Protein AF-A0A2C9JL59-F1 (afdb_monomer_lite)

Foldseek 3Di:
DFAAEEEFDFLQDALLLLLLSVLLVVVLVLVQCVRHYDDVLPDPCPLALCPLVVNVVCLLRHQEYEHADDQSLLPDLSSLLSLLLLLVQVVPPVRNYYYAYEDDEDYDPVSCVVCVVSVVSDDHQYYQHDPVRVPDDSVVVSCVSCVSCVVVVVVRRPDRDDDDPDDDDPLDDDVCLLVPALSNFFLSSQLSVCVVLPNDPVLNVLCVVLRDGSSSLVNDDLVCCVPPSPCVDSVSSCSSVVVSVVSVVVVLPDPNSVLSVLLVDDADPLEEEEFEALVCVVVVVVVCVVSVVVVHHYHYFDSVDCDDDLRVNCVRCVSSLSRHQAYEYEDDPCCQPGPRNSSSLSSNVVSVHHYHYDYPDQCQVSHRSSCDSSVDDRVQVVVLVVVCVLLPVDPQWDDDRLDIHGDDPDPVVSVVSVVVVVVSCVVVVHDDPAAEDEAQDVVVQCLVPDDDPDPVSVVVVVVCVVDNYRYDHDHPVRPVVVVVVVPPDDD

Structure (mmCIF, N/CA/C/O backbone):
data_AF-A0A2C9JL59-F1
#
_entry.id   AF-A0A2C9JL59-F1
#
loop_
_atom_site.group_PDB
_atom_site.id
_atom_site.type_symbol
_atom_site.label_atom_id
_atom_site.label_alt_id
_atom_site.label_comp_id
_atom_site.label_asym_id
_atom_site.label_entity_id
_atom_site.label_seq_id
_atom_site.pdbx_PDB_ins_code
_atom_site.Cartn_x
_atom_site.Cartn_y
_atom_site.Cartn_z
_atom_site.occupancy
_atom_site.B_iso_or_equiv
_atom_site.auth_seq_id
_atom_site.auth_comp_id
_atom_site.auth_asym_id
_atom_site.auth_atom_id
_atom_site.pdbx_PDB_model_num
ATOM 1 N N . MET A 1 1 ? -1.628 22.905 -2.560 1.00 49.09 1 MET A N 1
ATOM 2 C CA . MET A 1 1 ? -1.891 21.506 -2.166 1.00 49.09 1 MET A CA 1
ATOM 3 C C . MET A 1 1 ? -2.460 21.546 -0.757 1.00 49.09 1 MET A C 1
ATOM 5 O O . MET A 1 1 ? -1.878 22.259 0.042 1.00 49.09 1 MET A O 1
ATOM 9 N N . LYS A 1 2 ? -3.628 20.944 -0.485 1.00 65.50 2 LYS A N 1
ATOM 10 C CA . LYS A 1 2 ? -4.352 21.203 0.779 1.00 65.50 2 LYS A CA 1
ATOM 11 C C . LYS A 1 2 ? -3.868 20.373 1.972 1.00 65.50 2 LYS A C 1
ATOM 13 O O . LYS A 1 2 ? -3.962 20.859 3.081 1.00 65.50 2 LYS A O 1
ATOM 18 N N . LYS A 1 3 ? -3.333 19.171 1.731 1.00 84.31 3 LYS A N 1
ATOM 19 C CA . LYS A 1 3 ? -2.945 18.220 2.778 1.00 84.31 3 LYS A CA 1
ATOM 20 C C . LYS A 1 3 ? -1.433 18.028 2.802 1.00 84.31 3 LYS A C 1
ATOM 22 O O . LYS A 1 3 ? -0.848 17.674 1.778 1.00 84.31 3 LYS A O 1
ATOM 27 N N . THR A 1 4 ? -0.818 18.307 3.942 1.00 89.31 4 THR A N 1
ATOM 28 C CA . THR A 1 4 ? 0.634 18.353 4.156 1.00 89.31 4 THR A CA 1
ATOM 29 C C . THR A 1 4 ? 1.149 17.157 4.951 1.00 89.31 4 THR A C 1
ATOM 31 O O . THR A 1 4 ? 2.305 16.768 4.768 1.00 89.31 4 THR A O 1
ATOM 34 N N . ILE A 1 5 ? 0.291 16.550 5.775 1.00 94.00 5 ILE A N 1
ATOM 35 C CA . ILE A 1 5 ? 0.608 15.433 6.663 1.00 94.00 5 ILE A CA 1
ATOM 36 C C . ILE A 1 5 ? -0.020 14.160 6.092 1.00 94.00 5 ILE A C 1
ATOM 38 O O . ILE A 1 5 ? -1.228 14.098 5.877 1.00 94.00 5 ILE A O 1
ATOM 42 N N . PHE A 1 6 ? 0.788 13.132 5.850 1.00 95.75 6 PHE A N 1
ATOM 43 C CA . PHE A 1 6 ? 0.328 11.833 5.359 1.00 95.75 6 PHE A CA 1
ATOM 44 C C . PHE A 1 6 ? 0.267 10.801 6.489 1.00 95.75 6 PHE A C 1
ATOM 46 O O . PHE A 1 6 ? 1.228 10.647 7.241 1.00 95.75 6 PHE A O 1
ATOM 53 N N . ILE A 1 7 ? -0.837 10.061 6.589 1.00 97.06 7 ILE A N 1
ATOM 54 C CA . ILE A 1 7 ? -0.980 8.955 7.540 1.00 97.06 7 ILE A CA 1
ATOM 55 C C . ILE A 1 7 ? -0.674 7.634 6.835 1.00 97.06 7 ILE A C 1
ATOM 57 O O . ILE A 1 7 ? -1.461 7.166 6.014 1.00 97.06 7 ILE A O 1
ATOM 61 N N . SER A 1 8 ? 0.455 7.020 7.183 1.00 96.81 8 SER A N 1
ATOM 62 C CA . SER A 1 8 ? 0.877 5.727 6.649 1.00 96.81 8 SER A CA 1
ATOM 63 C C . SER A 1 8 ? 0.584 4.608 7.644 1.00 96.81 8 SER A C 1
ATOM 65 O O . SER A 1 8 ? 0.982 4.656 8.808 1.00 96.81 8 SER A O 1
ATOM 67 N N . TYR A 1 9 ? -0.141 3.593 7.186 1.00 95.62 9 TYR A N 1
ATOM 68 C CA . TYR A 1 9 ? -0.560 2.440 7.979 1.00 95.62 9 TYR A CA 1
ATOM 69 C C . TYR A 1 9 ? -0.867 1.255 7.058 1.00 95.62 9 TYR A C 1
ATOM 71 O O . TYR A 1 9 ? -1.026 1.423 5.844 1.00 95.62 9 TYR A O 1
ATOM 79 N N . SER A 1 10 ? -0.992 0.056 7.632 1.00 94.25 10 SER A N 1
ATOM 80 C CA . SER A 1 10 ? -1.407 -1.127 6.873 1.00 94.25 10 SER A CA 1
ATOM 81 C C . SER A 1 10 ? -2.934 -1.253 6.769 1.00 94.25 10 SER A C 1
ATOM 83 O O . SER A 1 10 ? -3.633 -1.238 7.789 1.00 94.25 10 SER A O 1
ATOM 85 N N . PRO A 1 11 ? -3.492 -1.428 5.556 1.00 90.06 11 PRO A N 1
ATOM 86 C CA . PRO A 1 11 ? -4.910 -1.743 5.385 1.00 90.06 11 PRO A CA 1
ATOM 87 C C . PRO A 1 11 ? -5.310 -3.126 5.911 1.00 90.06 11 PRO A C 1
ATOM 89 O O . PRO A 1 11 ? -6.503 -3.390 6.031 1.00 90.06 11 PRO A O 1
ATOM 92 N N . ASP A 1 12 ? -4.349 -3.996 6.236 1.00 91.00 12 ASP A N 1
ATOM 93 C CA . ASP A 1 12 ? -4.591 -5.362 6.730 1.00 91.00 12 ASP A CA 1
ATOM 94 C C . ASP A 1 12 ? -4.564 -5.449 8.265 1.00 91.00 12 ASP A C 1
ATOM 96 O O . ASP A 1 12 ? -4.582 -6.530 8.850 1.00 91.00 12 ASP A O 1
ATOM 100 N N . THR A 1 13 ? -4.517 -4.298 8.938 1.00 93.00 13 THR A N 1
ATOM 101 C CA . THR A 1 13 ? -4.499 -4.204 10.401 1.00 93.00 13 THR A CA 1
ATOM 102 C C . THR A 1 13 ? -5.752 -4.791 11.038 1.00 93.00 13 THR A C 1
ATOM 104 O O . THR A 1 13 ? -6.866 -4.613 10.534 1.00 93.00 13 THR A O 1
ATOM 107 N N . GLY A 1 14 ? -5.568 -5.454 12.183 1.00 93.56 14 GLY A N 1
ATOM 108 C CA . GLY A 1 14 ? -6.667 -5.948 13.009 1.00 93.56 14 GLY A CA 1
ATOM 109 C C . GLY A 1 14 ? -7.473 -4.817 13.653 1.00 93.56 14 GLY A C 1
ATOM 110 O O . GLY A 1 14 ? -7.090 -3.644 13.610 1.00 93.56 14 GLY A O 1
ATOM 111 N N . PHE A 1 15 ? -8.595 -5.171 14.282 1.00 95.12 15 PHE A N 1
ATOM 112 C CA . PHE A 1 15 ? -9.547 -4.200 14.821 1.00 95.12 15 PHE A CA 1
ATOM 113 C C . PHE A 1 15 ? -8.928 -3.182 15.786 1.00 95.12 15 PHE A C 1
ATOM 115 O O . PHE A 1 15 ? -9.111 -1.983 15.591 1.00 95.12 15 PHE A O 1
ATOM 122 N N . LEU A 1 16 ? -8.178 -3.632 16.798 1.00 93.75 16 LEU A N 1
ATOM 123 C CA . LEU A 1 16 ? -7.612 -2.731 17.808 1.00 93.75 16 LEU A CA 1
ATOM 124 C C . LEU A 1 16 ? -6.615 -1.727 17.229 1.00 93.75 16 LEU A C 1
ATOM 126 O O . LEU A 1 16 ? -6.675 -0.549 17.568 1.00 93.75 16 LEU A O 1
ATOM 130 N N . GLU A 1 17 ? -5.716 -2.184 16.360 1.00 94.88 17 GLU A N 1
ATOM 131 C CA . GLU A 1 17 ? -4.734 -1.320 15.703 1.00 94.88 17 GLU A CA 1
ATOM 132 C C . GLU A 1 17 ? -5.430 -0.306 14.793 1.00 94.88 17 GLU A C 1
ATOM 134 O O . GLU A 1 17 ? -5.142 0.888 14.847 1.00 94.88 17 GLU A O 1
ATOM 139 N N . ARG A 1 18 ? -6.424 -0.751 14.016 1.00 95.44 18 ARG A N 1
ATOM 140 C CA . ARG A 1 18 ? -7.198 0.147 13.157 1.00 95.44 18 ARG A CA 1
ATOM 141 C C . ARG A 1 18 ? -8.001 1.165 13.963 1.00 95.44 18 ARG A C 1
ATOM 143 O O . ARG A 1 18 ? -8.036 2.336 13.592 1.00 95.44 18 ARG A O 1
ATOM 150 N N . LYS A 1 19 ? -8.616 0.740 15.070 1.00 95.50 19 LYS A N 1
ATOM 151 C CA . LYS A 1 19 ? -9.335 1.624 15.994 1.00 95.50 19 LYS A CA 1
ATOM 152 C C . LYS A 1 19 ? -8.396 2.660 16.603 1.00 95.50 19 LYS A C 1
ATOM 154 O O . LYS A 1 19 ? -8.725 3.840 16.593 1.00 95.50 19 LYS A O 1
ATOM 159 N N . PHE A 1 20 ? -7.215 2.233 17.044 1.00 96.31 20 PHE A N 1
ATOM 160 C CA . PHE A 1 20 ? -6.169 3.120 17.539 1.00 96.31 20 PHE A CA 1
ATOM 161 C C . PHE A 1 20 ? -5.789 4.193 16.508 1.00 96.31 20 PHE A C 1
ATOM 163 O O . PHE A 1 20 ? -5.867 5.376 16.820 1.00 96.31 20 PHE A O 1
ATOM 170 N N . ILE A 1 21 ? -5.482 3.802 15.265 1.00 96.94 21 ILE A N 1
ATOM 171 C CA . ILE A 1 21 ? -5.152 4.743 14.179 1.00 96.94 21 ILE A CA 1
ATOM 172 C C . ILE A 1 21 ? -6.292 5.744 13.957 1.00 96.94 21 ILE A C 1
ATOM 174 O O . ILE A 1 21 ? -6.059 6.949 13.871 1.00 96.94 21 ILE A O 1
ATOM 178 N N . VAL A 1 22 ? -7.534 5.257 13.881 1.00 95.50 22 VAL A N 1
ATOM 179 C CA . VAL A 1 22 ? -8.718 6.099 13.665 1.00 95.50 22 VAL A CA 1
ATOM 180 C C . VAL A 1 22 ? -8.905 7.110 14.793 1.00 95.50 22 VAL A C 1
ATOM 182 O O . VAL A 1 22 ? -9.179 8.277 14.512 1.00 95.50 22 VAL A O 1
ATOM 185 N N . GLU A 1 23 ? -8.761 6.688 16.047 1.00 95.56 23 GLU A N 1
ATOM 186 C CA . GLU A 1 23 ? -8.891 7.568 17.209 1.00 95.56 23 GLU A CA 1
ATOM 187 C C . GLU A 1 23 ? -7.747 8.584 17.286 1.00 95.56 23 GLU A C 1
ATOM 189 O O . GLU A 1 23 ? -8.011 9.760 17.537 1.00 95.56 23 GLU A O 1
ATOM 194 N N . THR A 1 24 ? -6.507 8.188 16.975 1.00 96.69 24 THR A N 1
ATOM 195 C CA . THR A 1 24 ? -5.372 9.118 16.869 1.00 96.69 24 THR A CA 1
ATOM 196 C C . THR A 1 24 ? -5.613 10.169 15.798 1.00 96.69 24 THR A C 1
ATOM 198 O O . THR A 1 24 ? -5.512 11.361 16.075 1.00 96.69 24 THR A O 1
ATOM 201 N N . VAL A 1 25 ? -5.984 9.759 14.583 1.00 95.75 25 VAL A N 1
ATOM 202 C CA . VAL A 1 25 ? -6.258 10.702 13.493 1.00 95.75 25 VAL A CA 1
ATOM 203 C C . VAL A 1 25 ? -7.437 11.607 13.842 1.00 95.75 25 VAL A C 1
ATOM 205 O O . VAL A 1 25 ? -7.387 12.800 13.559 1.00 95.75 25 VAL A O 1
ATOM 208 N N . LYS A 1 26 ? -8.487 11.075 14.476 1.00 94.19 26 LYS A N 1
ATOM 209 C CA . LYS A 1 26 ? -9.625 11.876 14.937 1.00 94.19 26 LYS A CA 1
ATOM 210 C C . LYS A 1 26 ? -9.173 12.969 15.910 1.00 94.19 26 LYS A C 1
ATOM 212 O O . LYS A 1 26 ? -9.492 14.127 15.667 1.00 94.19 26 LYS A O 1
ATOM 217 N N . GLN A 1 27 ? -8.397 12.627 16.939 1.00 94.25 27 GLN A N 1
ATOM 218 C CA . GLN A 1 27 ? -7.903 13.615 17.902 1.00 94.25 27 GLN A CA 1
ATOM 219 C C . GLN A 1 27 ? -6.961 14.640 17.259 1.00 94.25 27 GLN A C 1
ATOM 221 O O . GLN A 1 27 ? -7.074 15.825 17.548 1.00 94.25 27 GLN A O 1
ATOM 226 N N . LEU A 1 28 ? -6.077 14.236 16.341 1.00 92.62 28 LEU A N 1
ATOM 227 C CA . LEU A 1 28 ? -5.231 15.190 15.610 1.00 92.62 28 LEU A CA 1
ATOM 228 C C . LEU A 1 28 ? -6.074 16.204 14.819 1.00 92.62 28 LEU A C 1
ATOM 230 O O . LEU A 1 28 ? -5.791 17.396 14.837 1.00 92.62 28 LEU A O 1
ATOM 234 N N . LYS A 1 29 ? -7.150 15.750 14.165 1.00 91.50 29 LYS A N 1
ATOM 235 C CA . LYS A 1 29 ? -8.066 16.640 13.433 1.00 91.50 29 LYS A CA 1
ATOM 236 C C . LYS A 1 29 ? -8.877 17.558 14.344 1.00 91.50 29 LYS A C 1
ATOM 238 O O . LYS A 1 29 ? -9.182 18.675 13.939 1.00 91.50 29 LYS A O 1
ATOM 243 N N . GLU A 1 30 ? -9.258 17.081 15.528 1.00 89.94 30 GLU A N 1
ATOM 244 C CA . GLU A 1 30 ? -9.939 17.888 16.550 1.00 89.94 30 GLU A CA 1
ATOM 245 C C . GLU A 1 30 ? -9.031 19.006 17.085 1.00 89.94 30 GLU A C 1
ATOM 247 O O . GLU A 1 30 ? -9.536 20.063 17.447 1.00 89.94 30 GLU A O 1
ATOM 252 N N . ASN A 1 31 ? -7.709 18.816 17.040 1.00 87.25 31 ASN A N 1
ATOM 253 C CA . ASN A 1 31 ? -6.706 19.841 17.335 1.00 87.25 31 ASN A CA 1
ATOM 254 C C . ASN A 1 31 ? -6.288 20.627 16.068 1.00 87.25 31 ASN A C 1
ATOM 256 O O . ASN A 1 31 ? -5.116 20.866 15.821 1.00 87.25 31 ASN A O 1
ATOM 260 N N . ASP A 1 32 ? -7.248 21.006 15.221 1.00 84.19 32 ASP A N 1
ATOM 261 C CA . ASP A 1 32 ? -7.059 21.895 14.058 1.00 84.19 32 ASP A CA 1
ATOM 262 C C . ASP A 1 32 ? -6.132 21.401 12.919 1.00 84.19 32 ASP A C 1
ATOM 264 O O . ASP A 1 32 ? -5.904 22.132 11.957 1.00 84.19 32 ASP A O 1
ATOM 268 N N . LEU A 1 33 ? -5.700 20.132 12.909 1.00 86.25 33 LEU A N 1
ATOM 269 C CA . LEU A 1 33 ? -4.987 19.525 11.762 1.00 86.25 33 LEU A CA 1
ATOM 270 C C . LEU A 1 33 ? -5.930 18.901 10.712 1.00 86.25 33 LEU A C 1
ATOM 272 O O . LEU A 1 33 ? -5.508 18.134 9.844 1.00 86.25 33 LEU A O 1
ATOM 276 N N . GLY A 1 34 ? -7.229 19.206 10.795 1.00 83.62 34 GLY A N 1
ATOM 277 C CA . GLY A 1 34 ? -8.300 18.636 9.970 1.00 83.62 34 GLY A CA 1
ATOM 278 C C . GLY A 1 34 ? -8.042 18.676 8.464 1.00 83.62 34 GLY A C 1
ATOM 279 O O . GLY A 1 34 ? -8.116 17.646 7.787 1.00 83.62 34 GLY A O 1
ATOM 280 N N . ASP A 1 35 ? -7.742 19.868 7.949 1.00 85.38 35 ASP A N 1
ATOM 281 C CA . ASP A 1 35 ? -7.572 20.117 6.515 1.00 85.38 35 ASP A CA 1
ATOM 282 C C . ASP A 1 35 ? -6.179 19.710 5.998 1.00 85.38 35 ASP A C 1
ATOM 284 O O . ASP A 1 35 ? -6.027 19.472 4.797 1.00 85.38 35 ASP A O 1
ATOM 288 N N . ASP A 1 36 ? -5.192 19.567 6.891 1.00 89.38 36 ASP A N 1
ATOM 289 C CA . ASP A 1 36 ? -3.805 19.212 6.575 1.00 89.38 36 ASP A CA 1
ATOM 290 C C . ASP A 1 36 ? -3.562 17.695 6.490 1.00 89.38 36 ASP A C 1
ATOM 292 O O . ASP A 1 36 ? -2.608 17.262 5.836 1.00 89.38 36 ASP A O 1
ATOM 296 N N . ILE A 1 37 ? -4.414 16.872 7.110 1.00 92.62 37 ILE A N 1
ATOM 297 C CA . ILE A 1 37 ? -4.224 15.419 7.177 1.00 92.62 37 ILE A CA 1
ATOM 298 C C . ILE A 1 37 ? -4.811 14.698 5.956 1.00 92.62 37 ILE A C 1
ATOM 300 O O . ILE A 1 37 ? -6.003 14.768 5.636 1.00 92.62 37 ILE A O 1
ATOM 304 N N . TR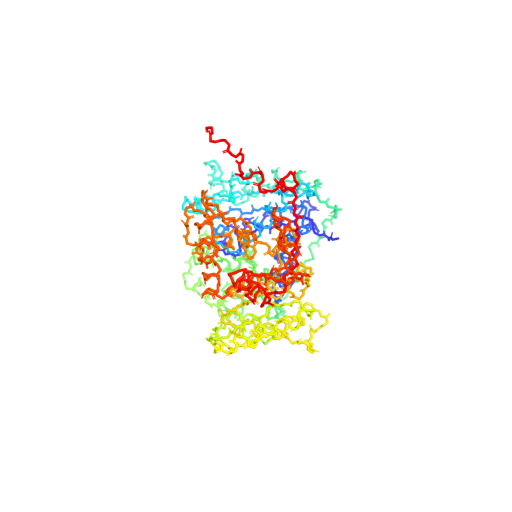P A 1 38 ? -3.963 13.907 5.303 1.00 93.44 38 TRP A N 1
ATOM 305 C CA . TRP A 1 38 ? -4.354 12.895 4.332 1.00 93.44 38 TRP A CA 1
ATOM 306 C C . TRP A 1 38 ? -4.506 11.530 5.003 1.00 93.44 38 TRP A C 1
ATOM 308 O O . TRP A 1 38 ? -3.547 10.988 5.551 1.00 93.44 38 TRP A O 1
ATOM 318 N N . PHE A 1 39 ? -5.721 10.982 4.948 1.00 92.62 39 PHE A N 1
ATOM 319 C CA . PHE A 1 39 ? -6.086 9.690 5.522 1.00 92.62 39 PHE A CA 1
ATOM 320 C C . PHE A 1 39 ? -7.192 9.047 4.677 1.00 92.62 39 PHE A C 1
ATOM 322 O O . PHE A 1 39 ? -8.217 9.679 4.425 1.00 92.62 39 PHE A O 1
ATOM 329 N N . ASP A 1 40 ? -7.010 7.795 4.238 1.00 87.81 40 ASP A N 1
ATOM 330 C CA . ASP A 1 40 ? -7.885 7.187 3.215 1.00 87.81 40 ASP A CA 1
ATOM 331 C C . ASP A 1 40 ? -9.359 7.155 3.582 1.00 87.81 40 ASP A C 1
ATOM 333 O O . ASP A 1 40 ? -10.205 7.225 2.695 1.00 87.81 40 ASP A O 1
ATOM 337 N N . ARG A 1 41 ? -9.671 7.016 4.875 1.00 87.25 41 ARG A N 1
ATOM 338 C CA . ARG A 1 41 ? -11.054 6.955 5.362 1.00 87.25 41 ARG A CA 1
ATOM 339 C C . ARG A 1 41 ? -11.859 8.185 4.933 1.00 87.25 41 ARG A C 1
ATOM 341 O O . ARG A 1 41 ? -13.058 8.066 4.706 1.00 87.25 41 ARG A O 1
ATOM 348 N N . ASP A 1 42 ? -11.213 9.343 4.796 1.00 85.50 42 ASP A N 1
ATOM 349 C CA . ASP A 1 42 ? -11.873 10.584 4.374 1.00 85.50 42 ASP A CA 1
ATOM 350 C C . ASP A 1 42 ? -11.858 10.783 2.853 1.00 85.50 42 ASP A C 1
ATOM 352 O O . ASP A 1 42 ? -12.540 11.667 2.326 1.00 85.50 42 ASP A O 1
ATOM 356 N N . GLU A 1 43 ? -11.063 9.992 2.131 1.00 84.69 43 GLU A N 1
ATOM 357 C CA . GLU A 1 43 ? -10.879 10.145 0.697 1.00 84.69 43 GLU A CA 1
ATOM 358 C C . GLU A 1 43 ? -12.007 9.447 -0.070 1.00 84.69 43 GLU A C 1
ATOM 360 O O . GLU A 1 43 ? -12.252 8.242 0.040 1.00 84.69 43 GLU A O 1
ATOM 365 N N . LYS A 1 44 ? -12.691 10.213 -0.925 1.00 73.31 44 LYS A N 1
ATOM 366 C CA . LYS A 1 44 ? -13.806 9.713 -1.750 1.00 73.31 44 LYS A CA 1
ATOM 367 C C . LYS A 1 44 ? -13.348 8.779 -2.877 1.00 73.31 44 LYS A C 1
ATOM 369 O O . LYS A 1 44 ? -14.147 8.016 -3.417 1.00 73.31 44 LYS A O 1
ATOM 374 N N . ASN A 1 45 ? -12.059 8.816 -3.213 1.00 69.06 45 ASN A N 1
ATOM 375 C CA . ASN A 1 45 ? -11.496 8.108 -4.359 1.00 69.06 45 ASN A CA 1
ATOM 376 C C . ASN A 1 45 ? -11.093 6.659 -4.054 1.00 69.06 45 ASN A C 1
ATOM 378 O O . ASN A 1 45 ? -10.640 5.976 -4.963 1.00 69.06 45 ASN A O 1
ATOM 382 N N . SER A 1 46 ? -11.278 6.144 -2.831 1.00 65.88 46 SER A N 1
ATOM 383 C CA . SER A 1 46 ? -10.875 4.765 -2.485 1.00 65.88 46 SER A CA 1
ATOM 384 C C . SER A 1 46 ? -11.616 3.658 -3.237 1.00 65.88 46 SER A C 1
ATOM 386 O O . SER A 1 46 ? -11.242 2.492 -3.165 1.00 65.88 46 SER A O 1
ATOM 388 N N . SER A 1 47 ? -12.630 4.032 -4.016 1.00 65.44 47 SER A N 1
ATOM 389 C CA . SER A 1 47 ? -13.413 3.136 -4.861 1.00 65.44 47 SER A CA 1
ATOM 390 C C . SER A 1 47 ? -13.101 3.257 -6.360 1.00 65.44 47 SER A C 1
ATOM 392 O O . SER A 1 47 ? -13.896 2.777 -7.175 1.00 65.44 47 SER A O 1
ATOM 394 N N . THR A 1 48 ? -12.012 3.943 -6.733 1.00 81.44 48 THR A N 1
ATOM 395 C CA . THR A 1 48 ? -11.580 4.135 -8.126 1.00 81.44 48 THR A CA 1
ATOM 396 C C . THR A 1 48 ? -10.325 3.307 -8.431 1.00 81.44 48 THR A C 1
ATOM 398 O O . THR A 1 48 ? -9.519 3.048 -7.534 1.00 81.44 48 THR A O 1
ATOM 401 N N . PRO A 1 49 ? -10.097 2.920 -9.700 1.00 79.31 49 PRO A N 1
ATOM 402 C CA . PRO A 1 49 ? -8.866 2.229 -10.090 1.00 79.31 49 PRO A CA 1
ATOM 403 C C . PRO A 1 49 ? -7.599 3.079 -9.887 1.00 79.31 49 PRO A C 1
ATOM 405 O O . PRO A 1 49 ? -6.504 2.534 -9.793 1.00 79.31 49 PRO A O 1
ATOM 408 N N . CYS A 1 50 ? -7.742 4.404 -9.782 1.00 85.56 50 CYS A N 1
ATOM 409 C CA . CYS A 1 50 ? -6.648 5.345 -9.540 1.00 85.56 50 CYS A CA 1
ATOM 410 C C . CYS A 1 50 ? -6.400 5.615 -8.046 1.00 85.56 50 CYS A C 1
ATOM 412 O O . CYS A 1 50 ? -5.598 6.489 -7.711 1.00 85.56 50 CYS A O 1
ATOM 414 N N . TRP A 1 51 ? -7.071 4.905 -7.129 1.00 87.06 51 TRP A N 1
ATOM 415 C CA . TRP A 1 51 ? -6.859 5.085 -5.690 1.00 87.06 51 TRP A CA 1
ATOM 416 C C . TRP A 1 51 ? -5.388 4.908 -5.309 1.00 87.06 51 TRP A C 1
ATOM 418 O O . TRP A 1 51 ? -4.822 5.771 -4.640 1.00 87.06 51 TRP A O 1
ATOM 428 N N . PHE A 1 52 ? -4.762 3.827 -5.784 1.00 88.75 52 PHE A N 1
ATOM 429 C CA . PHE A 1 52 ? -3.372 3.519 -5.460 1.00 88.75 52 PHE A CA 1
ATOM 430 C C . PHE A 1 52 ? -2.426 4.621 -5.949 1.00 88.75 52 PHE A C 1
ATOM 432 O O . PHE A 1 52 ? -1.647 5.147 -5.159 1.00 88.75 52 PHE A O 1
ATOM 439 N N . SER A 1 53 ? -2.550 5.061 -7.207 1.00 91.06 53 SER A N 1
ATOM 440 C CA . SER A 1 53 ? -1.712 6.149 -7.727 1.00 91.06 53 SER A CA 1
ATOM 441 C C . SER A 1 53 ? -1.962 7.472 -6.998 1.00 91.06 53 SER A C 1
ATOM 443 O O . SER A 1 53 ? -1.011 8.172 -6.672 1.00 91.06 53 SER A O 1
ATOM 445 N N . THR A 1 54 ? -3.211 7.794 -6.653 1.00 89.88 54 THR A N 1
ATOM 446 C CA . THR A 1 54 ? -3.550 9.008 -5.885 1.00 89.88 54 THR A CA 1
ATOM 447 C C . THR A 1 54 ? -2.929 8.987 -4.488 1.00 89.88 54 THR A C 1
ATOM 449 O O . THR A 1 54 ? -2.394 9.998 -4.029 1.00 89.88 54 THR A O 1
ATOM 452 N N . ARG A 1 55 ? -2.979 7.832 -3.818 1.00 92.06 55 ARG A N 1
ATOM 453 C CA . ARG A 1 55 ? -2.372 7.617 -2.504 1.00 92.06 55 ARG A CA 1
ATOM 454 C C . ARG A 1 55 ? -0.858 7.785 -2.560 1.00 92.06 55 ARG A C 1
ATOM 456 O O . ARG A 1 55 ? -0.303 8.555 -1.785 1.00 92.06 55 ARG A O 1
ATOM 463 N N . ILE A 1 56 ? -0.199 7.137 -3.517 1.00 92.81 56 ILE A N 1
ATOM 464 C CA . ILE A 1 56 ? 1.249 7.248 -3.709 1.00 92.81 56 ILE A CA 1
ATOM 465 C C . ILE A 1 56 ? 1.663 8.680 -4.089 1.00 92.81 56 ILE A C 1
ATOM 467 O O . ILE A 1 56 ? 2.644 9.195 -3.558 1.00 92.81 56 ILE A O 1
ATOM 471 N N . GLU A 1 57 ? 0.883 9.386 -4.911 1.00 91.94 57 GLU A N 1
ATOM 472 C CA . GLU A 1 57 ? 1.115 10.808 -5.189 1.00 91.94 57 GLU A CA 1
ATOM 473 C C . GLU A 1 57 ? 1.013 11.681 -3.926 1.00 91.94 57 GLU A C 1
ATOM 475 O O . GLU A 1 57 ? 1.730 12.677 -3.819 1.00 91.94 57 GLU A O 1
ATOM 480 N N . ALA A 1 58 ? 0.139 11.342 -2.970 1.00 92.19 58 ALA A N 1
ATOM 481 C CA . ALA A 1 58 ? 0.070 12.039 -1.685 1.00 92.19 58 ALA A CA 1
ATOM 482 C C . ALA A 1 58 ? 1.334 11.786 -0.846 1.00 92.19 58 ALA A C 1
ATOM 484 O O . ALA A 1 58 ? 1.881 12.733 -0.278 1.00 92.19 58 ALA A O 1
ATOM 485 N N . VAL A 1 59 ? 1.853 10.552 -0.851 1.00 93.88 59 VAL A N 1
ATOM 486 C CA . VAL A 1 59 ? 3.137 10.196 -0.218 1.00 93.88 59 VAL A CA 1
ATOM 487 C C . VAL A 1 59 ? 4.302 10.950 -0.851 1.00 93.88 59 VAL A C 1
ATOM 489 O O . VAL A 1 59 ? 5.199 11.380 -0.139 1.00 93.88 59 VAL A O 1
ATOM 492 N N . GLU A 1 60 ? 4.318 11.146 -2.171 1.00 91.06 60 GLU A N 1
ATOM 493 C CA . GLU A 1 60 ? 5.408 11.859 -2.857 1.00 91.06 60 GLU A CA 1
ATOM 494 C C . GLU A 1 60 ? 5.425 13.366 -2.589 1.00 91.06 60 GLU A C 1
ATOM 496 O O . GLU A 1 60 ? 6.452 14.021 -2.770 1.00 91.06 60 GLU A O 1
ATOM 501 N N . LYS A 1 61 ? 4.294 13.924 -2.163 1.00 89.88 61 LYS A N 1
ATOM 502 C CA . LYS A 1 61 ? 4.105 15.370 -2.046 1.00 89.88 61 LYS A CA 1
ATOM 503 C C . LYS A 1 61 ? 3.902 15.850 -0.601 1.00 89.88 61 LYS A C 1
ATOM 505 O O . LYS A 1 61 ? 3.839 17.057 -0.376 1.00 89.88 61 LYS A O 1
ATOM 510 N N . CYS A 1 62 ? 3.788 14.948 0.376 1.00 92.19 62 CYS A N 1
ATOM 511 C CA . CYS A 1 62 ? 3.642 15.323 1.784 1.00 92.19 62 CYS A CA 1
ATOM 512 C C . CYS A 1 62 ? 4.925 15.954 2.353 1.00 92.19 62 CYS A C 1
ATOM 514 O O . CYS A 1 62 ? 6.030 15.667 1.887 1.00 92.19 62 CYS A O 1
ATOM 516 N N . HIS A 1 63 ? 4.778 16.788 3.381 1.00 91.44 63 HIS A N 1
ATOM 517 C CA . HIS A 1 63 ? 5.883 17.416 4.122 1.00 91.44 63 HIS A CA 1
ATOM 518 C C . HIS A 1 63 ? 6.144 16.727 5.465 1.00 91.44 63 HIS A C 1
ATOM 520 O O . HIS A 1 63 ? 7.249 16.792 5.997 1.00 91.44 63 HIS A O 1
ATOM 526 N N . ALA A 1 64 ? 5.139 16.036 5.997 1.00 93.69 64 ALA A N 1
ATOM 527 C CA . ALA A 1 64 ? 5.278 15.151 7.138 1.00 93.69 64 ALA A CA 1
ATOM 528 C C . ALA A 1 64 ? 4.561 13.828 6.870 1.00 93.69 64 ALA A C 1
ATOM 530 O O . ALA A 1 64 ? 3.553 13.791 6.158 1.00 93.69 64 ALA A O 1
ATOM 531 N N . ALA A 1 65 ? 5.058 12.749 7.465 1.00 96.19 65 ALA A N 1
ATOM 532 C CA . ALA A 1 65 ? 4.378 11.464 7.474 1.00 96.19 65 ALA A CA 1
ATOM 533 C C . ALA A 1 65 ? 4.367 10.866 8.882 1.00 96.19 65 ALA A C 1
ATOM 535 O O . ALA A 1 65 ? 5.408 10.799 9.532 1.00 96.19 65 ALA A O 1
ATOM 536 N N . VAL A 1 66 ? 3.201 10.405 9.330 1.00 97.44 66 VAL A N 1
ATOM 537 C CA . VAL A 1 66 ? 3.033 9.633 10.568 1.00 97.44 66 VAL A CA 1
ATOM 538 C C . VAL A 1 66 ? 2.912 8.164 10.181 1.00 97.44 66 VAL A C 1
ATOM 540 O O . VAL A 1 66 ? 1.993 7.807 9.444 1.00 97.44 66 VAL A O 1
ATOM 543 N N . LEU A 1 67 ? 3.851 7.327 10.628 1.00 97.56 67 LEU A N 1
ATOM 544 C CA . LEU A 1 67 ? 3.928 5.919 10.231 1.00 97.56 67 LEU A CA 1
ATOM 545 C C . LEU A 1 67 ? 3.530 5.031 11.407 1.00 97.56 67 LEU A C 1
ATOM 547 O O . LEU A 1 67 ? 4.229 4.993 12.413 1.00 97.56 67 LEU A O 1
ATOM 551 N N . PHE A 1 68 ? 2.444 4.281 11.271 1.00 97.00 68 PHE A N 1
ATOM 552 C CA . PHE A 1 68 ? 2.008 3.309 12.272 1.00 97.00 68 PHE A CA 1
ATOM 553 C C . PHE A 1 68 ? 2.681 1.958 12.011 1.00 97.00 68 PHE A C 1
ATOM 555 O O . PHE A 1 68 ? 2.183 1.136 11.242 1.00 97.00 68 PHE A O 1
ATOM 562 N N . ILE A 1 69 ? 3.845 1.748 12.628 1.00 95.50 69 ILE A N 1
ATOM 563 C CA . ILE A 1 69 ? 4.678 0.560 12.440 1.00 95.50 69 ILE A CA 1
ATOM 564 C C . ILE A 1 69 ? 4.157 -0.596 13.301 1.00 95.50 69 ILE A C 1
ATOM 566 O O . ILE A 1 69 ? 4.005 -0.490 14.521 1.00 95.50 69 ILE A O 1
ATOM 570 N N . SER A 1 70 ? 3.921 -1.729 12.645 1.00 94.69 70 SER A N 1
ATOM 571 C CA . SER A 1 70 ? 3.461 -2.982 13.243 1.00 94.69 70 SER A CA 1
ATOM 572 C C . SER A 1 70 ? 3.889 -4.186 12.401 1.00 94.69 70 SER A C 1
ATOM 574 O O . SER A 1 70 ? 4.426 -4.050 11.297 1.00 94.69 70 SER A O 1
ATOM 576 N N . ASN A 1 71 ? 3.603 -5.397 12.885 1.00 94.31 71 ASN A N 1
ATOM 577 C CA . ASN A 1 71 ? 3.812 -6.621 12.105 1.00 94.31 71 ASN A CA 1
ATOM 578 C C . ASN A 1 71 ? 3.028 -6.605 10.776 1.00 94.31 71 ASN A C 1
ATOM 580 O O . ASN A 1 71 ? 3.547 -7.041 9.747 1.00 94.31 71 ASN A O 1
ATOM 584 N N . CYS A 1 72 ? 1.804 -6.066 10.775 1.00 93.81 72 CYS A N 1
ATOM 585 C CA . CYS A 1 72 ? 0.973 -5.923 9.574 1.00 93.81 72 CYS A CA 1
ATOM 586 C C . CYS A 1 72 ? 1.575 -4.906 8.594 1.00 93.81 72 CYS A C 1
ATOM 588 O O . CYS A 1 72 ? 1.515 -5.093 7.379 1.00 93.81 72 CYS A O 1
ATOM 590 N N . TYR A 1 73 ? 2.186 -3.841 9.117 1.00 95.19 73 TYR A N 1
ATOM 591 C CA . TYR A 1 73 ? 2.888 -2.838 8.318 1.00 95.19 73 TYR A CA 1
ATOM 592 C C . TYR A 1 73 ? 4.103 -3.423 7.589 1.00 95.19 73 TYR A C 1
ATOM 594 O O . TYR A 1 73 ? 4.279 -3.200 6.396 1.00 95.19 73 TYR A O 1
ATOM 602 N N . LEU A 1 74 ? 4.918 -4.226 8.278 1.00 93.56 74 LEU A N 1
ATOM 603 C CA . LEU A 1 74 ? 6.145 -4.803 7.709 1.00 93.56 74 LEU A CA 1
ATOM 604 C C . LEU A 1 74 ? 5.913 -6.008 6.785 1.00 93.56 74 LEU A C 1
ATOM 606 O O . LEU A 1 74 ? 6.851 -6.492 6.147 1.00 93.56 74 LEU A O 1
ATOM 610 N N . THR A 1 75 ? 4.684 -6.520 6.728 1.00 92.31 75 THR A N 1
ATOM 611 C CA . THR A 1 75 ? 4.296 -7.645 5.864 1.00 92.31 75 THR A CA 1
ATOM 612 C C . THR A 1 75 ? 3.537 -7.198 4.621 1.00 92.31 75 THR A C 1
ATOM 614 O O . THR A 1 75 ? 3.674 -7.833 3.574 1.00 92.31 75 THR A O 1
ATOM 617 N N . ASN A 1 76 ? 2.771 -6.111 4.710 1.00 92.25 76 ASN A N 1
ATOM 618 C CA . ASN A 1 76 ? 1.972 -5.594 3.609 1.00 92.25 76 ASN A CA 1
ATOM 619 C C . ASN A 1 76 ? 2.842 -4.870 2.559 1.00 92.25 76 ASN A C 1
ATOM 621 O O . ASN A 1 76 ? 3.669 -4.019 2.886 1.00 92.25 76 ASN A O 1
ATOM 625 N N . SER A 1 77 ? 2.644 -5.193 1.276 1.00 89.31 77 SER A N 1
ATOM 626 C CA . SER A 1 77 ? 3.438 -4.624 0.179 1.00 89.31 77 SER A CA 1
ATOM 627 C C . SER A 1 77 ? 3.222 -3.122 -0.009 1.00 89.31 77 SER A C 1
ATOM 629 O O . SER A 1 77 ? 4.196 -2.407 -0.217 1.00 89.31 77 SER A O 1
ATOM 631 N N . LEU A 1 78 ? 1.983 -2.631 0.110 1.00 91.12 78 LEU A N 1
ATOM 632 C CA . LEU A 1 78 ? 1.657 -1.207 -0.013 1.00 91.12 78 LEU A CA 1
ATOM 633 C C . LEU A 1 78 ? 2.379 -0.398 1.071 1.00 91.12 78 LEU A C 1
ATOM 635 O O . LEU A 1 78 ? 3.083 0.552 0.743 1.00 91.12 78 LEU A O 1
ATOM 639 N N . SER A 1 79 ? 2.263 -0.795 2.341 1.00 93.62 79 SER A N 1
ATOM 640 C CA . SER A 1 79 ? 2.912 -0.093 3.459 1.00 93.62 79 SER A CA 1
ATOM 641 C C . SER A 1 79 ? 4.438 -0.068 3.331 1.00 93.62 79 SER A C 1
ATOM 643 O O . SER A 1 79 ? 5.078 0.947 3.610 1.00 93.62 79 SER A O 1
ATOM 645 N N . LEU A 1 80 ? 5.039 -1.160 2.847 1.00 91.94 80 LEU A N 1
ATOM 646 C CA . LEU A 1 80 ? 6.473 -1.200 2.556 1.00 91.94 80 LEU A CA 1
ATOM 647 C C . LEU A 1 80 ? 6.855 -0.279 1.391 1.00 91.94 80 LEU A C 1
ATOM 649 O O . LEU A 1 80 ? 7.891 0.380 1.457 1.00 91.94 80 LEU A O 1
ATOM 653 N N . THR A 1 81 ? 6.043 -0.214 0.335 1.00 92.00 81 THR A N 1
ATOM 654 C CA . THR A 1 81 ? 6.256 0.720 -0.778 1.00 92.00 81 THR A CA 1
ATOM 655 C C . THR A 1 81 ? 6.187 2.166 -0.287 1.00 92.00 81 THR A C 1
ATOM 657 O O . THR A 1 81 ? 7.099 2.938 -0.572 1.00 92.00 81 THR A O 1
ATOM 660 N N . GLU A 1 82 ? 5.192 2.524 0.529 1.00 94.81 82 GLU A N 1
ATOM 661 C CA . GLU A 1 82 ? 5.097 3.851 1.158 1.00 94.81 82 GLU A CA 1
ATOM 662 C C . GLU A 1 82 ? 6.342 4.180 1.982 1.00 94.81 82 GLU A C 1
ATOM 664 O O . GLU A 1 82 ? 6.937 5.243 1.810 1.00 94.81 82 GLU A O 1
ATOM 669 N N . MET A 1 83 ? 6.779 3.244 2.828 1.00 93.94 83 MET A N 1
ATOM 670 C CA . MET A 1 83 ? 7.975 3.406 3.650 1.00 93.94 83 MET A CA 1
ATOM 671 C C . MET A 1 83 ? 9.225 3.649 2.801 1.00 93.94 83 MET A C 1
ATOM 673 O O . MET A 1 83 ? 9.991 4.564 3.094 1.00 93.94 83 MET A O 1
ATOM 677 N N . LYS A 1 84 ? 9.424 2.878 1.727 1.00 91.88 84 LYS A N 1
ATOM 678 C CA . LYS A 1 84 ? 10.560 3.059 0.810 1.00 91.88 84 LYS A CA 1
ATOM 679 C C . LYS A 1 84 ? 10.550 4.437 0.154 1.00 91.88 84 LYS A C 1
ATOM 681 O O . LYS A 1 84 ? 11.599 5.067 0.072 1.00 91.88 84 LYS A O 1
ATOM 686 N N . ILE A 1 85 ? 9.382 4.916 -0.277 1.00 93.06 85 ILE A N 1
ATOM 687 C CA . ILE A 1 85 ? 9.234 6.250 -0.876 1.00 93.06 85 ILE A CA 1
ATOM 688 C C . ILE A 1 85 ? 9.588 7.328 0.144 1.00 93.06 85 ILE A C 1
ATOM 690 O O . ILE A 1 85 ? 10.352 8.238 -0.163 1.00 93.06 85 ILE A O 1
ATOM 694 N N . LEU A 1 86 ? 9.048 7.225 1.359 1.00 93.88 86 LEU A N 1
ATOM 695 C CA . LEU A 1 86 ? 9.300 8.187 2.429 1.00 93.88 86 LEU A CA 1
ATOM 696 C C . LEU A 1 86 ? 10.782 8.227 2.816 1.00 93.88 86 LEU A C 1
ATOM 698 O O . LEU A 1 86 ? 11.332 9.314 2.971 1.00 93.88 86 LEU A O 1
ATOM 702 N N . LEU A 1 87 ? 11.444 7.072 2.907 1.00 91.25 87 LEU A N 1
ATOM 703 C CA . LEU A 1 87 ? 12.876 6.983 3.200 1.00 91.25 87 LEU A CA 1
ATOM 704 C C . LEU A 1 87 ? 13.741 7.543 2.063 1.00 91.25 87 LEU A C 1
ATOM 706 O O . LEU A 1 87 ? 14.654 8.321 2.329 1.00 91.25 87 LEU A O 1
ATOM 710 N N . ASP A 1 88 ? 13.443 7.210 0.802 1.00 88.12 88 ASP A N 1
ATOM 711 C CA . ASP A 1 88 ? 14.144 7.773 -0.364 1.00 88.12 88 ASP A CA 1
ATOM 712 C C . ASP A 1 88 ? 14.034 9.304 -0.389 1.00 88.12 88 ASP A C 1
ATOM 714 O O . ASP A 1 88 ? 15.025 10.014 -0.567 1.00 88.12 88 ASP A O 1
ATOM 718 N N . ARG A 1 89 ? 12.836 9.827 -0.104 1.00 90.50 89 ARG A N 1
ATOM 719 C CA . ARG A 1 89 ? 12.600 11.269 0.001 1.00 90.50 89 ARG A CA 1
ATOM 720 C C . ARG A 1 89 ? 13.334 11.896 1.179 1.00 90.50 89 ARG A C 1
ATOM 722 O O . ARG A 1 89 ? 13.879 12.977 0.995 1.00 90.50 89 ARG A O 1
ATOM 729 N N . HIS A 1 90 ? 13.346 11.248 2.344 1.00 87.81 90 HIS A N 1
ATOM 730 C CA . HIS A 1 90 ? 13.985 11.752 3.563 1.00 87.81 90 HIS A CA 1
ATOM 731 C C . HIS A 1 90 ? 15.517 11.805 3.448 1.00 87.81 90 HIS A C 1
ATOM 733 O O . HIS A 1 90 ? 16.141 12.716 3.982 1.00 87.81 90 HIS A O 1
ATOM 739 N N . ARG A 1 91 ? 16.130 10.877 2.700 1.00 82.56 91 ARG A N 1
ATOM 740 C CA . ARG A 1 91 ? 17.576 10.890 2.407 1.00 82.56 91 ARG A CA 1
ATOM 741 C C . ARG A 1 91 ? 17.997 12.065 1.524 1.00 82.56 91 ARG A C 1
ATOM 743 O O . ARG A 1 91 ? 19.152 12.485 1.563 1.00 82.56 91 ARG A O 1
ATOM 750 N N . ASN A 1 92 ? 17.092 12.573 0.692 1.00 78.31 92 ASN A N 1
ATOM 751 C CA . ASN A 1 92 ? 17.396 13.678 -0.200 1.00 78.31 92 ASN A CA 1
ATOM 752 C C . ASN A 1 92 ? 17.349 15.004 0.577 1.00 78.31 92 ASN A C 1
ATOM 754 O O . ASN A 1 92 ? 16.274 15.477 0.930 1.00 78.31 92 ASN A O 1
ATOM 758 N N . ILE A 1 93 ? 18.517 15.615 0.808 1.00 60.44 93 ILE A N 1
ATOM 759 C CA . ILE A 1 93 ? 18.713 16.833 1.625 1.00 60.44 93 ILE A CA 1
ATOM 760 C C . ILE A 1 93 ? 17.835 18.012 1.162 1.00 60.44 93 ILE A C 1
ATOM 762 O O . ILE A 1 93 ? 17.496 18.886 1.956 1.00 60.44 93 ILE A O 1
ATOM 766 N N . LEU A 1 94 ? 17.438 18.036 -0.114 1.00 62.66 94 LEU A N 1
ATOM 767 C CA . LEU A 1 94 ? 16.554 19.068 -0.665 1.00 62.66 94 LEU A CA 1
ATOM 768 C C . LEU A 1 94 ? 15.093 18.944 -0.190 1.00 62.66 94 LEU A C 1
ATOM 770 O O . LEU A 1 94 ? 14.334 19.902 -0.318 1.00 62.66 94 LEU A O 1
ATOM 774 N N . ASN A 1 95 ? 14.688 17.794 0.357 1.00 64.50 95 ASN A N 1
ATOM 775 C CA . ASN A 1 95 ? 13.340 17.563 0.866 1.00 64.50 95 ASN A CA 1
ATOM 776 C C . ASN A 1 95 ? 13.273 17.820 2.377 1.00 64.50 95 ASN A C 1
ATOM 778 O O . ASN A 1 95 ? 13.907 17.133 3.171 1.00 64.50 95 ASN A O 1
ATOM 782 N N . SER A 1 96 ? 12.399 18.733 2.801 1.00 75.75 96 SER A N 1
ATOM 783 C CA . SER A 1 96 ? 12.109 19.029 4.214 1.00 75.75 96 SER A CA 1
ATOM 784 C C . SER A 1 96 ? 11.188 17.999 4.900 1.00 75.75 96 SER A C 1
ATOM 786 O O . SER A 1 96 ? 10.497 18.330 5.865 1.00 75.75 96 SER A O 1
ATOM 788 N N . LEU A 1 97 ? 11.149 16.754 4.403 1.00 90.00 97 LEU A N 1
ATOM 789 C CA . LEU A 1 97 ? 10.222 15.718 4.867 1.00 90.00 97 LEU A CA 1
ATOM 790 C C . LEU A 1 97 ? 10.552 15.265 6.295 1.00 90.00 97 LEU A C 1
ATOM 792 O O . LEU A 1 97 ? 11.623 14.704 6.541 1.00 90.00 97 LEU A O 1
ATOM 796 N N . LYS A 1 98 ? 9.590 15.421 7.209 1.00 92.06 98 LYS A N 1
ATOM 797 C CA . LYS A 1 98 ? 9.668 14.890 8.577 1.00 92.06 98 LYS A CA 1
ATOM 798 C C . LYS A 1 98 ? 8.925 13.564 8.702 1.00 92.06 98 LYS A C 1
ATOM 800 O O . LYS A 1 98 ? 7.802 13.425 8.220 1.00 92.06 98 LYS A O 1
ATOM 805 N N . LEU A 1 99 ? 9.541 12.599 9.374 1.00 94.94 99 LEU A N 1
ATOM 806 C CA . LEU A 1 99 ? 8.948 11.291 9.633 1.00 94.94 99 LEU A CA 1
ATOM 807 C C . LEU A 1 99 ? 8.645 11.158 11.121 1.00 94.94 99 LEU A C 1
ATOM 809 O O . LEU A 1 99 ? 9.490 11.487 11.950 1.00 94.94 99 LEU A O 1
ATOM 813 N N . PHE A 1 100 ? 7.464 10.631 11.434 1.00 96.31 100 PHE A N 1
ATOM 814 C CA . PHE A 1 100 ? 7.014 10.358 12.794 1.00 96.31 100 PHE A CA 1
ATOM 815 C C . PHE A 1 100 ? 6.603 8.887 12.937 1.00 96.31 100 PHE A C 1
ATOM 817 O O . PHE A 1 100 ? 5.410 8.567 12.874 1.00 96.31 100 PHE A O 1
ATOM 824 N N . PRO A 1 101 ? 7.565 7.955 13.051 1.00 96.56 101 PRO A N 1
ATOM 825 C CA . PRO A 1 101 ? 7.260 6.544 13.229 1.00 96.56 101 PRO A CA 1
ATOM 826 C C . PRO A 1 101 ? 6.749 6.262 14.644 1.00 96.56 101 PRO A C 1
ATOM 828 O O . PRO A 1 101 ? 7.366 6.653 15.637 1.00 96.56 101 PRO A O 1
ATOM 831 N N . ILE A 1 102 ? 5.634 5.547 14.729 1.00 96.31 102 ILE A N 1
ATOM 832 C CA . ILE A 1 102 ? 4.995 5.092 15.960 1.00 96.31 102 ILE A CA 1
ATOM 833 C C . ILE A 1 102 ? 5.051 3.574 15.963 1.00 96.31 102 ILE A C 1
ATOM 835 O O . ILE A 1 102 ? 4.477 2.930 15.083 1.00 96.31 102 ILE A O 1
ATOM 839 N N . LEU A 1 103 ? 5.690 2.993 16.970 1.00 94.25 103 LEU A N 1
ATOM 840 C CA . LEU A 1 103 ? 5.684 1.554 17.160 1.00 94.25 103 LEU A CA 1
ATOM 841 C C . LEU A 1 103 ? 4.463 1.147 17.991 1.00 94.25 103 LEU A C 1
ATOM 843 O O . LEU A 1 103 ? 4.400 1.429 19.189 1.00 94.25 103 LEU A O 1
ATOM 847 N N . PHE A 1 104 ? 3.484 0.506 17.346 1.00 89.00 104 PHE A N 1
ATOM 848 C CA . PHE A 1 104 ? 2.204 0.154 17.972 1.00 89.00 104 PHE A CA 1
ATOM 849 C C . PHE A 1 104 ? 2.293 -1.076 18.885 1.00 89.00 104 PHE A C 1
ATOM 851 O O . PHE A 1 104 ? 1.758 -1.069 19.997 1.00 89.00 104 PHE A O 1
ATOM 858 N N . ASP A 1 105 ? 2.955 -2.132 18.409 1.00 87.44 105 ASP A N 1
ATOM 859 C CA . ASP A 1 105 ? 3.094 -3.411 19.106 1.00 87.44 105 ASP A CA 1
ATOM 860 C C . ASP A 1 105 ? 4.461 -4.046 18.809 1.00 87.44 105 ASP A C 1
ATOM 862 O O . ASP A 1 105 ? 5.160 -3.651 17.872 1.00 87.44 105 ASP A O 1
ATOM 866 N N . LYS A 1 106 ? 4.856 -5.028 19.624 1.00 89.44 106 LYS A N 1
ATOM 867 C CA . LYS A 1 106 ? 6.137 -5.723 19.497 1.00 89.44 106 LYS A CA 1
ATOM 868 C C . LYS A 1 106 ? 6.251 -6.389 18.130 1.00 89.44 106 LYS A C 1
ATOM 870 O O . LYS A 1 106 ? 5.389 -7.166 17.711 1.00 89.44 106 LYS A O 1
ATOM 875 N N . LEU A 1 107 ? 7.357 -6.107 17.453 1.00 90.75 107 LEU A N 1
ATOM 876 C CA . LEU A 1 107 ? 7.655 -6.691 16.154 1.00 90.75 107 LEU A CA 1
ATOM 877 C C . LEU A 1 107 ? 8.214 -8.104 16.312 1.00 90.75 107 LEU A C 1
ATOM 879 O O . LEU A 1 107 ? 9.011 -8.388 17.208 1.00 90.75 107 LEU A O 1
ATOM 883 N N . ASN A 1 108 ? 7.823 -8.986 15.401 1.00 91.44 108 ASN A N 1
ATOM 884 C CA . ASN A 1 108 ? 8.397 -10.316 15.288 1.00 91.44 108 ASN A CA 1
ATOM 885 C C . ASN A 1 108 ? 9.849 -10.214 14.818 1.00 91.44 108 ASN A C 1
ATOM 887 O O . ASN A 1 108 ? 10.128 -9.575 13.804 1.00 91.44 108 ASN A O 1
ATOM 891 N N . VAL A 1 109 ? 10.755 -10.920 15.497 1.00 90.06 109 VAL A N 1
ATOM 892 C CA . VAL A 1 109 ? 12.201 -10.902 15.204 1.00 90.06 109 VAL A CA 1
ATOM 893 C C . VAL A 1 109 ? 12.493 -11.215 13.732 1.00 90.06 109 VAL A C 1
ATOM 895 O O . VAL A 1 109 ? 13.245 -10.496 13.087 1.00 90.06 109 VAL A O 1
ATOM 898 N N . SER A 1 110 ? 11.808 -12.206 13.155 1.00 90.88 110 SER A N 1
ATOM 899 C CA . SER A 1 110 ? 11.983 -12.578 11.744 1.00 90.88 110 SER A CA 1
ATOM 900 C C . SER A 1 110 ? 11.635 -11.457 10.757 1.00 90.88 110 SER A C 1
ATOM 902 O O . SER A 1 110 ? 12.221 -11.381 9.677 1.00 90.88 110 SER A O 1
ATOM 904 N N . LEU A 1 111 ? 10.680 -10.588 11.101 1.00 88.44 111 LEU A N 1
ATOM 905 C CA . LEU A 1 111 ? 10.317 -9.434 10.278 1.00 88.44 111 LEU A CA 1
ATOM 906 C C . LEU A 1 111 ? 11.320 -8.296 10.443 1.00 88.44 111 LEU A C 1
ATOM 908 O O . LEU A 1 111 ? 11.634 -7.636 9.454 1.00 88.44 111 LEU A O 1
ATOM 912 N N . ILE A 1 112 ? 11.837 -8.104 11.661 1.00 88.12 112 ILE A N 1
ATOM 913 C CA . ILE A 1 112 ? 12.903 -7.138 11.938 1.00 88.12 112 ILE A CA 1
ATOM 914 C C . ILE A 1 112 ? 14.125 -7.486 11.095 1.00 88.12 112 ILE A C 1
ATOM 916 O O . ILE A 1 112 ? 14.595 -6.633 10.357 1.00 88.12 112 ILE A O 1
ATOM 920 N N . ASP A 1 113 ? 14.574 -8.742 11.119 1.00 85.69 113 ASP A N 1
ATOM 921 C CA . ASP A 1 113 ? 15.737 -9.178 10.339 1.00 85.69 113 ASP A CA 1
ATOM 922 C C . ASP A 1 113 ? 15.523 -8.975 8.835 1.00 85.69 113 ASP A C 1
ATOM 924 O O . ASP A 1 113 ? 16.399 -8.470 8.134 1.00 85.69 113 ASP A O 1
ATOM 928 N N . LYS A 1 114 ? 14.327 -9.314 8.333 1.00 86.12 114 LYS A N 1
ATOM 929 C CA . LYS A 1 114 ? 13.985 -9.170 6.913 1.00 86.12 114 LYS A CA 1
ATOM 930 C C . LYS A 1 114 ? 13.964 -7.711 6.447 1.00 86.12 114 LYS A C 1
ATOM 932 O O . LYS A 1 114 ? 14.294 -7.452 5.294 1.00 86.12 114 LYS A O 1
ATOM 937 N N . GLN A 1 115 ? 13.539 -6.784 7.303 1.00 88.50 115 GLN A N 1
ATOM 938 C CA . GLN A 1 115 ? 13.377 -5.362 6.971 1.00 88.50 115 GLN A CA 1
ATOM 939 C C . GLN A 1 115 ? 14.373 -4.465 7.711 1.00 88.50 115 GLN A C 1
ATOM 941 O O . GLN A 1 115 ? 14.154 -3.258 7.818 1.00 88.50 115 GLN A O 1
ATOM 946 N N . LYS A 1 116 ? 15.470 -5.042 8.209 1.00 85.56 116 LYS A N 1
ATOM 947 C CA . LYS A 1 116 ? 16.430 -4.367 9.083 1.00 85.56 116 LYS A CA 1
ATOM 948 C C . LYS A 1 116 ? 16.989 -3.100 8.454 1.00 85.56 116 LYS A C 1
ATOM 950 O O . LYS A 1 116 ? 16.971 -2.051 9.079 1.00 85.56 116 LYS A O 1
ATOM 955 N N . GLU A 1 117 ? 17.383 -3.181 7.185 1.00 85.06 117 GLU A N 1
ATOM 956 C CA . GLU A 1 117 ? 17.910 -2.033 6.444 1.00 85.06 117 GLU A CA 1
ATOM 957 C C . GLU A 1 117 ? 16.931 -0.852 6.437 1.00 85.06 117 GLU A C 1
ATOM 959 O O . GLU A 1 117 ? 17.351 0.294 6.566 1.00 85.06 117 GLU A O 1
ATOM 964 N N . LEU A 1 118 ? 15.628 -1.111 6.302 1.00 86.44 118 LEU A N 1
ATOM 965 C CA . LEU A 1 118 ? 14.612 -0.060 6.296 1.00 86.44 118 LEU A CA 1
ATOM 966 C C . LEU A 1 118 ? 14.351 0.472 7.713 1.00 86.44 118 LEU A C 1
ATOM 968 O O . LEU A 1 118 ? 14.173 1.675 7.887 1.00 86.44 118 LEU A O 1
ATOM 972 N N . LEU A 1 119 ? 14.325 -0.410 8.716 1.00 87.38 119 LEU A N 1
ATOM 973 C CA . LEU A 1 119 ? 14.067 -0.050 10.113 1.00 87.38 119 LEU A CA 1
ATOM 974 C C . LEU A 1 119 ? 15.215 0.744 10.743 1.00 87.38 119 LEU A C 1
ATOM 976 O O . LEU A 1 119 ? 14.944 1.708 11.449 1.00 87.38 119 LEU A O 1
ATOM 980 N N . ASP A 1 120 ? 16.468 0.399 10.444 1.00 87.31 120 ASP A N 1
ATOM 981 C CA . ASP A 1 120 ? 17.660 1.078 10.977 1.00 87.31 120 ASP A CA 1
ATOM 982 C C . ASP A 1 120 ? 17.737 2.555 10.540 1.00 87.31 120 ASP A C 1
ATOM 984 O O . ASP A 1 120 ? 18.420 3.366 11.161 1.00 87.31 120 ASP A O 1
ATOM 988 N N . GLN A 1 121 ? 17.015 2.926 9.479 1.00 85.75 121 GLN A N 1
ATOM 989 C CA . GLN A 1 121 ? 16.910 4.307 8.999 1.00 85.75 121 GLN A CA 1
ATOM 990 C C . GLN A 1 121 ? 15.807 5.114 9.683 1.00 85.75 121 GLN A C 1
ATOM 992 O O . GLN A 1 121 ? 15.715 6.323 9.469 1.00 85.75 121 GLN A O 1
ATOM 997 N N . LEU A 1 122 ? 14.938 4.464 10.456 1.00 88.19 122 LEU A N 1
ATOM 998 C CA . LEU A 1 122 ? 13.871 5.128 11.184 1.00 88.19 122 LEU A CA 1
ATOM 999 C C . LEU A 1 122 ? 14.253 5.311 12.649 1.00 88.19 122 LEU A C 1
ATOM 1001 O O . LEU A 1 122 ? 14.453 4.351 13.389 1.00 88.19 122 LEU A O 1
ATOM 1005 N N . THR A 1 123 ? 14.206 6.556 13.106 1.00 87.75 123 THR A N 1
ATOM 1006 C CA . THR A 1 123 ? 14.186 6.862 14.536 1.00 87.75 123 THR A CA 1
ATOM 1007 C C . THR A 1 123 ? 12.736 6.849 15.009 1.00 87.75 123 THR A C 1
ATOM 1009 O O . THR A 1 123 ? 11.936 7.665 14.553 1.00 87.75 123 THR A O 1
ATOM 1012 N N . MET A 1 124 ? 12.376 5.919 15.900 1.00 88.62 124 MET A N 1
ATOM 1013 C CA . MET A 1 124 ? 11.018 5.854 16.454 1.00 88.62 124 MET A CA 1
ATOM 1014 C C . MET A 1 124 ? 10.712 7.123 17.249 1.00 88.62 124 MET A C 1
ATOM 1016 O O . MET A 1 124 ? 11.422 7.447 18.199 1.00 88.62 124 MET A O 1
ATOM 1020 N N . SER A 1 125 ? 9.640 7.822 16.880 1.00 88.88 125 SER A N 1
ATOM 1021 C CA . SER A 1 125 ? 9.164 8.994 17.619 1.00 88.88 125 SER A CA 1
ATOM 1022 C C . SER A 1 125 ? 8.411 8.583 18.877 1.00 88.88 125 SER A C 1
ATOM 1024 O O . SER A 1 125 ? 8.560 9.216 19.916 1.00 88.88 125 SER A O 1
ATOM 1026 N N . VAL A 1 126 ? 7.619 7.508 18.799 1.00 91.94 126 VAL A N 1
ATOM 1027 C CA . VAL A 1 126 ? 6.875 6.967 19.942 1.00 91.94 126 VAL A CA 1
ATOM 1028 C C . VAL A 1 126 ? 6.975 5.447 19.960 1.00 91.94 126 VAL A C 1
ATOM 1030 O O . VAL A 1 126 ? 6.699 4.793 18.955 1.00 91.94 126 VAL A O 1
ATOM 1033 N N . ASP A 1 127 ? 7.312 4.881 21.120 1.00 91.81 127 ASP A N 1
ATOM 1034 C CA . ASP A 1 127 ? 7.318 3.436 21.361 1.00 91.81 127 ASP A CA 1
ATOM 1035 C C . ASP A 1 127 ? 6.249 3.043 22.398 1.00 91.81 127 ASP A C 1
ATOM 1037 O O . ASP A 1 127 ? 6.344 3.345 23.596 1.00 91.81 127 ASP A O 1
ATOM 1041 N N . LEU A 1 128 ? 5.205 2.353 21.932 1.00 90.38 128 LEU A N 1
ATOM 1042 C CA . LEU A 1 128 ? 4.101 1.874 22.769 1.00 90.38 128 LEU A CA 1
ATOM 1043 C C . LEU A 1 128 ? 4.319 0.447 23.300 1.00 90.38 128 LEU A C 1
ATOM 1045 O O . LEU A 1 128 ? 3.473 -0.068 24.033 1.00 90.38 128 LEU A O 1
ATOM 1049 N N . THR A 1 129 ? 5.447 -0.190 22.977 1.00 86.81 129 THR A N 1
ATOM 1050 C CA . THR A 1 129 ? 5.748 -1.590 23.329 1.00 86.81 129 THR A CA 1
ATOM 1051 C C . THR A 1 129 ? 6.408 -1.757 24.694 1.00 86.81 129 THR A C 1
ATOM 1053 O O . THR A 1 129 ? 6.467 -2.875 25.224 1.00 86.81 129 THR A O 1
ATOM 1056 N N . GLY A 1 130 ? 6.875 -0.650 25.279 1.00 82.06 130 GLY A N 1
ATOM 1057 C CA . GLY A 1 130 ? 7.449 -0.612 26.618 1.00 82.06 130 GLY A CA 1
ATOM 1058 C C . GLY A 1 130 ? 6.507 -1.207 27.669 1.00 82.06 130 GLY A C 1
ATOM 1059 O O . GLY A 1 130 ? 5.282 -1.120 27.560 1.00 82.06 130 GLY A O 1
ATOM 1060 N N . THR A 1 131 ? 7.081 -1.791 28.721 1.00 71.69 131 THR A N 1
ATOM 1061 C CA . THR A 1 131 ? 6.358 -2.514 29.787 1.00 71.69 131 THR A CA 1
ATOM 1062 C C . THR A 1 131 ? 5.242 -1.701 30.446 1.00 71.69 131 THR A C 1
ATOM 1064 O O . THR A 1 131 ? 4.234 -2.268 30.851 1.00 71.69 131 THR A O 1
ATOM 1067 N N . HIS A 1 132 ? 5.392 -0.377 30.526 1.00 74.94 132 HIS A N 1
ATOM 1068 C CA . HIS A 1 132 ? 4.381 0.529 31.078 1.00 74.94 132 HIS A CA 1
ATOM 1069 C C . HIS A 1 132 ? 3.307 0.963 30.071 1.00 74.94 132 HIS A C 1
ATOM 1071 O O . HIS A 1 132 ? 2.248 1.431 30.481 1.00 74.94 132 HIS A O 1
ATOM 1077 N N . ASN A 1 133 ? 3.571 0.851 28.768 1.00 78.75 133 ASN A N 1
ATOM 1078 C CA . ASN A 1 133 ? 2.665 1.306 27.711 1.00 78.75 133 ASN A CA 1
ATOM 1079 C C . ASN A 1 133 ? 1.837 0.160 27.116 1.00 78.75 133 ASN A C 1
ATOM 1081 O O . ASN A 1 133 ? 0.727 0.398 26.642 1.00 78.75 133 ASN A O 1
ATOM 1085 N N . CYS A 1 134 ? 2.326 -1.082 27.174 1.00 77.69 134 CYS A N 1
ATOM 1086 C CA . CYS A 1 134 ? 1.661 -2.217 26.537 1.00 77.69 134 CYS A CA 1
ATOM 1087 C C . CYS A 1 134 ? 0.282 -2.541 27.142 1.00 77.69 134 CYS A C 1
ATOM 1089 O O . CYS A 1 134 ? -0.621 -2.920 26.396 1.00 77.69 134 CYS A O 1
ATOM 1091 N N . SER A 1 135 ? 0.104 -2.339 28.454 1.00 82.25 135 SER A N 1
ATOM 1092 C CA . SER A 1 135 ? -1.143 -2.596 29.192 1.00 82.25 135 SER A CA 1
ATOM 1093 C C . SER A 1 135 ? -2.160 -1.454 29.132 1.00 82.25 135 SER A C 1
ATOM 1095 O O . SER A 1 135 ? -3.282 -1.619 29.610 1.00 82.25 135 SER A O 1
ATOM 1097 N N . LYS A 1 136 ? -1.782 -0.304 28.563 1.00 88.69 136 LYS A N 1
ATOM 1098 C CA . LYS A 1 136 ? -2.655 0.867 28.470 1.00 88.69 136 LYS A CA 1
ATOM 1099 C C . LYS A 1 136 ? -3.806 0.630 27.499 1.00 88.69 136 LYS A C 1
ATOM 1101 O O . LYS A 1 136 ? -3.660 -0.052 26.479 1.00 88.69 136 LYS A O 1
ATOM 1106 N N . SER A 1 137 ? -4.940 1.242 27.810 1.00 91.25 137 SER A N 1
ATOM 1107 C CA . SER A 1 137 ? -6.105 1.297 26.932 1.00 91.25 137 SER A CA 1
ATOM 1108 C C . SER A 1 137 ? -5.786 2.020 25.617 1.00 91.25 137 SER A C 1
ATOM 1110 O O . SER A 1 137 ? -4.809 2.767 25.512 1.00 91.25 137 SER A O 1
ATOM 1112 N N . VAL A 1 138 ? -6.630 1.819 24.599 1.00 91.50 138 VAL A N 1
ATOM 1113 C CA . VAL A 1 138 ? -6.484 2.504 23.303 1.00 91.50 138 VAL A CA 1
ATOM 1114 C C . VAL A 1 138 ? -6.480 4.023 23.496 1.00 91.50 138 VAL A C 1
ATOM 1116 O O . VAL A 1 138 ? -5.569 4.682 23.008 1.00 91.50 138 VAL A O 1
ATOM 1119 N N . ALA A 1 139 ? -7.409 4.559 24.292 1.00 92.81 139 ALA A N 1
ATOM 1120 C CA . ALA A 1 139 ? -7.502 5.991 24.567 1.00 92.81 139 ALA A CA 1
ATOM 1121 C C . ALA A 1 139 ? -6.224 6.562 25.210 1.00 92.81 139 ALA A C 1
ATOM 1123 O O . ALA A 1 139 ? -5.737 7.606 24.789 1.00 92.81 139 ALA A O 1
ATOM 1124 N N . GLU A 1 140 ? -5.629 5.864 26.182 1.00 93.62 140 GLU A N 1
ATOM 1125 C CA . GLU A 1 140 ? -4.367 6.297 26.799 1.00 93.62 140 GLU A CA 1
ATOM 1126 C C . GLU A 1 140 ? -3.199 6.271 25.806 1.00 93.62 140 GLU A C 1
ATOM 1128 O O . GLU A 1 140 ? -2.387 7.196 25.789 1.00 93.62 140 GLU A O 1
ATOM 1133 N N . LYS A 1 141 ? -3.112 5.233 24.961 1.00 95.00 141 LYS A N 1
ATOM 1134 C CA . LYS A 1 141 ? -2.097 5.163 23.897 1.00 95.00 141 LYS A CA 1
ATOM 1135 C C . LYS A 1 141 ? -2.259 6.316 22.908 1.00 95.00 141 LYS A C 1
ATOM 1137 O O . LYS A 1 141 ? -1.259 6.899 22.493 1.00 95.00 141 LYS A O 1
ATOM 1142 N N . VAL A 1 142 ? -3.499 6.656 22.553 1.00 96.00 142 VAL A N 1
ATOM 1143 C CA . VAL A 1 142 ? -3.805 7.784 21.666 1.00 96.00 142 VAL A CA 1
ATOM 1144 C C . VAL A 1 142 ? -3.307 9.090 22.286 1.00 96.00 142 VAL A C 1
ATOM 1146 O O . VAL A 1 142 ? -2.568 9.814 21.623 1.00 96.00 142 VAL A O 1
ATOM 1149 N N . SER A 1 143 ? -3.620 9.351 23.558 1.00 95.19 143 SER A N 1
ATOM 1150 C CA . SER A 1 143 ? -3.183 10.571 24.250 1.00 95.19 143 SER A CA 1
ATOM 1151 C C . SER A 1 143 ? -1.660 10.716 24.302 1.00 95.19 143 SER A C 1
ATOM 1153 O O . SER A 1 143 ? -1.149 11.823 24.156 1.00 95.19 143 SER A O 1
ATOM 1155 N N . ILE A 1 144 ? -0.922 9.611 24.472 1.00 94.50 144 ILE A N 1
ATOM 1156 C CA . ILE A 1 144 ? 0.553 9.615 24.445 1.00 94.50 144 ILE A CA 1
ATOM 1157 C C . ILE A 1 144 ? 1.069 10.038 23.071 1.00 94.50 144 ILE A C 1
ATOM 1159 O O . ILE A 1 144 ? 1.947 10.892 22.982 1.00 94.50 144 ILE A O 1
ATOM 1163 N N . VAL A 1 145 ? 0.531 9.443 22.003 1.00 95.50 145 VAL A N 1
ATOM 1164 C CA . VAL A 1 145 ? 0.961 9.762 20.638 1.00 95.50 145 VAL A CA 1
ATOM 1165 C C . VAL A 1 145 ? 0.641 11.206 20.290 1.00 95.50 145 VAL A C 1
ATOM 1167 O O . VAL A 1 145 ? 1.524 11.924 19.833 1.00 95.50 145 VAL A O 1
ATOM 1170 N N . VAL A 1 146 ? -0.596 11.646 20.528 1.00 94.88 146 VAL A N 1
ATOM 1171 C CA . VAL A 1 146 ? -1.014 13.017 20.216 1.00 94.88 146 VAL A CA 1
ATOM 1172 C C . VAL A 1 146 ? -0.165 14.010 21.005 1.00 94.88 146 VAL A C 1
ATOM 1174 O O . VAL A 1 146 ? 0.447 14.883 20.400 1.00 94.88 146 VAL A O 1
ATOM 1177 N N . GLY A 1 147 ? -0.018 13.819 22.320 1.00 93.31 147 GLY A N 1
ATOM 1178 C CA . GLY A 1 147 ? 0.798 14.698 23.161 1.00 93.31 147 GLY A CA 1
ATOM 1179 C C . GLY A 1 147 ? 2.283 14.734 22.784 1.00 93.31 147 GLY A C 1
ATOM 1180 O O . GLY A 1 147 ? 2.943 15.733 23.041 1.00 93.31 147 GLY A O 1
ATOM 1181 N N . SER A 1 148 ? 2.814 13.678 22.159 1.00 94.00 148 SER A N 1
ATOM 1182 C CA . SER A 1 148 ? 4.208 13.639 21.704 1.00 94.00 148 SER A CA 1
ATOM 1183 C C . SER A 1 148 ? 4.426 14.259 20.324 1.00 94.00 148 SER A C 1
ATOM 1185 O O . SER A 1 148 ? 5.540 14.688 20.042 1.00 94.00 148 SER A O 1
ATOM 1187 N N . LEU A 1 149 ? 3.426 14.223 19.440 1.00 94.50 149 LEU A N 1
ATOM 1188 C CA . LEU A 1 149 ? 3.591 14.606 18.034 1.00 94.50 149 LEU A CA 1
ATOM 1189 C C . LEU A 1 149 ? 3.011 15.982 17.705 1.00 94.50 149 LEU A C 1
ATOM 1191 O O . LEU A 1 149 ? 3.440 16.585 16.722 1.00 94.50 149 LEU A O 1
ATOM 1195 N N . MET A 1 150 ? 2.043 16.470 18.487 1.00 91.69 150 MET A N 1
ATOM 1196 C CA . MET A 1 150 ? 1.243 17.646 18.137 1.00 91.69 150 MET A CA 1
ATOM 1197 C C . MET A 1 150 ? 2.102 18.879 17.839 1.00 91.69 150 MET A C 1
ATOM 1199 O O . MET A 1 150 ? 2.041 19.404 16.729 1.00 91.69 150 MET A O 1
ATOM 1203 N N . ASP A 1 151 ? 2.974 19.264 18.775 1.00 90.31 151 ASP A N 1
ATOM 1204 C CA . ASP A 1 151 ? 3.828 20.453 18.656 1.00 90.31 151 ASP A CA 1
ATOM 1205 C C . ASP A 1 151 ? 4.701 20.434 17.392 1.00 90.31 151 ASP A C 1
ATOM 1207 O O . ASP A 1 151 ? 5.004 21.474 16.805 1.00 90.31 151 ASP A O 1
ATOM 1211 N N . ASP A 1 152 ? 5.148 19.253 16.962 1.00 91.31 152 ASP A N 1
ATOM 1212 C CA . ASP A 1 152 ? 5.990 19.111 15.777 1.00 91.31 152 ASP A CA 1
ATOM 1213 C C . ASP A 1 152 ? 5.190 19.041 14.477 1.00 91.31 152 ASP A C 1
ATOM 1215 O O . ASP A 1 152 ? 5.679 19.517 13.444 1.00 91.31 152 ASP A O 1
ATOM 1219 N N . LEU A 1 153 ? 3.973 18.494 14.523 1.00 91.25 153 LEU A N 1
ATOM 1220 C CA . LEU A 1 153 ? 3.044 18.467 13.395 1.00 91.25 153 LEU A CA 1
ATOM 1221 C C . LEU A 1 153 ? 2.468 19.858 13.102 1.00 91.25 153 LEU A C 1
ATOM 1223 O O . LEU A 1 153 ? 2.411 20.242 11.934 1.00 91.25 153 LEU A O 1
ATOM 1227 N N . GLU A 1 154 ? 2.136 20.647 14.126 1.00 88.50 154 GLU A N 1
ATOM 1228 C CA . GLU A 1 154 ? 1.660 22.032 13.970 1.00 88.50 154 GLU A CA 1
ATOM 1229 C C . GLU A 1 154 ? 2.667 22.913 13.225 1.00 88.50 154 GLU A C 1
ATOM 1231 O O . GLU A 1 154 ? 2.287 23.726 12.387 1.00 88.50 154 GLU A O 1
ATOM 1236 N N . LYS A 1 155 ? 3.972 22.706 13.448 1.00 87.75 155 LYS A N 1
ATOM 1237 C CA . LYS A 1 155 ? 5.038 23.441 12.740 1.00 87.75 155 LYS A CA 1
ATOM 1238 C C . LYS A 1 155 ? 5.083 23.147 11.237 1.00 87.75 155 LYS A C 1
ATOM 1240 O O . LYS A 1 155 ? 5.741 23.882 10.503 1.00 87.75 155 LYS A O 1
ATOM 1245 N N . VAL A 1 156 ? 4.490 22.039 10.790 1.00 84.94 156 VAL A N 1
ATOM 1246 C CA . VAL A 1 156 ? 4.482 21.604 9.382 1.00 84.94 156 VAL A CA 1
ATOM 1247 C C . VAL A 1 156 ? 3.139 21.893 8.705 1.00 84.94 156 VAL A C 1
ATOM 1249 O O . VAL A 1 156 ? 3.094 22.022 7.480 1.00 84.94 156 VAL A O 1
ATOM 1252 N N . ALA A 1 157 ? 2.063 22.013 9.483 1.00 82.06 157 ALA A N 1
ATOM 1253 C CA . ALA A 1 157 ? 0.733 22.346 8.991 1.00 82.06 157 ALA A CA 1
ATOM 1254 C C . ALA A 1 157 ? 0.736 23.708 8.275 1.00 82.06 157 ALA A C 1
ATOM 1256 O O . ALA A 1 157 ? 1.263 24.698 8.784 1.00 82.06 157 ALA A O 1
ATOM 1257 N N . LEU A 1 158 ? 0.169 23.762 7.065 1.00 68.50 158 LEU A N 1
ATOM 1258 C CA . LEU A 1 158 ? 0.141 24.988 6.256 1.00 68.50 158 LEU A CA 1
ATOM 1259 C C . LEU A 1 158 ? -1.165 25.770 6.436 1.00 68.50 158 LEU A C 1
ATOM 1261 O O . LEU A 1 158 ? -1.229 26.934 6.030 1.00 68.50 158 LEU A O 1
ATOM 1265 N N . VAL A 1 159 ? -2.212 25.155 7.001 1.00 62.25 159 VAL A N 1
ATOM 1266 C CA . VAL A 1 159 ? -3.545 25.753 7.106 1.00 62.25 159 VAL A CA 1
ATOM 1267 C C . VAL A 1 159 ? -4.110 25.543 8.511 1.00 62.25 159 VAL A C 1
ATOM 1269 O O . VAL A 1 159 ? -4.752 24.543 8.799 1.00 62.25 159 VAL A O 1
ATOM 1272 N N . LEU A 1 160 ? -3.975 26.553 9.374 1.00 53.12 160 LEU A N 1
ATOM 1273 C CA . LEU A 1 160 ? -4.740 26.628 10.625 1.00 53.12 160 LEU A CA 1
ATOM 1274 C C . LEU A 1 160 ? -6.211 26.949 10.302 1.00 53.12 160 LEU A C 1
ATOM 1276 O O . LEU A 1 160 ? -6.658 28.097 10.380 1.00 53.12 160 LEU A O 1
ATOM 1280 N N . SER A 1 161 ? -6.967 25.946 9.858 1.00 48.62 161 SER A N 1
ATOM 1281 C CA . SER A 1 161 ? -8.418 26.041 9.717 1.00 48.62 161 SER A CA 1
ATOM 1282 C C . SER A 1 161 ? -9.071 25.709 11.051 1.00 48.62 161 SER A C 1
ATOM 1284 O O . SER A 1 161 ? -8.853 24.625 11.584 1.00 48.62 161 SER A O 1
ATOM 1286 N N . LYS A 1 162 ? -9.943 26.590 11.548 1.00 48.41 162 LYS A N 1
ATOM 1287 C CA . LYS A 1 162 ? -10.841 26.231 12.650 1.00 48.41 162 LYS A CA 1
ATOM 1288 C C . LYS A 1 162 ? -11.731 25.071 12.213 1.00 48.41 162 LYS A C 1
ATOM 1290 O O . LYS A 1 162 ? -12.342 25.130 11.142 1.00 48.41 162 LYS A O 1
ATOM 1295 N N . THR A 1 163 ? -11.802 24.052 13.059 1.00 45.34 163 THR A N 1
ATOM 1296 C CA . THR A 1 163 ? -12.635 22.853 12.915 1.00 45.34 163 THR A CA 1
ATOM 1297 C C . THR A 1 163 ? -14.016 23.169 12.322 1.00 45.34 163 THR A C 1
ATOM 1299 O O . THR A 1 163 ? -14.798 23.945 12.877 1.00 45.34 163 THR A O 1
ATOM 1302 N N . LYS A 1 164 ? -14.359 22.544 11.186 1.00 44.16 164 LYS A N 1
ATOM 1303 C CA . LYS A 1 164 ? -15.751 22.512 10.719 1.00 44.16 164 LYS A CA 1
ATOM 1304 C C . LYS A 1 164 ? -16.553 21.637 11.672 1.00 44.16 164 LYS A C 1
ATOM 1306 O O . LYS A 1 164 ? -16.225 20.470 11.874 1.00 44.16 164 LYS A O 1
ATOM 1311 N N . THR A 1 165 ? -17.617 22.200 12.230 1.00 37.69 165 THR A N 1
ATOM 1312 C CA . THR A 1 165 ? -18.599 21.462 13.019 1.00 37.69 165 THR A CA 1
ATOM 1313 C C . THR A 1 165 ? -19.178 20.320 12.186 1.00 37.69 165 THR A C 1
ATOM 1315 O O . THR A 1 165 ? -19.643 20.516 11.060 1.00 37.69 165 THR A O 1
ATOM 1318 N N . VAL A 1 166 ? -19.121 19.106 12.736 1.00 45.88 166 VAL A N 1
ATOM 1319 C CA . VAL A 1 166 ? -19.764 17.921 12.162 1.00 45.88 166 VAL A CA 1
ATOM 1320 C C . VAL A 1 166 ? -21.253 18.228 12.020 1.00 45.88 166 VAL A C 1
ATOM 1322 O O . VAL A 1 166 ? -21.930 18.529 13.002 1.00 45.88 166 VAL A O 1
ATOM 1325 N N . THR A 1 167 ? -21.758 18.206 10.789 1.00 38.78 167 THR A N 1
ATOM 1326 C CA . THR A 1 167 ? -23.194 18.324 10.521 1.00 38.78 167 THR A CA 1
ATOM 1327 C C . THR A 1 167 ? -23.894 17.142 11.198 1.00 38.78 167 THR A C 1
ATOM 1329 O O . THR A 1 167 ? -23.399 16.020 11.060 1.00 38.78 167 THR A O 1
ATOM 1332 N N . PRO A 1 168 ? -24.995 17.348 11.945 1.00 41.44 168 PRO A N 1
ATOM 1333 C CA . PRO A 1 168 ? -25.679 16.241 12.592 1.00 41.44 168 PRO A CA 1
ATOM 1334 C C . PRO A 1 168 ? -26.082 15.214 11.532 1.00 41.44 168 PRO A C 1
ATOM 1336 O O . PRO A 1 168 ? -26.685 15.566 10.518 1.00 41.44 168 PRO A O 1
ATOM 1339 N N . LEU A 1 169 ? -25.711 13.954 11.759 1.00 50.22 169 LEU A N 1
ATOM 1340 C CA . LEU A 1 169 ? -26.170 12.831 10.949 1.00 50.22 169 LEU A CA 1
ATOM 1341 C C . LEU A 1 169 ? -27.700 12.802 11.023 1.00 50.22 169 LEU A C 1
ATOM 1343 O O . LEU A 1 169 ? -28.263 12.752 12.118 1.00 50.22 169 LEU A O 1
ATOM 1347 N N . SER A 1 170 ? -28.369 12.858 9.871 1.00 47.66 170 SER A N 1
ATOM 1348 C CA . SER A 1 170 ? -29.813 12.651 9.795 1.00 47.66 170 SER A CA 1
ATOM 1349 C C . SER A 1 170 ? -30.146 11.284 10.390 1.00 47.66 170 SER A C 1
ATOM 1351 O O . SER A 1 170 ? -29.576 10.271 9.990 1.00 47.66 170 SER A O 1
ATOM 1353 N N . SER A 1 171 ? -31.057 11.260 11.357 1.00 54.12 171 SER A N 1
ATOM 1354 C CA . SER A 1 171 ? -31.500 10.056 12.065 1.00 54.12 171 SER A CA 1
ATOM 1355 C C . SER A 1 171 ? -32.491 9.200 11.269 1.00 54.12 171 SER A C 1
ATOM 1357 O O . SER A 1 171 ? -33.034 8.240 11.808 1.00 54.12 171 SER A O 1
ATOM 1359 N N . GLU A 1 172 ? -32.782 9.563 10.020 1.00 67.69 172 GLU A N 1
ATOM 1360 C CA . GLU A 1 172 ? -33.755 8.866 9.182 1.00 67.69 172 GLU A CA 1
ATOM 1361 C C . GLU A 1 172 ? -33.062 7.833 8.291 1.00 67.69 172 GLU A C 1
ATOM 1363 O O . GLU A 1 172 ? -32.113 8.153 7.573 1.00 67.69 172 GLU A O 1
ATOM 1368 N N . PHE A 1 173 ? -33.554 6.593 8.342 1.00 77.44 173 PHE A N 1
ATOM 1369 C CA . PHE A 1 173 ? -33.175 5.529 7.414 1.00 77.44 173 PHE A CA 1
ATOM 1370 C C . PHE A 1 173 ? -33.652 5.894 6.009 1.00 77.44 173 PHE A C 1
ATOM 1372 O O . PHE A 1 173 ? -34.848 6.081 5.779 1.00 77.44 173 PHE A O 1
ATOM 1379 N N . ASN A 1 174 ? -32.705 6.039 5.087 1.00 83.06 174 ASN A N 1
ATOM 1380 C CA . ASN A 1 174 ? -32.940 6.557 3.741 1.00 83.06 174 ASN A CA 1
ATOM 1381 C C . ASN A 1 174 ? -32.402 5.620 2.641 1.00 83.06 174 ASN A C 1
ATOM 1383 O O . ASN A 1 174 ? -32.373 6.000 1.468 1.00 83.06 174 ASN A O 1
ATOM 1387 N N . ASP A 1 175 ? -31.965 4.409 3.011 1.00 84.12 175 ASP A N 1
ATOM 1388 C CA . ASP A 1 175 ? -31.364 3.382 2.154 1.00 84.12 175 ASP A CA 1
ATOM 1389 C C . ASP A 1 175 ? -30.147 3.868 1.330 1.00 84.12 175 ASP A C 1
ATOM 1391 O O . ASP A 1 175 ? -29.684 3.182 0.408 1.00 84.12 175 ASP A O 1
ATOM 1395 N N . GLU A 1 176 ? -29.561 5.029 1.655 1.00 84.81 176 GLU A N 1
ATOM 1396 C CA . GLU A 1 176 ? -28.424 5.581 0.909 1.00 84.81 176 GLU A CA 1
ATOM 1397 C C . GLU A 1 176 ? -27.168 4.722 1.038 1.00 84.81 176 GLU A C 1
ATOM 1399 O O . GLU A 1 176 ? -26.345 4.694 0.113 1.00 84.81 176 GLU A O 1
ATOM 1404 N N . PHE A 1 177 ? -27.033 3.969 2.135 1.00 86.38 177 PHE A N 1
ATOM 1405 C CA . PHE A 1 177 ? -25.907 3.061 2.351 1.00 86.38 177 PHE A CA 1
ATOM 1406 C C . PHE A 1 177 ? -25.747 2.047 1.209 1.00 86.38 177 PHE A C 1
ATOM 1408 O O . PHE A 1 177 ? -24.625 1.670 0.871 1.00 86.38 177 PHE A O 1
ATOM 1415 N N . ARG A 1 178 ? -26.847 1.662 0.539 1.00 86.25 178 ARG A N 1
ATOM 1416 C CA . ARG A 1 178 ? -26.833 0.721 -0.593 1.00 86.25 178 ARG A CA 1
ATOM 1417 C C . ARG A 1 178 ? -26.079 1.268 -1.801 1.00 86.25 178 ARG A C 1
ATOM 1419 O O . ARG A 1 178 ? -25.523 0.488 -2.571 1.00 86.25 178 ARG A O 1
ATOM 1426 N N . LYS A 1 179 ? -26.038 2.592 -1.976 1.00 84.62 179 LYS A N 1
ATOM 1427 C CA . LYS A 1 179 ? -25.300 3.251 -3.067 1.00 84.62 179 LYS A CA 1
ATOM 1428 C C . LYS A 1 179 ? -23.807 3.381 -2.750 1.00 84.62 179 LYS A C 1
ATOM 1430 O O . LYS A 1 179 ? -22.993 3.434 -3.668 1.00 84.62 179 LYS A O 1
ATOM 1435 N N . LYS A 1 180 ? -23.444 3.400 -1.466 1.00 86.88 180 LYS A N 1
ATOM 1436 C CA . LYS A 1 180 ? -22.060 3.482 -0.982 1.00 86.88 180 LYS A CA 1
ATOM 1437 C C . LYS A 1 180 ? -21.397 2.098 -1.009 1.00 86.88 180 LYS A C 1
ATOM 1439 O O . LYS A 1 180 ? -22.081 1.083 -1.136 1.00 86.88 180 LYS A O 1
ATOM 1444 N N . ILE A 1 181 ? -20.068 2.072 -0.917 1.00 87.62 181 ILE A N 1
ATOM 1445 C CA . ILE A 1 181 ? -19.322 0.854 -0.571 1.00 87.62 181 ILE A CA 1
ATOM 1446 C C . ILE A 1 181 ? -19.173 0.764 0.950 1.00 87.62 181 ILE A C 1
ATOM 1448 O O . ILE A 1 181 ? -19.142 1.812 1.602 1.00 87.62 181 ILE A O 1
ATOM 1452 N N . ILE A 1 182 ? -19.022 -0.446 1.501 1.00 91.56 182 ILE A N 1
ATOM 1453 C CA . ILE A 1 182 ? -18.897 -0.675 2.949 1.00 91.56 182 ILE A CA 1
ATOM 1454 C C . ILE A 1 182 ? -17.826 0.228 3.545 1.00 91.56 182 ILE A C 1
ATOM 1456 O O . ILE A 1 182 ? -18.065 0.834 4.575 1.00 91.56 182 ILE A O 1
ATOM 1460 N N . PHE A 1 183 ? -16.681 0.394 2.878 1.00 90.81 183 PHE A N 1
ATOM 1461 C CA . PHE A 1 183 ? -15.580 1.238 3.355 1.00 90.81 183 PHE A CA 1
ATOM 1462 C C . PHE A 1 183 ? -16.007 2.663 3.771 1.00 90.81 183 PHE A C 1
ATOM 1464 O O . PHE A 1 183 ? -15.417 3.227 4.688 1.00 90.81 183 PHE A O 1
ATOM 1471 N N . HIS A 1 184 ? -17.036 3.235 3.132 1.00 90.12 184 HIS A N 1
ATOM 1472 C CA . HIS A 1 184 ? -17.534 4.595 3.392 1.00 90.12 184 HIS A CA 1
ATOM 1473 C C . HIS A 1 184 ? -18.852 4.640 4.168 1.00 90.12 184 HIS A C 1
ATOM 1475 O O . HIS A 1 184 ? -19.476 5.700 4.251 1.00 90.12 184 HIS A O 1
ATOM 1481 N N . TRP A 1 185 ? -19.319 3.516 4.708 1.00 92.81 185 TRP A N 1
ATOM 1482 C CA . TRP A 1 185 ? -20.499 3.523 5.565 1.00 92.81 185 TRP A CA 1
ATOM 1483 C C . TRP A 1 185 ? -20.209 4.304 6.844 1.00 92.81 185 TRP A C 1
ATOM 1485 O O . TRP A 1 185 ? -19.254 4.016 7.562 1.00 92.81 185 TRP A O 1
ATOM 1495 N N . SER A 1 186 ? -21.053 5.287 7.136 1.00 92.56 186 SER A N 1
ATOM 1496 C CA . SER A 1 186 ? -21.107 5.934 8.442 1.00 92.56 186 SER A CA 1
ATOM 1497 C C . SER A 1 186 ? -21.636 4.971 9.508 1.00 92.56 186 SER A C 1
ATOM 1499 O O . SER A 1 186 ? -22.146 3.891 9.206 1.00 92.56 186 SER A O 1
ATOM 1501 N N . ILE A 1 187 ? -21.569 5.384 10.774 1.00 93.75 187 ILE A N 1
ATOM 1502 C CA . ILE A 1 187 ? -22.176 4.626 11.875 1.00 93.75 187 ILE A CA 1
ATOM 1503 C C . ILE A 1 187 ? -23.677 4.422 11.601 1.00 93.75 187 ILE A C 1
ATOM 1505 O O . ILE A 1 187 ? -24.171 3.308 11.734 1.00 93.75 187 ILE A O 1
ATOM 1509 N N . SER A 1 188 ? -24.386 5.454 11.128 1.00 92.69 188 SER A N 1
ATOM 1510 C CA . SER A 1 188 ? -25.809 5.362 10.772 1.00 92.69 188 SER A CA 1
ATOM 1511 C C . SER A 1 188 ? -26.074 4.372 9.633 1.00 92.69 188 SER A C 1
ATOM 1513 O O . SER A 1 188 ? -26.992 3.563 9.735 1.00 92.69 188 SER A O 1
ATOM 1515 N N . ASP A 1 189 ? -25.234 4.380 8.591 1.00 94.56 189 ASP A N 1
ATOM 1516 C CA . ASP A 1 189 ? -25.329 3.429 7.473 1.00 94.56 189 ASP A CA 1
ATOM 1517 C C . ASP A 1 189 ? -25.178 1.971 7.973 1.00 94.56 189 ASP A C 1
ATOM 1519 O O . ASP A 1 189 ? -25.933 1.084 7.569 1.00 94.56 189 ASP A O 1
ATOM 1523 N N . VAL A 1 190 ? -24.243 1.716 8.902 1.00 95.50 190 VAL A N 1
ATOM 1524 C CA . VAL A 1 190 ? -24.067 0.395 9.539 1.00 95.50 190 VAL A CA 1
ATOM 1525 C C . VAL A 1 190 ? -25.299 0.010 10.364 1.00 95.50 190 VAL A C 1
ATOM 1527 O O . VAL A 1 190 ? -25.739 -1.138 10.299 1.00 95.50 190 VAL A O 1
ATOM 1530 N N . GLN A 1 191 ? -25.876 0.942 11.128 1.00 95.31 191 GLN A N 1
ATOM 1531 C CA . GLN A 1 191 ? -27.082 0.688 11.927 1.00 95.31 191 GLN A CA 1
ATOM 1532 C C . GLN A 1 191 ? -28.279 0.298 11.053 1.00 95.31 191 GLN A C 1
ATOM 1534 O O . GLN A 1 191 ? -28.977 -0.671 11.364 1.00 95.31 191 GLN A O 1
ATOM 1539 N N . GLU A 1 192 ? -28.486 1.010 9.945 1.00 94.44 192 GLU A N 1
ATOM 1540 C CA . GLU A 1 192 ? -29.545 0.716 8.981 1.00 94.44 192 GLU A CA 1
ATOM 1541 C C . GLU A 1 192 ? -29.329 -0.648 8.307 1.00 94.44 192 GLU A C 1
ATOM 1543 O O . GLU A 1 192 ? -30.244 -1.473 8.240 1.00 94.44 192 GLU A O 1
ATOM 1548 N N . TRP A 1 193 ? -28.098 -0.951 7.885 1.00 96.06 193 TRP A N 1
ATOM 1549 C CA . TRP A 1 193 ? -27.753 -2.264 7.339 1.00 96.06 193 TRP A CA 1
ATOM 1550 C C . TRP A 1 193 ? -28.040 -3.400 8.333 1.00 96.06 193 TRP A C 1
ATOM 1552 O O . TRP A 1 193 ? -28.692 -4.385 7.974 1.00 96.06 193 TRP A O 1
ATOM 1562 N N . LEU A 1 194 ? -27.615 -3.252 9.595 1.00 95.81 194 LEU A N 1
ATOM 1563 C CA . LEU A 1 194 ? -27.874 -4.224 10.662 1.00 95.81 194 LEU A CA 1
ATOM 1564 C C . LEU A 1 194 ? -29.377 -4.417 10.918 1.00 95.81 194 LEU A C 1
ATOM 1566 O O . LEU A 1 194 ? -29.814 -5.531 11.226 1.00 95.81 194 LEU A O 1
ATOM 1570 N N . PHE A 1 195 ? -30.168 -3.347 10.802 1.00 94.75 195 PHE A N 1
ATOM 1571 C CA . PHE A 1 195 ? -31.624 -3.411 10.894 1.00 94.75 195 PHE A CA 1
ATOM 1572 C C . PHE A 1 195 ? -32.211 -4.280 9.777 1.00 94.75 195 PHE A C 1
ATOM 1574 O O . PHE A 1 195 ? -32.939 -5.229 10.075 1.00 94.75 195 PHE A O 1
ATOM 1581 N N . HIS A 1 196 ? -31.816 -4.044 8.522 1.00 94.12 196 HIS A N 1
ATOM 1582 C CA . HIS A 1 196 ? -32.295 -4.805 7.359 1.00 94.12 196 HIS A CA 1
ATOM 1583 C C . HIS A 1 196 ? -31.950 -6.296 7.413 1.00 94.12 196 HIS A C 1
ATOM 1585 O O . HIS A 1 196 ? -32.768 -7.132 7.035 1.00 94.12 196 HIS A O 1
ATOM 1591 N N . ILE A 1 197 ? -30.768 -6.667 7.917 1.00 94.88 197 ILE A N 1
ATOM 1592 C CA . ILE A 1 197 ? -30.406 -8.087 8.075 1.00 94.88 197 ILE A CA 1
ATOM 1593 C C . ILE A 1 197 ? -31.055 -8.737 9.312 1.00 94.88 197 ILE A C 1
ATOM 1595 O O . ILE A 1 197 ? -30.842 -9.925 9.574 1.00 94.88 197 ILE A O 1
ATOM 1599 N N . GLY A 1 198 ? -31.844 -7.992 10.094 1.00 94.00 198 GLY A N 1
ATOM 1600 C CA . GLY A 1 198 ? -32.557 -8.486 11.271 1.00 94.00 198 GLY A CA 1
ATOM 1601 C C . GLY A 1 198 ? -31.627 -8.812 12.441 1.00 94.00 198 GLY A C 1
ATOM 1602 O O . GLY A 1 198 ? -31.724 -9.897 13.022 1.00 94.00 198 GLY A O 1
ATOM 1603 N N . ILE A 1 199 ? -30.667 -7.933 12.736 1.00 95.62 199 ILE A N 1
ATOM 1604 C CA . ILE A 1 199 ? -29.923 -7.950 14.002 1.00 95.62 199 ILE A CA 1
ATOM 1605 C C . ILE A 1 199 ? -30.733 -7.185 15.049 1.00 95.62 199 ILE A C 1
ATOM 1607 O O . ILE A 1 199 ? -31.274 -6.112 14.769 1.00 95.62 199 ILE A O 1
ATOM 1611 N N . THR A 1 200 ? -30.838 -7.764 16.246 1.00 93.94 200 THR A N 1
ATOM 1612 C CA . THR A 1 200 ? -31.607 -7.191 17.354 1.00 93.94 200 THR A CA 1
ATOM 1613 C C . THR A 1 200 ? -31.026 -5.848 17.785 1.00 93.94 200 THR A C 1
ATOM 1615 O O . THR A 1 200 ? -29.815 -5.639 17.739 1.00 93.94 200 THR A O 1
ATOM 1618 N N . GLU A 1 201 ? -31.898 -4.944 18.227 1.00 93.12 201 GLU A N 1
ATOM 1619 C CA . GLU A 1 201 ? -31.533 -3.576 18.611 1.00 93.12 201 GLU A CA 1
ATOM 1620 C C . GLU A 1 201 ? -30.409 -3.523 19.650 1.00 93.12 201 GLU A C 1
ATOM 1622 O O . GLU A 1 201 ? -29.471 -2.755 19.474 1.00 93.12 201 GLU A O 1
ATOM 1627 N N . TYR A 1 202 ? -30.439 -4.416 20.645 1.00 94.75 202 TYR A N 1
ATOM 1628 C CA . TYR A 1 202 ? -29.379 -4.551 21.646 1.00 94.75 202 TYR A CA 1
ATOM 1629 C C . TYR A 1 202 ? -27.980 -4.658 21.015 1.00 94.75 202 TYR A C 1
ATOM 1631 O O . TYR A 1 202 ? -27.106 -3.849 21.307 1.00 94.75 202 TYR A O 1
ATOM 1639 N N . TYR A 1 203 ? -27.771 -5.602 20.089 1.00 95.25 203 TYR A N 1
ATOM 1640 C CA . TYR A 1 203 ? -26.462 -5.773 19.455 1.00 95.25 203 TYR A CA 1
ATOM 1641 C C . TYR A 1 203 ? -26.119 -4.623 18.509 1.00 95.25 203 TYR A C 1
ATOM 1643 O O . TYR A 1 203 ? -24.951 -4.267 18.392 1.00 95.25 203 TYR A O 1
ATOM 1651 N N . ARG A 1 204 ? -27.111 -4.018 17.845 1.00 94.88 204 ARG A N 1
ATOM 1652 C CA . ARG A 1 204 ? -26.870 -2.832 17.011 1.00 94.88 204 ARG A CA 1
ATOM 1653 C C . ARG A 1 204 ? -26.335 -1.669 17.843 1.00 94.88 204 ARG A C 1
ATOM 1655 O O . ARG A 1 204 ? -25.343 -1.056 17.449 1.00 94.88 204 ARG A O 1
ATOM 1662 N N . GLN A 1 205 ? -26.930 -1.448 19.013 1.00 94.31 205 GLN A N 1
ATOM 1663 C CA . GLN A 1 205 ? -26.513 -0.419 19.953 1.00 94.31 205 GLN A CA 1
ATOM 1664 C C . GLN A 1 205 ? -25.087 -0.663 20.464 1.00 94.31 205 GLN A C 1
ATOM 1666 O O . GLN A 1 205 ? -24.297 0.275 20.488 1.00 94.31 205 GLN A O 1
ATOM 1671 N N . CYS A 1 206 ? -24.699 -1.915 20.738 1.00 95.88 206 CYS A N 1
ATOM 1672 C CA . CYS A 1 206 ? -23.309 -2.244 21.079 1.00 95.88 206 CYS A CA 1
ATOM 1673 C C . CYS A 1 206 ? -22.308 -1.800 19.992 1.00 95.88 206 CYS A C 1
ATOM 1675 O O . CYS A 1 206 ? -21.255 -1.245 20.307 1.00 95.88 206 CYS A O 1
ATOM 1677 N N . LEU A 1 207 ? -22.624 -2.005 18.702 1.00 95.94 207 LEU A N 1
ATOM 1678 C CA . LEU A 1 207 ? -21.782 -1.501 17.605 1.00 95.94 207 LEU A CA 1
ATOM 1679 C C . LEU A 1 207 ? -21.799 0.034 17.513 1.00 95.94 207 LEU A C 1
ATOM 1681 O O . LEU A 1 207 ? -20.762 0.628 17.219 1.00 95.94 207 LEU A O 1
ATOM 1685 N N . ALA A 1 208 ? -22.946 0.675 17.753 1.00 94.31 208 ALA A N 1
ATOM 1686 C CA . ALA A 1 208 ? -23.069 2.133 17.718 1.00 94.31 208 ALA A CA 1
ATOM 1687 C C . ALA A 1 208 ? -22.234 2.801 18.820 1.00 94.31 208 ALA A C 1
ATOM 1689 O O . ALA A 1 208 ? -21.479 3.730 18.541 1.00 94.31 208 ALA A O 1
ATOM 1690 N N . GLU A 1 209 ? -22.319 2.292 20.050 1.00 93.50 209 GLU A N 1
ATOM 1691 C CA . GLU A 1 209 ? -21.567 2.780 21.213 1.00 93.50 209 GLU A CA 1
ATOM 1692 C C . GLU A 1 209 ? -20.061 2.577 21.048 1.00 93.50 209 GLU A C 1
ATOM 1694 O O . GLU A 1 209 ? -19.265 3.437 21.419 1.00 93.50 209 GLU A O 1
ATOM 1699 N N . ALA A 1 210 ? -19.659 1.475 20.411 1.00 92.50 210 ALA A N 1
ATOM 1700 C CA . ALA A 1 210 ? -18.269 1.242 20.038 1.00 92.50 210 ALA A CA 1
ATOM 1701 C C . ALA A 1 210 ? -17.789 2.119 18.861 1.00 92.50 210 ALA A C 1
ATOM 1703 O O . ALA A 1 210 ? -16.600 2.073 18.530 1.00 92.50 210 ALA A O 1
ATOM 1704 N N . GLY A 1 211 ? -18.683 2.905 18.245 1.00 93.12 211 GLY A N 1
ATOM 1705 C CA . GLY A 1 211 ? -18.389 3.806 17.134 1.00 93.12 211 GLY A CA 1
ATOM 1706 C C . GLY A 1 211 ? -18.072 3.085 15.824 1.00 93.12 211 GLY A C 1
ATOM 1707 O O . GLY A 1 211 ? -17.279 3.596 15.033 1.00 93.12 211 GLY A O 1
ATOM 1708 N N . ILE A 1 212 ? -18.632 1.888 15.608 1.00 95.94 212 ILE A N 1
ATOM 1709 C CA . ILE A 1 212 ? -18.313 1.060 14.442 1.00 95.94 212 ILE A CA 1
ATOM 1710 C C . ILE A 1 212 ? -18.964 1.633 13.188 1.00 95.94 212 ILE A C 1
ATOM 1712 O O . ILE A 1 212 ? -20.177 1.561 12.993 1.00 95.94 212 ILE A O 1
ATOM 1716 N N . ASP A 1 213 ? -18.119 2.169 12.322 1.00 94.88 213 ASP A N 1
ATOM 1717 C CA . ASP A 1 213 ? -18.445 2.532 10.955 1.00 94.88 213 ASP A CA 1
ATOM 1718 C C . ASP A 1 213 ? -17.987 1.431 9.987 1.00 94.88 213 ASP A C 1
ATOM 1720 O O . ASP A 1 213 ? -17.445 0.400 10.385 1.00 94.88 213 ASP A O 1
ATOM 1724 N N . GLY A 1 214 ? -18.191 1.645 8.694 1.00 94.50 214 GLY A N 1
ATOM 1725 C CA . GLY A 1 214 ? -17.789 0.705 7.660 1.00 94.50 214 GLY A CA 1
ATOM 1726 C C . GLY A 1 214 ? -16.286 0.427 7.597 1.00 94.50 214 GLY A C 1
ATOM 1727 O O . GLY A 1 214 ? -15.866 -0.709 7.377 1.00 94.50 214 GLY A O 1
ATOM 1728 N N . PHE A 1 215 ? -15.462 1.443 7.856 1.00 93.88 215 PHE A N 1
ATOM 1729 C CA . PHE A 1 215 ? -14.005 1.321 7.869 1.00 93.88 215 PHE A CA 1
ATOM 1730 C C . PHE A 1 215 ? -13.502 0.380 8.978 1.00 93.88 215 PHE A C 1
ATOM 1732 O O . PHE A 1 215 ? -12.627 -0.461 8.735 1.00 93.88 215 PHE A O 1
ATOM 1739 N N . LEU A 1 216 ? -14.074 0.492 10.183 1.00 95.56 216 LEU A N 1
ATOM 1740 C CA . LEU A 1 216 ? -13.793 -0.400 11.313 1.00 95.56 216 LEU A CA 1
ATOM 1741 C C . LEU A 1 216 ? -14.507 -1.749 11.192 1.00 95.56 216 LEU A C 1
ATOM 1743 O O . LEU A 1 216 ? -13.965 -2.763 11.623 1.00 95.56 216 LEU A O 1
ATOM 1747 N N . LEU A 1 217 ? -15.689 -1.793 10.573 1.00 96.00 217 LEU A N 1
ATOM 1748 C CA . LEU A 1 217 ? -16.418 -3.039 10.334 1.00 96.00 217 LEU A CA 1
ATOM 1749 C C . LEU A 1 217 ? -15.563 -4.037 9.540 1.00 96.00 217 LEU A C 1
ATOM 1751 O O . LEU A 1 217 ? -15.521 -5.216 9.883 1.00 96.00 217 LEU A O 1
ATOM 1755 N N . LEU A 1 218 ? -14.811 -3.553 8.546 1.00 94.44 218 LEU A N 1
ATOM 1756 C CA . LEU A 1 218 ? -13.933 -4.371 7.703 1.00 94.44 218 LEU A CA 1
ATOM 1757 C C . LEU A 1 218 ? -12.729 -4.996 8.431 1.00 94.44 218 LEU A C 1
ATOM 1759 O O . LEU A 1 218 ? -12.098 -5.883 7.860 1.00 94.44 218 LEU A O 1
ATOM 1763 N N . SER A 1 219 ? -12.383 -4.561 9.650 1.00 95.00 219 SER A N 1
ATOM 1764 C CA . SER A 1 219 ? -11.315 -5.181 10.458 1.00 95.00 219 SER A CA 1
ATOM 1765 C C . SER A 1 219 ? -11.816 -6.085 11.577 1.00 95.00 219 SER A C 1
ATOM 1767 O O . SER A 1 219 ? -10.997 -6.702 12.262 1.00 95.00 219 SER A O 1
ATOM 1769 N N . LEU A 1 220 ? -13.131 -6.172 11.791 1.00 95.50 220 LEU A N 1
ATOM 1770 C CA . LEU A 1 220 ? -13.690 -6.952 12.888 1.00 95.50 220 LEU A CA 1
ATOM 1771 C C . LEU A 1 220 ? -13.564 -8.455 12.633 1.00 95.50 220 LEU A C 1
ATOM 1773 O O . LEU A 1 220 ? -14.071 -8.999 11.652 1.00 95.50 220 LEU A O 1
ATOM 1777 N N . SER A 1 221 ? -12.966 -9.156 13.593 1.00 95.62 221 SER A N 1
ATOM 1778 C CA . SER A 1 221 ? -13.025 -10.611 13.683 1.00 95.62 221 SER A CA 1
ATOM 1779 C C . SER A 1 221 ? -14.143 -11.077 14.622 1.00 95.62 221 SER A C 1
ATOM 1781 O O . SER A 1 221 ? -14.716 -10.320 15.411 1.00 95.62 221 SER A O 1
ATOM 1783 N N . SER A 1 222 ? -14.430 -12.384 14.608 1.00 96.00 222 SER A N 1
ATOM 1784 C CA . SER A 1 222 ? -15.355 -12.966 15.590 1.00 96.00 222 SER A CA 1
ATOM 1785 C C . SER A 1 222 ? -14.843 -12.839 17.029 1.00 96.00 222 SER A C 1
ATOM 1787 O O . SER A 1 222 ? -15.653 -12.956 17.950 1.00 96.00 222 SER A O 1
ATOM 1789 N N . LEU A 1 223 ? -13.535 -12.698 17.239 1.00 96.00 223 LEU A N 1
ATOM 1790 C CA . LEU A 1 223 ? -12.963 -12.523 18.568 1.00 96.00 223 LEU A CA 1
ATOM 1791 C C . LEU A 1 223 ? -13.168 -11.080 19.041 1.00 96.00 223 LEU A C 1
ATOM 1793 O O . LEU A 1 223 ? -13.589 -10.878 20.176 1.00 96.00 223 LEU A O 1
ATOM 1797 N N . ASP A 1 224 ? -13.011 -10.106 18.144 1.00 96.19 224 ASP A N 1
ATOM 1798 C CA . ASP A 1 224 ? -13.202 -8.685 18.454 1.00 96.19 224 ASP A CA 1
ATOM 1799 C C . ASP A 1 224 ? -14.653 -8.359 18.811 1.00 96.19 224 ASP A C 1
ATOM 1801 O O . ASP A 1 224 ? -14.921 -7.691 19.810 1.00 96.19 224 ASP A O 1
ATOM 1805 N N . LEU A 1 225 ? -15.603 -8.912 18.046 1.00 96.25 225 LEU A N 1
ATOM 1806 C CA . LEU A 1 225 ? -17.035 -8.789 18.334 1.00 96.25 225 LEU A CA 1
ATOM 1807 C C . LEU A 1 225 ? -17.396 -9.314 19.731 1.00 96.25 225 LEU A C 1
ATOM 1809 O O . LEU A 1 225 ? -18.329 -8.813 20.348 1.00 96.25 225 LEU A O 1
ATOM 1813 N N . ASN A 1 226 ? -16.674 -10.319 20.229 1.00 96.50 226 ASN A N 1
ATOM 1814 C CA . ASN A 1 226 ? -16.893 -10.858 21.565 1.00 96.50 226 ASN A CA 1
ATOM 1815 C C . ASN A 1 226 ? -16.219 -9.990 22.637 1.00 96.50 226 ASN A C 1
ATOM 1817 O O . ASN A 1 226 ? -16.882 -9.522 23.554 1.00 96.50 226 ASN A O 1
ATOM 1821 N N . LEU A 1 227 ? -14.906 -9.772 22.513 1.00 93.44 227 LEU A N 1
ATOM 1822 C CA . LEU A 1 227 ? -14.093 -9.169 23.572 1.00 93.44 227 LEU A CA 1
ATOM 1823 C C . LEU A 1 227 ? -14.273 -7.655 23.703 1.00 93.44 227 LEU A C 1
ATOM 1825 O O . LEU A 1 227 ? -14.207 -7.144 24.815 1.00 93.44 227 LEU A O 1
ATOM 1829 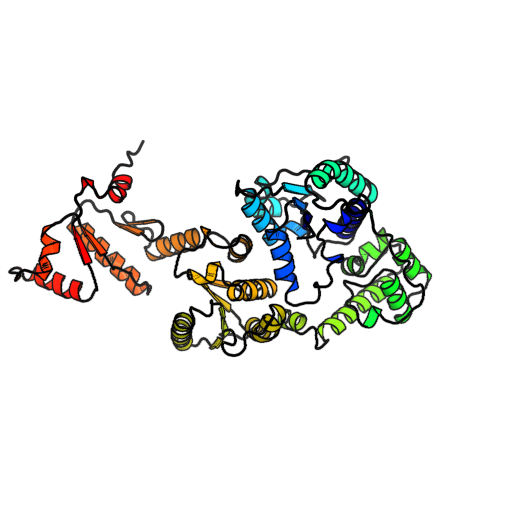N N . TYR A 1 228 ? -14.469 -6.943 22.590 1.00 92.94 228 TYR A N 1
ATOM 1830 C CA . TYR A 1 228 ? -14.453 -5.475 22.578 1.00 92.94 228 TYR A CA 1
ATOM 1831 C C . TYR A 1 228 ? -15.816 -4.852 22.295 1.00 92.94 228 TYR A C 1
ATOM 1833 O O . TYR A 1 228 ? -16.057 -3.726 22.716 1.00 92.94 228 TYR A O 1
ATOM 1841 N N . ILE A 1 229 ? -16.695 -5.565 21.585 1.00 94.75 229 ILE A N 1
ATOM 1842 C CA . ILE A 1 229 ? -18.048 -5.080 21.269 1.00 94.75 229 ILE A CA 1
ATOM 1843 C C . ILE A 1 229 ? -19.098 -5.657 22.233 1.00 94.75 229 ILE A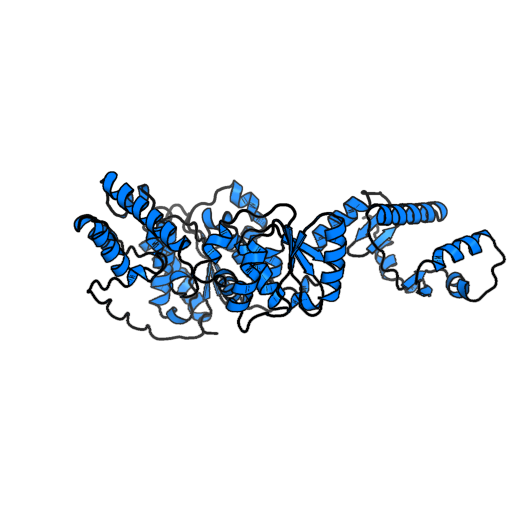 C 1
ATOM 1845 O O . ILE A 1 229 ? -20.161 -5.071 22.392 1.00 94.75 229 ILE A O 1
ATOM 1849 N N . GLY A 1 230 ? -18.819 -6.786 22.898 1.00 92.62 230 GLY A N 1
ATOM 1850 C CA . GLY A 1 230 ? -19.744 -7.400 23.863 1.00 92.62 230 GLY A CA 1
ATOM 1851 C C . GLY A 1 230 ? -20.823 -8.295 23.242 1.00 92.62 230 GLY A C 1
ATOM 1852 O O . GLY A 1 230 ? -21.822 -8.604 23.885 1.00 92.62 230 GLY A O 1
ATOM 1853 N N . ILE A 1 231 ? -20.642 -8.747 21.997 1.00 94.69 231 ILE A N 1
ATOM 1854 C CA . ILE A 1 231 ? -21.548 -9.694 21.333 1.00 94.69 231 ILE A CA 1
ATOM 1855 C C . ILE A 1 231 ? -21.090 -11.116 21.649 1.00 94.69 231 ILE A C 1
ATOM 1857 O O . ILE A 1 231 ? -20.348 -11.736 20.886 1.00 94.69 231 ILE A O 1
ATOM 1861 N N . ASP A 1 232 ? -21.551 -11.655 22.768 1.00 94.06 232 ASP A N 1
ATOM 1862 C CA . ASP A 1 232 ? -21.266 -13.004 23.270 1.00 94.06 232 ASP A CA 1
ATOM 1863 C C . ASP A 1 232 ? -21.925 -14.129 22.442 1.00 94.06 232 ASP A C 1
ATOM 1865 O O . ASP A 1 232 ? -21.380 -15.235 22.301 1.00 94.06 232 ASP A O 1
ATOM 1869 N N . ASN A 1 233 ? -23.053 -13.831 21.798 1.00 96.00 233 ASN A N 1
ATOM 1870 C CA . ASN A 1 233 ? -23.799 -14.784 20.994 1.00 96.00 233 ASN A CA 1
ATOM 1871 C C . ASN A 1 233 ? -23.076 -15.120 19.679 1.00 96.00 233 ASN A C 1
ATOM 1873 O O . ASN A 1 233 ? -23.053 -14.356 18.708 1.00 96.00 233 ASN A O 1
ATOM 1877 N N . LYS A 1 234 ? -22.541 -16.343 19.615 1.00 96.06 234 LYS A N 1
ATOM 1878 C CA . LYS A 1 234 ? -21.805 -16.875 18.458 1.00 96.06 234 LYS A CA 1
ATOM 1879 C C . LYS A 1 234 ? -22.616 -16.876 17.158 1.00 96.06 234 LYS A C 1
ATOM 1881 O O . LYS A 1 234 ? -22.029 -16.700 16.092 1.00 96.06 234 LYS A O 1
ATOM 1886 N N . ILE A 1 235 ? -23.931 -17.095 17.223 1.00 95.88 235 ILE A N 1
ATOM 1887 C CA . ILE A 1 235 ? -24.800 -17.117 16.037 1.00 95.88 235 ILE A CA 1
ATOM 1888 C C . ILE A 1 235 ? -24.910 -15.705 15.463 1.00 95.88 235 ILE A C 1
ATOM 1890 O O . ILE A 1 235 ? -24.749 -15.527 14.258 1.00 95.88 235 ILE A O 1
ATOM 1894 N N . MET A 1 236 ? -25.097 -14.700 16.321 1.00 94.94 236 MET A N 1
ATOM 1895 C CA . MET A 1 236 ? -25.164 -13.299 15.896 1.00 94.94 236 MET A CA 1
ATOM 1896 C C . MET A 1 236 ? -23.837 -12.822 15.311 1.00 94.94 236 MET A C 1
ATOM 1898 O O . MET A 1 236 ? -23.832 -12.259 14.219 1.00 94.94 236 MET A O 1
ATOM 1902 N N . ARG A 1 237 ? -22.703 -13.143 15.952 1.00 96.50 237 ARG A N 1
ATOM 1903 C CA . ARG A 1 237 ? -21.375 -12.834 15.391 1.00 96.50 237 ARG A CA 1
ATOM 1904 C C . ARG A 1 237 ? -21.175 -13.437 14.002 1.00 96.50 237 ARG A C 1
ATOM 1906 O O . ARG A 1 237 ? -20.735 -12.750 13.086 1.00 96.50 237 ARG A O 1
ATOM 1913 N N . ARG A 1 238 ? -21.526 -14.718 13.828 1.00 96.62 238 ARG A N 1
ATOM 1914 C CA . ARG A 1 238 ? -21.450 -15.390 12.520 1.00 96.62 238 ARG A CA 1
ATOM 1915 C C . ARG A 1 238 ? -22.356 -14.726 11.492 1.00 96.62 238 ARG A C 1
ATOM 1917 O O . ARG A 1 238 ? -21.905 -14.502 10.377 1.00 96.62 238 ARG A O 1
ATOM 1924 N N . LYS A 1 239 ? -23.591 -14.389 11.872 1.00 97.00 239 LYS A N 1
ATOM 1925 C CA . LYS A 1 239 ? -24.553 -13.717 10.996 1.00 97.00 239 LYS A CA 1
ATOM 1926 C C . LYS A 1 239 ? -24.004 -12.378 10.497 1.00 97.00 239 LYS A C 1
ATOM 1928 O O . LYS A 1 239 ? -24.004 -12.162 9.292 1.00 97.00 239 LYS A O 1
ATOM 1933 N N . ILE A 1 240 ? -23.479 -11.530 11.386 1.00 96.31 240 ILE A N 1
ATOM 1934 C CA . ILE A 1 240 ? -22.893 -10.227 11.021 1.00 96.31 240 ILE A CA 1
ATOM 1935 C C . ILE A 1 240 ? -21.736 -10.412 10.030 1.00 96.31 240 ILE A C 1
ATOM 1937 O O . ILE A 1 240 ? -21.758 -9.831 8.948 1.00 96.31 240 ILE A O 1
ATOM 1941 N N . LEU A 1 241 ? -20.762 -11.269 10.352 1.00 96.81 241 LEU A N 1
ATOM 1942 C CA . LEU A 1 241 ? -19.583 -11.469 9.501 1.00 96.81 241 LEU A CA 1
ATOM 1943 C C . LEU A 1 241 ? -19.935 -12.094 8.142 1.00 96.81 241 LEU A C 1
ATOM 1945 O O . LEU A 1 241 ? -19.398 -11.681 7.119 1.00 96.81 241 LEU A O 1
ATOM 1949 N N . GLN A 1 242 ? -20.859 -13.059 8.103 1.00 96.75 242 GLN A N 1
ATOM 1950 C CA . GLN A 1 242 ? -21.316 -13.664 6.847 1.00 96.75 242 GLN A CA 1
ATOM 1951 C C . GLN A 1 242 ? -22.060 -12.660 5.967 1.00 96.75 242 GLN A C 1
ATOM 1953 O O . GLN A 1 242 ? -21.834 -12.627 4.761 1.00 96.75 242 GLN A O 1
ATOM 1958 N N . GLN A 1 243 ? -22.920 -11.825 6.553 1.00 96.75 243 GLN A N 1
ATOM 1959 C CA . GLN A 1 243 ? -23.633 -10.794 5.799 1.00 96.75 243 GLN A CA 1
ATOM 1960 C C . GLN A 1 243 ? -22.692 -9.686 5.310 1.00 96.75 243 GLN A C 1
ATOM 1962 O O . GLN A 1 243 ? -22.886 -9.166 4.212 1.00 96.75 243 GLN A O 1
ATOM 1967 N N . MET A 1 244 ? -21.644 -9.355 6.071 1.00 95.75 244 MET A N 1
ATOM 1968 C CA . MET A 1 244 ? -20.598 -8.430 5.623 1.00 95.75 244 MET A CA 1
ATOM 1969 C C . MET A 1 244 ? -19.869 -8.988 4.394 1.00 95.75 244 MET A C 1
ATOM 1971 O O . MET A 1 244 ? -19.765 -8.299 3.382 1.00 95.75 244 MET A O 1
ATOM 1975 N N . LEU A 1 245 ? -19.427 -10.252 4.443 1.00 94.62 245 LEU A N 1
ATOM 1976 C CA . LEU A 1 245 ? -18.785 -10.915 3.301 1.00 94.62 245 LEU A CA 1
ATOM 1977 C C . LEU A 1 245 ? -19.714 -10.976 2.084 1.00 94.62 245 LEU A C 1
ATOM 1979 O O . LEU A 1 245 ? -19.297 -10.638 0.980 1.00 94.62 245 LEU A O 1
ATOM 1983 N N . HIS A 1 246 ? -20.985 -11.325 2.288 1.00 94.69 246 HIS A N 1
ATOM 1984 C CA . HIS A 1 246 ? -21.980 -11.326 1.219 1.00 94.69 246 HIS A CA 1
ATOM 1985 C C . HIS A 1 246 ? -22.147 -9.939 0.580 1.00 94.69 246 HIS A C 1
ATOM 1987 O O . HIS A 1 246 ? -22.212 -9.815 -0.642 1.00 94.69 246 HIS A O 1
ATOM 1993 N N . THR A 1 247 ? -22.166 -8.880 1.390 1.00 93.06 247 THR A N 1
ATOM 1994 C CA . THR A 1 247 ? -22.255 -7.504 0.887 1.00 93.06 247 THR A CA 1
ATOM 1995 C C . THR A 1 247 ? -21.019 -7.139 0.057 1.00 93.06 247 THR A C 1
ATOM 1997 O O . THR A 1 247 ? -21.165 -6.607 -1.042 1.00 93.06 247 THR A O 1
ATOM 2000 N N . LEU A 1 248 ? -19.815 -7.503 0.512 1.00 90.19 248 LEU A N 1
ATOM 2001 C CA . LEU A 1 248 ? -18.574 -7.302 -0.249 1.00 90.19 248 LEU A CA 1
ATOM 2002 C C . LEU A 1 248 ? -18.579 -8.053 -1.589 1.00 90.19 248 LEU A C 1
ATOM 2004 O O . LEU A 1 248 ? -18.134 -7.519 -2.605 1.00 90.19 248 LEU A O 1
ATOM 2008 N N . GLU A 1 249 ? -19.108 -9.278 -1.626 1.00 89.75 249 GLU A N 1
ATOM 2009 C CA . GLU A 1 249 ? -19.262 -10.037 -2.873 1.00 89.75 249 GLU A CA 1
ATOM 2010 C C . GLU A 1 249 ? -20.210 -9.343 -3.861 1.00 89.75 249 GLU A C 1
ATOM 2012 O O . GLU A 1 249 ? -19.963 -9.354 -5.070 1.00 89.75 249 GLU A O 1
ATOM 2017 N N . LEU A 1 250 ? -21.293 -8.734 -3.369 1.00 88.94 250 LEU A N 1
ATOM 2018 C CA . LEU A 1 250 ? -22.211 -7.954 -4.201 1.00 88.94 250 LEU A CA 1
ATOM 2019 C C . LEU A 1 250 ? -21.544 -6.679 -4.732 1.00 88.94 250 LEU A C 1
ATOM 2021 O O . LEU A 1 250 ? -21.743 -6.337 -5.897 1.00 88.94 250 LEU A O 1
ATOM 2025 N N . GLU A 1 251 ? -20.722 -6.005 -3.926 1.00 87.19 251 GLU A N 1
ATOM 2026 C CA . GLU A 1 251 ? -19.957 -4.825 -4.353 1.00 87.19 251 GLU A CA 1
ATOM 2027 C C . GLU A 1 251 ? -18.986 -5.136 -5.494 1.00 87.19 251 GLU A C 1
ATOM 2029 O O . GLU A 1 251 ? -18.937 -4.398 -6.477 1.00 87.19 251 GLU A O 1
ATOM 2034 N N . GLN A 1 252 ? -18.271 -6.261 -5.423 1.00 84.25 252 GLN A N 1
ATOM 2035 C CA . GLN A 1 252 ? -17.348 -6.689 -6.484 1.00 84.25 252 GLN A CA 1
ATOM 2036 C C . GLN A 1 252 ? -18.055 -6.979 -7.819 1.00 84.25 252 GLN A C 1
ATOM 2038 O O . GLN A 1 252 ? -17.455 -6.872 -8.894 1.00 84.25 252 GLN A O 1
ATOM 2043 N N . LYS A 1 253 ? -19.340 -7.348 -7.777 1.00 85.06 253 LYS A N 1
ATOM 2044 C CA . LYS A 1 253 ? -20.138 -7.657 -8.972 1.00 85.06 253 LYS A CA 1
ATOM 2045 C C . LYS A 1 253 ? -20.729 -6.419 -9.652 1.00 85.06 253 LYS A C 1
ATOM 2047 O O . LYS A 1 253 ? -21.193 -6.549 -10.780 1.00 85.06 253 LYS A O 1
ATOM 2052 N N . ARG A 1 254 ? -20.691 -5.233 -9.030 1.00 84.50 254 ARG A N 1
ATOM 2053 C CA . ARG A 1 254 ? -21.244 -3.999 -9.620 1.00 84.50 254 ARG A CA 1
ATOM 2054 C C . ARG A 1 254 ? -20.479 -3.579 -10.872 1.00 84.50 254 ARG A C 1
ATOM 2056 O O . ARG A 1 254 ? -19.249 -3.584 -10.873 1.00 84.50 254 ARG A O 1
ATOM 2063 N N . GLU A 1 255 ? -21.179 -3.225 -11.947 1.00 79.00 255 GLU A N 1
ATOM 2064 C CA . GLU A 1 255 ? -20.557 -2.959 -13.253 1.00 79.00 255 GLU A CA 1
ATOM 2065 C C . GLU A 1 255 ? -19.510 -1.837 -13.200 1.00 79.00 255 GLU A C 1
ATOM 2067 O O . GLU A 1 255 ? -18.394 -2.043 -13.683 1.00 79.00 255 GLU A O 1
ATOM 2072 N N . ASP A 1 256 ? -19.817 -0.742 -12.499 1.00 81.25 256 ASP A N 1
ATOM 2073 C CA . ASP A 1 256 ? -18.968 0.440 -12.281 1.00 81.25 256 ASP A CA 1
ATOM 2074 C C . ASP A 1 256 ? -17.686 0.151 -11.474 1.00 81.25 256 ASP A C 1
ATOM 2076 O O . ASP A 1 256 ? -16.750 0.952 -11.454 1.00 81.25 256 ASP A O 1
ATOM 2080 N N . LYS A 1 257 ? -17.601 -1.019 -10.831 1.00 83.25 257 LYS A N 1
ATOM 2081 C CA . LYS A 1 257 ? -16.444 -1.483 -10.048 1.00 83.25 257 LYS A CA 1
ATOM 2082 C C . LYS A 1 257 ? -15.642 -2.570 -10.762 1.00 83.25 257 LYS A C 1
ATOM 2084 O O . LYS A 1 257 ? -15.109 -3.487 -10.137 1.00 83.25 257 LYS A O 1
ATOM 2089 N N . TRP A 1 258 ? -15.513 -2.458 -12.084 1.00 86.88 258 TRP A N 1
ATOM 2090 C CA . TRP A 1 258 ? -14.776 -3.413 -12.923 1.00 86.88 258 TRP A CA 1
ATOM 2091 C C . TRP A 1 258 ? -13.346 -3.700 -12.434 1.00 86.88 258 TRP A C 1
ATOM 2093 O O . TRP A 1 258 ? -12.885 -4.837 -12.527 1.00 86.88 258 TRP A O 1
ATOM 2103 N N . HIS A 1 259 ? -12.665 -2.707 -11.857 1.00 86.69 259 HIS A N 1
ATOM 2104 C CA . HIS A 1 259 ? -11.293 -2.824 -11.360 1.00 86.69 259 HIS A CA 1
ATOM 2105 C C . HIS A 1 259 ? -11.156 -3.824 -10.201 1.00 86.69 259 HIS A C 1
ATOM 2107 O O . HIS A 1 259 ? -10.142 -4.513 -10.102 1.00 86.69 259 HIS A O 1
ATOM 2113 N N . LEU A 1 260 ? -12.191 -3.984 -9.365 1.00 83.50 260 LEU A N 1
ATOM 2114 C CA . LEU A 1 260 ? -12.202 -5.010 -8.319 1.00 83.50 260 LEU A CA 1
ATOM 2115 C C . LEU A 1 260 ? -12.215 -6.419 -8.928 1.00 83.50 260 LEU A C 1
ATOM 2117 O O . LEU A 1 260 ? -11.492 -7.298 -8.459 1.00 83.50 260 LEU A O 1
ATOM 2121 N N . ARG A 1 261 ? -12.969 -6.621 -10.019 1.00 84.94 261 ARG A N 1
ATOM 2122 C CA . ARG A 1 261 ? -12.967 -7.886 -10.777 1.00 84.94 261 ARG A CA 1
ATOM 2123 C C . ARG A 1 261 ? -11.636 -8.124 -11.479 1.00 84.94 261 ARG A C 1
ATOM 2125 O O . ARG A 1 261 ? -11.154 -9.253 -11.487 1.00 84.94 261 ARG A O 1
ATOM 2132 N N . ALA A 1 262 ? -11.037 -7.069 -12.029 1.00 87.06 262 ALA A N 1
ATOM 2133 C CA . ALA A 1 262 ? -9.738 -7.128 -12.693 1.00 87.06 262 ALA A CA 1
ATOM 2134 C C . ALA A 1 262 ? -8.637 -7.653 -11.753 1.00 87.06 262 ALA A C 1
ATOM 2136 O O . ALA A 1 262 ? -7.814 -8.465 -12.167 1.00 87.06 262 ALA A O 1
ATOM 2137 N N . ARG A 1 263 ? -8.670 -7.272 -10.468 1.00 84.38 263 ARG A N 1
ATOM 2138 C CA . ARG A 1 263 ? -7.728 -7.769 -9.450 1.00 84.38 263 ARG A CA 1
ATOM 2139 C C . ARG A 1 263 ? -7.877 -9.264 -9.155 1.00 84.38 263 ARG A C 1
ATOM 2141 O O . ARG A 1 263 ? -6.888 -9.941 -8.902 1.00 84.38 263 ARG A O 1
ATOM 2148 N N . SER A 1 264 ? -9.099 -9.790 -9.202 1.00 82.75 264 SER A N 1
ATOM 2149 C CA . SER A 1 264 ? -9.381 -11.217 -8.972 1.00 82.75 264 SER A CA 1
ATOM 2150 C C . SER A 1 264 ? -9.277 -12.075 -10.238 1.00 82.75 264 SER A C 1
ATOM 2152 O O . SER A 1 264 ? -9.422 -13.299 -10.175 1.00 82.75 264 SER A O 1
ATOM 2154 N N . GLN A 1 265 ? -9.046 -11.460 -11.399 1.00 85.25 265 GLN A N 1
ATOM 2155 C CA . GLN A 1 265 ? -8.986 -12.152 -12.676 1.00 85.25 265 GLN A CA 1
ATOM 2156 C C . GLN A 1 265 ? -7.701 -12.980 -12.805 1.00 85.25 265 GLN A C 1
ATOM 2158 O O . GLN A 1 265 ? -6.591 -12.492 -12.593 1.00 85.25 265 GLN A O 1
ATOM 2163 N N . LYS A 1 266 ? -7.839 -14.241 -13.234 1.00 88.31 266 LYS A N 1
ATOM 2164 C CA . LYS A 1 266 ? -6.679 -15.079 -13.559 1.00 88.31 266 LYS A CA 1
ATOM 2165 C C . LYS A 1 266 ? -6.000 -14.573 -14.841 1.00 88.31 266 LYS A C 1
ATOM 2167 O O . LYS A 1 266 ? -6.695 -14.384 -15.845 1.00 88.31 266 LYS A O 1
ATOM 2172 N N . PRO A 1 267 ? -4.668 -14.382 -14.838 1.00 89.62 267 PRO A N 1
ATOM 2173 C CA . PRO A 1 267 ? -3.943 -13.977 -16.033 1.00 89.62 267 PRO A CA 1
ATOM 2174 C C . PRO A 1 267 ? -3.974 -15.079 -17.096 1.00 89.62 267 PRO A C 1
ATOM 2176 O O . PRO A 1 267 ? -4.017 -16.271 -16.781 1.00 89.62 267 PRO A O 1
ATOM 2179 N N . LYS A 1 268 ? -3.920 -14.678 -18.366 1.00 91.44 268 LYS A N 1
ATOM 2180 C CA . LYS A 1 268 ? -3.755 -15.587 -19.500 1.00 91.44 268 LYS A CA 1
ATOM 2181 C C . LYS A 1 268 ? -2.278 -15.941 -19.653 1.00 91.44 268 LYS A C 1
ATOM 2183 O O . LYS A 1 268 ? -1.423 -15.061 -19.589 1.00 91.44 268 LYS A O 1
ATOM 2188 N N . ALA A 1 269 ? -1.987 -17.222 -19.863 1.00 87.62 269 ALA A N 1
ATOM 2189 C CA . ALA A 1 269 ? -0.627 -17.679 -20.124 1.00 87.62 269 ALA A CA 1
ATOM 2190 C C . ALA A 1 269 ? -0.086 -17.068 -21.427 1.00 87.62 269 ALA A C 1
ATOM 2192 O O . ALA A 1 269 ? -0.842 -16.878 -22.379 1.00 87.62 269 ALA A O 1
ATOM 2193 N N . ASN A 1 270 ? 1.220 -16.794 -21.463 1.00 88.69 270 ASN A N 1
ATOM 2194 C CA . ASN A 1 270 ? 1.943 -16.256 -22.621 1.00 88.69 270 ASN A CA 1
ATOM 2195 C C . ASN A 1 270 ? 1.438 -14.892 -23.120 1.00 88.69 270 ASN A C 1
ATOM 2197 O O . ASN A 1 270 ? 1.688 -14.534 -24.269 1.00 88.69 270 ASN A O 1
ATOM 2201 N N . VAL A 1 271 ? 0.751 -14.120 -22.271 1.00 93.94 271 VAL A N 1
ATOM 2202 C CA . VAL A 1 271 ? 0.327 -12.753 -22.594 1.00 93.94 271 VAL A CA 1
ATOM 2203 C C . VAL A 1 271 ? 1.204 -11.758 -21.841 1.00 93.94 271 VAL A C 1
ATOM 2205 O O . VAL A 1 271 ? 1.186 -11.714 -20.608 1.00 93.94 271 VAL A O 1
ATOM 2208 N N . ALA A 1 272 ? 1.950 -10.943 -22.579 1.00 94.19 272 ALA A N 1
ATOM 2209 C CA . ALA A 1 272 ? 2.755 -9.856 -22.036 1.00 94.19 272 ALA A CA 1
ATOM 2210 C C . ALA A 1 272 ? 2.107 -8.506 -22.355 1.00 94.19 272 ALA A C 1
ATOM 2212 O O . ALA A 1 272 ? 1.625 -8.292 -23.468 1.00 94.19 272 ALA A O 1
ATOM 2213 N N . TYR A 1 273 ? 2.106 -7.593 -21.388 1.00 96.50 273 TYR A N 1
ATOM 2214 C CA . TYR A 1 273 ? 1.707 -6.205 -21.601 1.00 96.50 273 TYR A CA 1
ATOM 2215 C C . TYR A 1 273 ? 2.941 -5.308 -21.593 1.00 96.50 273 TYR A C 1
ATOM 2217 O O . TYR A 1 273 ? 3.705 -5.363 -20.631 1.00 96.50 273 TYR A O 1
ATOM 2225 N N . ILE A 1 274 ? 3.145 -4.500 -22.633 1.00 96.00 274 ILE A N 1
ATOM 2226 C CA . ILE A 1 274 ? 4.253 -3.541 -22.699 1.00 96.00 274 ILE A CA 1
ATOM 2227 C C . ILE A 1 274 ? 3.753 -2.156 -22.292 1.00 96.00 274 ILE A C 1
ATOM 2229 O O . ILE A 1 274 ? 2.837 -1.618 -22.913 1.00 96.00 274 ILE A O 1
ATOM 2233 N N . ILE A 1 275 ? 4.399 -1.585 -21.278 1.00 95.88 275 ILE A N 1
ATOM 2234 C CA . ILE A 1 275 ? 4.250 -0.198 -20.836 1.00 95.88 275 ILE A CA 1
ATOM 2235 C C . ILE A 1 275 ? 5.405 0.615 -21.423 1.00 95.88 275 ILE A C 1
ATOM 2237 O O . ILE A 1 275 ? 6.568 0.234 -21.272 1.00 95.88 275 ILE A O 1
ATOM 2241 N N . TYR A 1 276 ? 5.094 1.729 -22.078 1.00 94.38 276 TYR A N 1
ATOM 2242 C CA . TYR A 1 276 ? 6.075 2.627 -22.691 1.00 94.38 276 TYR A CA 1
ATOM 2243 C C . TYR A 1 276 ? 5.497 4.044 -22.819 1.00 94.38 276 TYR A C 1
ATOM 2245 O O . TYR A 1 276 ? 4.285 4.229 -22.693 1.00 94.38 276 TYR A O 1
ATOM 2253 N N . ASP A 1 277 ? 6.344 5.048 -23.049 1.00 93.50 277 ASP A N 1
ATOM 2254 C CA . ASP A 1 277 ? 5.870 6.394 -23.387 1.00 93.50 277 ASP A CA 1
ATOM 2255 C C . ASP A 1 277 ? 5.444 6.457 -24.866 1.00 93.50 277 ASP A C 1
ATOM 2257 O O . ASP A 1 277 ? 6.158 5.911 -25.701 1.00 93.50 277 ASP A O 1
ATOM 2261 N N . PRO A 1 278 ? 4.340 7.126 -25.254 1.00 90.94 278 PRO A N 1
ATOM 2262 C CA . PRO A 1 278 ? 3.927 7.222 -26.657 1.00 90.94 278 PRO A CA 1
ATOM 2263 C C . PRO A 1 278 ? 5.018 7.664 -27.653 1.00 90.94 278 PRO A C 1
ATOM 2265 O O . PRO A 1 278 ? 4.952 7.266 -28.819 1.00 90.94 278 PRO A O 1
ATOM 2268 N N . ALA A 1 279 ? 6.030 8.430 -27.224 1.00 90.69 279 ALA A N 1
ATOM 2269 C CA . ALA A 1 279 ? 7.193 8.777 -28.045 1.00 90.69 279 ALA A CA 1
ATOM 2270 C C . ALA A 1 279 ? 8.005 7.544 -28.501 1.00 90.69 279 ALA A C 1
ATOM 2272 O O . ALA A 1 279 ? 8.547 7.527 -29.608 1.00 90.69 279 ALA A O 1
ATOM 2273 N N . ASP A 1 280 ? 8.007 6.469 -27.709 1.00 90.62 280 ASP A N 1
ATOM 2274 C CA . ASP A 1 280 ? 8.754 5.228 -27.940 1.00 90.62 280 ASP A CA 1
ATOM 2275 C C . ASP A 1 280 ? 7.966 4.169 -28.728 1.00 90.62 280 ASP A C 1
ATOM 2277 O O . ASP A 1 280 ? 8.351 2.997 -28.777 1.00 90.62 280 ASP A O 1
ATOM 2281 N N . VAL A 1 281 ? 6.863 4.547 -29.386 1.00 90.19 281 VAL A N 1
ATOM 2282 C CA . VAL A 1 281 ? 5.975 3.604 -30.095 1.00 90.19 281 VAL A CA 1
ATOM 2283 C C . VAL A 1 281 ? 6.706 2.703 -31.094 1.00 90.19 281 VAL A C 1
ATOM 2285 O O . VAL A 1 281 ? 6.365 1.530 -31.220 1.00 90.19 281 VAL A O 1
ATOM 2288 N N . ARG A 1 282 ? 7.740 3.214 -31.774 1.00 89.56 282 ARG A N 1
ATOM 2289 C CA . ARG A 1 282 ? 8.547 2.424 -32.720 1.00 89.56 282 ARG A CA 1
ATOM 2290 C C . ARG A 1 282 ? 9.355 1.340 -32.009 1.00 89.56 282 ARG A C 1
ATOM 2292 O O . ARG A 1 282 ? 9.376 0.201 -32.460 1.00 89.56 282 ARG A O 1
ATOM 2299 N N . LEU A 1 283 ? 9.980 1.680 -30.883 1.00 89.38 283 LEU A N 1
ATOM 2300 C CA . LEU A 1 283 ? 10.741 0.728 -30.075 1.00 89.38 283 LEU A CA 1
ATOM 2301 C C . LEU A 1 283 ? 9.821 -0.360 -29.509 1.00 89.38 283 LEU A C 1
ATOM 2303 O O . LEU A 1 283 ? 10.140 -1.545 -29.582 1.00 89.38 283 LEU A O 1
ATOM 2307 N N . ALA A 1 284 ? 8.646 0.035 -29.014 1.00 90.38 284 ALA A N 1
ATOM 2308 C CA . ALA A 1 284 ? 7.637 -0.897 -28.528 1.00 90.38 284 ALA A CA 1
ATOM 2309 C C . ALA A 1 284 ? 7.109 -1.831 -29.631 1.00 90.38 284 ALA A C 1
ATOM 2311 O O . ALA A 1 284 ? 6.856 -3.006 -29.366 1.00 90.38 284 ALA A O 1
ATOM 2312 N N . GLN A 1 285 ? 6.959 -1.333 -30.865 1.00 90.62 285 GLN A N 1
ATOM 2313 C CA . GLN A 1 285 ? 6.572 -2.143 -32.025 1.00 90.62 285 GLN A CA 1
ATOM 2314 C C . GLN A 1 285 ? 7.639 -3.180 -32.385 1.00 90.62 285 GLN A C 1
ATOM 2316 O O . GLN A 1 285 ? 7.289 -4.348 -32.534 1.00 90.62 285 GLN A O 1
ATOM 2321 N N . ASN A 1 286 ? 8.914 -2.790 -32.430 1.00 89.25 286 ASN A N 1
ATOM 2322 C CA . ASN A 1 286 ? 10.013 -3.721 -32.699 1.00 89.25 286 ASN A CA 1
ATOM 2323 C C . ASN A 1 286 ? 10.074 -4.823 -31.628 1.00 89.25 286 ASN A C 1
ATOM 2325 O O . ASN A 1 286 ? 10.017 -6.006 -31.945 1.00 89.25 286 ASN A O 1
ATOM 2329 N N . LEU A 1 287 ? 10.052 -4.444 -30.344 1.00 88.38 287 LEU A N 1
ATOM 2330 C CA . LEU A 1 287 ? 10.061 -5.413 -29.242 1.00 88.38 287 LEU A CA 1
ATOM 2331 C C . LEU A 1 287 ? 8.841 -6.347 -29.285 1.00 88.38 287 LEU A C 1
ATOM 2333 O O . LEU A 1 287 ? 8.925 -7.529 -28.953 1.00 88.38 287 LEU A O 1
ATOM 2337 N N . LYS A 1 288 ? 7.680 -5.828 -29.694 1.00 91.38 288 LYS A N 1
ATOM 2338 C CA . LYS A 1 288 ? 6.467 -6.625 -29.887 1.00 91.38 288 LYS A CA 1
ATOM 2339 C C . LYS A 1 288 ? 6.637 -7.670 -30.988 1.00 91.38 288 LYS A C 1
ATOM 2341 O O . LYS A 1 288 ? 6.090 -8.761 -30.839 1.00 91.38 288 LYS A O 1
ATOM 2346 N N . GLU A 1 289 ? 7.319 -7.346 -32.080 1.00 90.75 289 GLU A N 1
ATOM 2347 C CA . GLU A 1 289 ? 7.618 -8.293 -33.158 1.00 90.75 289 GLU A CA 1
ATOM 2348 C C . GLU A 1 289 ? 8.577 -9.384 -32.667 1.00 90.75 289 GLU A C 1
ATOM 2350 O O . GLU A 1 289 ? 8.220 -10.561 -32.737 1.00 90.75 289 GLU A O 1
ATOM 2355 N N . ASP A 1 290 ? 9.674 -9.007 -32.010 1.00 87.81 290 ASP A N 1
ATOM 2356 C CA . ASP A 1 290 ? 10.662 -9.948 -31.457 1.00 87.81 290 ASP A CA 1
ATOM 2357 C C . ASP A 1 290 ? 10.046 -10.932 -30.444 1.00 87.81 290 ASP A C 1
ATOM 2359 O O . ASP A 1 290 ? 10.343 -12.129 -30.411 1.00 87.81 290 ASP A O 1
ATOM 2363 N N . LEU A 1 291 ? 9.154 -10.445 -29.578 1.00 88.81 291 LEU A N 1
ATOM 2364 C CA . LEU A 1 291 ? 8.481 -11.284 -28.584 1.00 88.81 291 LEU A CA 1
ATOM 2365 C C . LEU A 1 291 ? 7.415 -12.192 -29.213 1.00 88.81 291 LEU A C 1
ATOM 2367 O O . LEU A 1 291 ? 7.188 -13.300 -28.716 1.00 88.81 291 LEU A O 1
ATOM 2371 N N . LYS A 1 292 ? 6.784 -11.771 -30.316 1.00 90.19 292 LYS A N 1
ATOM 2372 C CA . LYS A 1 292 ? 5.862 -12.631 -31.071 1.00 90.19 292 LYS A CA 1
ATOM 2373 C C . LYS A 1 292 ? 6.586 -13.819 -31.694 1.00 90.19 292 LYS A C 1
ATOM 2375 O O . LYS A 1 292 ? 6.028 -14.914 -31.674 1.00 90.19 292 LYS A O 1
ATOM 2380 N N . GLU A 1 293 ? 7.819 -13.640 -32.171 1.00 90.44 293 GLU A N 1
ATOM 2381 C CA . GLU A 1 293 ? 8.650 -14.750 -32.667 1.00 90.44 293 GLU A CA 1
ATOM 2382 C C . GLU A 1 293 ? 8.915 -15.804 -31.581 1.00 90.44 293 GLU A C 1
ATOM 2384 O O . GLU A 1 293 ? 9.025 -16.995 -31.864 1.00 90.44 293 GLU A O 1
ATOM 2389 N N . LYS A 1 294 ? 8.919 -15.386 -30.310 1.00 86.94 294 LYS A N 1
ATOM 2390 C CA . LYS A 1 294 ? 9.047 -16.263 -29.136 1.00 86.94 294 LYS A CA 1
ATOM 2391 C C . LYS A 1 294 ? 7.708 -16.820 -28.627 1.00 86.94 294 LYS A C 1
ATOM 2393 O O . LYS A 1 294 ? 7.639 -17.296 -27.495 1.00 86.94 294 LYS A O 1
ATOM 2398 N N . ASN A 1 295 ? 6.652 -16.793 -29.444 1.00 88.12 295 ASN A N 1
ATOM 2399 C CA . ASN A 1 295 ? 5.297 -17.261 -29.114 1.00 88.12 295 ASN A CA 1
ATOM 2400 C C . ASN A 1 295 ? 4.628 -16.525 -27.934 1.00 88.12 295 ASN A C 1
ATOM 2402 O O . ASN A 1 295 ? 3.772 -17.096 -27.250 1.00 88.12 295 ASN A O 1
ATOM 2406 N N . LEU A 1 296 ? 4.982 -15.257 -27.693 1.00 89.06 296 LEU A N 1
ATOM 2407 C CA . LEU A 1 296 ? 4.293 -14.409 -26.719 1.00 89.06 296 LEU A CA 1
ATOM 2408 C C . LEU A 1 296 ? 3.254 -13.525 -27.411 1.00 89.06 296 LEU A C 1
ATOM 2410 O O . LEU A 1 296 ? 3.539 -12.810 -28.373 1.00 89.06 296 LEU A O 1
ATOM 2414 N N . GLN A 1 297 ? 2.031 -13.523 -26.884 1.00 92.94 297 GLN A N 1
ATOM 2415 C CA . GLN A 1 297 ? 1.026 -12.546 -27.271 1.00 92.94 297 GLN A CA 1
ATOM 2416 C C . GLN A 1 297 ? 1.316 -11.232 -26.549 1.00 92.94 297 GLN A C 1
ATOM 2418 O O . GLN A 1 297 ? 1.157 -11.120 -25.336 1.00 92.94 297 GLN A O 1
ATOM 2423 N N . VAL A 1 298 ? 1.703 -10.218 -27.311 1.00 92.94 298 VAL A N 1
ATOM 2424 C CA . VAL A 1 298 ? 2.051 -8.909 -26.765 1.00 92.94 298 VAL A CA 1
ATOM 2425 C C . VAL A 1 298 ? 0.922 -7.904 -26.976 1.00 92.94 298 VAL A C 1
ATOM 2427 O O . VAL A 1 298 ? 0.483 -7.660 -28.106 1.00 92.94 298 VAL A O 1
ATOM 2430 N N . ILE A 1 299 ? 0.485 -7.304 -25.873 1.00 94.12 299 ILE A N 1
ATOM 2431 C CA . ILE A 1 299 ? -0.533 -6.255 -25.789 1.00 94.12 299 ILE A CA 1
ATOM 2432 C C . ILE A 1 299 ? 0.139 -4.975 -25.271 1.00 94.12 299 ILE A C 1
ATOM 2434 O O . ILE A 1 299 ? 1.178 -5.030 -24.622 1.00 94.12 299 ILE A O 1
ATOM 2438 N N . HIS A 1 300 ? -0.426 -3.819 -25.583 1.00 91.94 300 HIS A N 1
ATOM 2439 C CA . HIS A 1 300 ? 0.009 -2.521 -25.074 1.00 91.94 300 HIS A CA 1
ATOM 2440 C C . HIS A 1 300 ? -1.186 -1.563 -25.027 1.00 91.94 300 HIS A C 1
ATOM 2442 O O . HIS A 1 300 ? -2.274 -1.930 -25.490 1.00 91.94 300 HIS A O 1
ATOM 2448 N N . HIS A 1 301 ? -0.984 -0.349 -24.506 1.00 88.50 301 HIS A N 1
ATOM 2449 C CA . HIS A 1 301 ? -2.048 0.646 -24.419 1.00 88.50 301 HIS A CA 1
ATOM 2450 C C . HIS A 1 301 ? -2.634 0.992 -25.789 1.00 88.50 301 HIS A C 1
ATOM 2452 O O . HIS A 1 301 ? -1.987 0.861 -26.839 1.00 88.50 301 HIS A O 1
ATOM 2458 N N . ASN A 1 302 ? -3.879 1.460 -25.775 1.00 83.06 302 ASN A N 1
ATOM 2459 C CA . ASN A 1 302 ? -4.562 1.922 -26.968 1.00 83.06 302 ASN A CA 1
ATOM 2460 C C . ASN A 1 302 ? -3.943 3.238 -27.460 1.00 83.06 302 ASN A C 1
ATOM 2462 O O . ASN A 1 302 ? -4.186 4.305 -26.904 1.00 83.06 302 ASN A O 1
ATOM 2466 N N . THR A 1 303 ? -3.187 3.164 -28.553 1.00 78.69 303 THR A N 1
ATOM 2467 C CA . THR A 1 303 ? -2.511 4.319 -29.160 1.00 78.69 303 THR A CA 1
ATOM 2468 C C . THR A 1 303 ? -3.462 5.305 -29.845 1.00 78.69 303 THR A C 1
ATOM 2470 O O . THR A 1 303 ? -3.069 6.431 -30.124 1.00 78.69 303 THR A O 1
ATOM 2473 N N . THR A 1 304 ? -4.710 4.908 -30.118 1.00 77.00 304 THR A N 1
ATOM 2474 C CA . THR A 1 304 ? -5.718 5.761 -30.779 1.00 77.00 304 THR A CA 1
ATOM 2475 C C . THR A 1 304 ? -6.654 6.460 -29.798 1.00 77.00 304 THR A C 1
ATOM 2477 O O . THR A 1 304 ? -7.188 7.523 -30.107 1.00 77.00 304 THR A O 1
ATOM 2480 N N . LYS A 1 305 ? -6.851 5.882 -28.607 1.00 81.44 305 LYS A N 1
ATOM 2481 C CA . LYS A 1 305 ? -7.728 6.419 -27.566 1.00 81.44 305 LYS A CA 1
ATOM 2482 C C . LYS A 1 305 ? -7.053 6.284 -26.203 1.00 81.44 305 LYS A C 1
ATOM 2484 O O . LYS A 1 305 ? -7.231 5.284 -25.516 1.00 81.44 305 LYS A O 1
ATOM 2489 N N . LEU A 1 306 ? -6.299 7.314 -25.824 1.00 78.12 306 LEU A N 1
ATOM 2490 C CA . LEU A 1 306 ? -5.640 7.412 -24.516 1.00 78.12 306 LEU A CA 1
ATOM 2491 C C . LEU A 1 306 ? -6.566 7.990 -23.422 1.00 78.12 306 LEU A C 1
ATOM 2493 O O . LEU A 1 306 ? -6.240 7.917 -22.247 1.00 78.12 306 LEU A O 1
ATOM 2497 N N . GLY A 1 307 ? -7.734 8.528 -23.779 1.00 81.56 307 GLY A N 1
ATOM 2498 C CA . GLY A 1 307 ? -8.648 9.169 -22.826 1.00 81.56 307 GLY A CA 1
ATOM 2499 C C . GLY A 1 307 ? -8.227 10.592 -22.432 1.00 81.56 307 GLY A C 1
ATOM 2500 O O . GLY A 1 307 ? -7.138 11.058 -22.770 1.00 81.56 307 GLY A O 1
ATOM 2501 N N . HIS A 1 308 ? -9.125 11.304 -21.751 1.00 83.62 308 HIS A N 1
ATOM 2502 C CA . HIS A 1 308 ? -8.963 12.709 -21.357 1.00 83.62 308 HIS A CA 1
ATOM 2503 C C . HIS A 1 308 ? -8.608 12.898 -19.873 1.00 83.62 308 HIS A C 1
ATOM 2505 O O . HIS A 1 308 ? -8.260 14.004 -19.458 1.00 83.62 308 HIS A O 1
ATOM 2511 N N . SER A 1 309 ? -8.677 11.833 -19.069 1.00 88.94 309 SER A N 1
ATOM 2512 C CA . SER A 1 309 ? -8.291 11.819 -17.655 1.00 88.94 309 SER A CA 1
ATOM 2513 C C . SER A 1 309 ? -7.481 10.568 -17.305 1.00 88.94 309 SER A C 1
ATOM 2515 O O . SER A 1 309 ? -7.438 9.603 -18.070 1.00 88.94 309 SER A O 1
ATOM 2517 N N . LYS A 1 310 ? -6.848 10.571 -16.122 1.00 87.81 310 LYS A N 1
ATOM 2518 C CA . LYS A 1 310 ? -6.131 9.397 -15.595 1.00 87.81 310 LYS A CA 1
ATOM 2519 C C . LYS A 1 310 ? -7.078 8.203 -15.430 1.00 87.81 310 LYS A C 1
ATOM 2521 O O . LYS A 1 310 ? -6.701 7.075 -15.729 1.00 87.81 310 LYS A O 1
ATOM 2526 N N . GLU A 1 311 ? -8.306 8.460 -14.986 1.00 87.81 311 GLU A N 1
ATOM 2527 C CA . GLU A 1 311 ? -9.337 7.445 -14.784 1.00 87.81 311 GLU A CA 1
ATOM 2528 C C . GLU A 1 311 ? -9.793 6.834 -16.109 1.00 87.81 311 GLU A C 1
ATOM 2530 O O . GLU A 1 311 ? -9.820 5.612 -16.216 1.00 87.81 311 GLU A O 1
ATOM 2535 N N . GLU A 1 312 ? -10.085 7.656 -17.125 1.00 89.88 312 GLU A N 1
ATOM 2536 C CA . GLU A 1 312 ? -10.489 7.158 -18.448 1.00 89.88 312 GLU A CA 1
ATOM 2537 C C . GLU A 1 312 ? -9.350 6.357 -19.097 1.00 89.88 312 GLU A C 1
ATOM 2539 O O . GLU A 1 312 ? -9.577 5.293 -19.674 1.00 89.88 312 GLU A O 1
ATOM 2544 N N . PHE A 1 313 ? -8.104 6.816 -18.943 1.00 92.19 313 PHE A N 1
ATOM 2545 C CA . PHE A 1 313 ? -6.929 6.093 -19.425 1.00 92.19 313 PHE A CA 1
ATOM 2546 C C . PHE A 1 313 ? -6.815 4.692 -18.800 1.00 92.19 313 PHE A C 1
ATOM 2548 O O . PHE A 1 313 ? -6.577 3.715 -19.516 1.00 92.19 313 PHE A O 1
ATOM 2555 N N . ILE A 1 314 ? -7.029 4.560 -17.485 1.00 92.62 314 ILE A N 1
ATOM 2556 C CA . ILE A 1 314 ? -7.010 3.255 -16.805 1.00 92.62 314 ILE A CA 1
ATOM 2557 C C . ILE A 1 314 ? -8.267 2.428 -17.098 1.00 92.62 314 ILE A C 1
ATOM 2559 O O . ILE A 1 314 ? -8.182 1.206 -17.170 1.00 92.62 314 ILE A O 1
ATOM 2563 N N . GLU A 1 315 ? -9.422 3.046 -17.319 1.00 90.94 315 GLU A N 1
ATOM 2564 C CA . GLU A 1 315 ? -10.633 2.340 -17.742 1.00 90.94 315 GLU A CA 1
ATOM 2565 C C . GLU A 1 315 ? -10.453 1.654 -19.102 1.00 90.94 315 GLU A C 1
ATOM 2567 O O . GLU A 1 315 ? -10.877 0.512 -19.285 1.00 90.94 315 GLU A O 1
ATOM 2572 N N . ILE A 1 316 ? -9.747 2.306 -20.027 1.00 91.25 316 ILE A N 1
ATOM 2573 C CA . ILE A 1 316 ? -9.444 1.753 -21.349 1.00 91.25 316 ILE A CA 1
ATOM 2574 C C . ILE A 1 316 ? -8.355 0.671 -21.266 1.00 91.25 316 ILE A C 1
ATOM 2576 O O . ILE A 1 316 ? -8.506 -0.406 -21.848 1.00 91.25 316 ILE A O 1
ATOM 2580 N N . ASN A 1 317 ? -7.250 0.947 -20.566 1.00 93.06 317 ASN A N 1
ATOM 2581 C CA . ASN A 1 317 ? -6.033 0.125 -20.638 1.00 93.06 317 ASN A CA 1
ATOM 2582 C C . ASN A 1 317 ? -5.883 -0.886 -19.491 1.00 93.06 317 ASN A C 1
ATOM 2584 O O . ASN A 1 317 ? -5.172 -1.884 -19.616 1.00 93.06 317 ASN A O 1
ATOM 2588 N N . GLY A 1 318 ? -6.598 -0.692 -18.388 1.00 92.62 318 GLY A N 1
ATOM 2589 C CA . GLY A 1 318 ? -6.540 -1.558 -17.218 1.00 92.62 318 GLY A CA 1
ATOM 2590 C C . GLY A 1 318 ? -7.046 -2.988 -17.447 1.00 92.62 318 GLY A C 1
ATOM 2591 O O . GLY A 1 318 ? -6.363 -3.922 -17.013 1.00 92.62 318 GLY A O 1
ATOM 2592 N N . PRO A 1 319 ? -8.179 -3.231 -18.141 1.00 92.12 319 PRO A N 1
ATOM 2593 C CA . PRO A 1 319 ? -8.620 -4.598 -18.422 1.00 92.12 319 PRO A CA 1
ATOM 2594 C C . PRO A 1 319 ? -7.589 -5.417 -19.233 1.00 92.12 319 PRO A C 1
ATOM 2596 O O . PRO A 1 319 ? -7.299 -6.551 -18.838 1.00 92.12 319 PRO A O 1
ATOM 2599 N N . PRO A 1 320 ? -6.952 -4.878 -20.296 1.00 93.38 320 PRO A N 1
ATOM 2600 C CA . PRO A 1 320 ? -5.795 -5.511 -20.932 1.00 93.38 320 PRO A CA 1
ATOM 2601 C C . PRO A 1 320 ? -4.646 -5.853 -19.969 1.00 93.38 320 PRO A C 1
ATOM 2603 O O . PRO A 1 320 ? -4.192 -7.001 -19.969 1.00 93.38 320 PRO A O 1
ATOM 2606 N N . ILE A 1 321 ? -4.221 -4.920 -19.106 1.00 94.75 321 ILE A N 1
ATOM 2607 C CA . ILE A 1 321 ? -3.159 -5.158 -18.107 1.00 94.75 321 ILE A CA 1
ATOM 2608 C C . ILE A 1 321 ? -3.541 -6.320 -17.179 1.00 94.75 321 ILE A C 1
ATOM 2610 O O . ILE A 1 321 ? -2.734 -7.214 -16.913 1.00 94.75 321 ILE A O 1
ATOM 2614 N N . ALA A 1 322 ? -4.796 -6.369 -16.730 1.00 93.12 322 ALA A N 1
ATOM 2615 C CA . ALA A 1 322 ? -5.300 -7.430 -15.864 1.00 93.12 322 ALA A CA 1
ATOM 2616 C C . ALA A 1 322 ? -5.276 -8.817 -16.526 1.00 93.12 322 ALA A C 1
ATOM 2618 O O . ALA A 1 322 ? -5.063 -9.821 -15.842 1.00 93.12 322 ALA A O 1
ATOM 2619 N N . THR A 1 323 ? -5.418 -8.897 -17.852 1.00 93.38 323 THR A N 1
ATOM 2620 C CA . THR A 1 323 ? -5.321 -10.175 -18.577 1.00 93.38 323 THR A CA 1
ATOM 2621 C C . THR A 1 323 ? -3.890 -10.688 -18.725 1.00 93.38 323 THR A C 1
ATOM 2623 O O . THR A 1 323 ? -3.708 -11.896 -18.876 1.00 93.38 323 THR A O 1
ATOM 2626 N N . ALA A 1 324 ? -2.884 -9.814 -18.666 1.00 93.56 324 ALA A N 1
ATOM 2627 C CA . ALA A 1 324 ? -1.496 -10.189 -18.900 1.00 93.56 324 ALA A CA 1
ATOM 2628 C C . ALA A 1 324 ? -0.905 -11.000 -17.736 1.00 93.56 324 ALA A C 1
ATOM 2630 O O . ALA A 1 324 ? -1.186 -10.738 -16.559 1.00 93.56 324 ALA A O 1
ATOM 2631 N N . SER A 1 325 ? -0.073 -11.992 -18.064 1.00 90.75 325 SER A N 1
ATOM 2632 C CA . SER A 1 325 ? 0.721 -12.751 -17.089 1.00 90.75 325 SER A CA 1
ATOM 2633 C C . SER A 1 325 ? 1.984 -12.015 -16.655 1.00 90.75 325 SER A C 1
ATOM 2635 O O . SER A 1 325 ? 2.437 -12.201 -15.528 1.00 90.75 325 SER A O 1
ATOM 2637 N N . GLN A 1 326 ? 2.539 -11.179 -17.531 1.00 90.25 326 GLN A N 1
ATOM 2638 C CA . GLN A 1 326 ? 3.746 -10.402 -17.271 1.00 90.25 326 GLN A CA 1
ATOM 2639 C C . GLN A 1 326 ? 3.580 -8.987 -17.816 1.00 90.25 326 GLN A C 1
ATOM 2641 O O . GLN A 1 326 ? 2.953 -8.783 -18.856 1.00 90.25 326 GLN A O 1
ATOM 2646 N N . VAL A 1 327 ? 4.154 -8.021 -17.109 1.00 94.75 327 VAL A N 1
ATOM 2647 C CA . VAL A 1 327 ? 4.209 -6.624 -17.532 1.00 94.75 327 VAL A CA 1
ATOM 2648 C C . VAL A 1 327 ? 5.664 -6.278 -17.808 1.00 94.75 327 VAL A C 1
ATOM 2650 O O . VAL A 1 327 ? 6.520 -6.483 -16.950 1.00 94.75 327 VAL A O 1
ATOM 2653 N N . ILE A 1 328 ? 5.949 -5.798 -19.012 1.00 92.94 328 ILE A N 1
ATOM 2654 C CA . ILE A 1 328 ? 7.275 -5.366 -19.447 1.00 92.94 328 ILE A CA 1
ATOM 2655 C C . ILE A 1 328 ? 7.244 -3.849 -19.542 1.00 92.94 328 ILE A C 1
ATOM 2657 O O . ILE A 1 328 ? 6.362 -3.297 -20.191 1.00 92.94 328 ILE A O 1
ATOM 2661 N N . ILE A 1 329 ? 8.191 -3.172 -18.910 1.00 92.31 329 ILE A N 1
ATOM 2662 C CA . ILE A 1 329 ? 8.289 -1.719 -18.972 1.00 92.31 329 ILE A CA 1
ATOM 2663 C C . ILE A 1 329 ? 9.520 -1.342 -19.775 1.00 92.31 329 ILE A C 1
ATOM 2665 O O . ILE A 1 329 ? 10.626 -1.762 -19.440 1.00 92.31 329 ILE A O 1
ATOM 2669 N N . ILE A 1 330 ? 9.325 -0.537 -20.810 1.00 90.88 330 ILE A N 1
ATOM 2670 C CA . ILE A 1 330 ? 10.407 0.054 -21.588 1.00 90.88 330 ILE A CA 1
ATOM 2671 C C . ILE A 1 330 ? 10.888 1.304 -20.848 1.00 90.88 330 ILE A C 1
ATOM 2673 O O . ILE A 1 330 ? 10.124 2.245 -20.646 1.00 90.88 330 ILE A O 1
ATOM 2677 N N . MET A 1 331 ? 12.149 1.295 -20.420 1.00 86.94 331 MET A N 1
ATOM 2678 C CA . MET A 1 331 ? 12.785 2.412 -19.722 1.00 86.94 331 MET A CA 1
ATOM 2679 C C . MET A 1 331 ? 13.761 3.131 -20.655 1.00 86.94 331 MET A C 1
ATOM 2681 O O . MET A 1 331 ? 14.911 2.718 -20.831 1.00 86.94 331 MET A O 1
ATOM 2685 N N . THR A 1 332 ? 13.262 4.209 -21.247 1.00 87.75 332 THR A N 1
ATOM 2686 C CA . THR A 1 332 ? 13.974 5.214 -22.051 1.00 87.75 332 THR A CA 1
ATOM 2687 C C . THR A 1 332 ? 14.055 6.527 -21.269 1.00 87.75 332 THR A C 1
ATOM 2689 O O . THR A 1 332 ? 13.558 6.627 -20.150 1.00 87.75 332 THR A O 1
ATOM 2692 N N . GLU A 1 333 ? 14.656 7.563 -21.850 1.00 86.81 333 GLU A N 1
ATOM 2693 C CA . GLU A 1 333 ? 14.670 8.905 -21.258 1.00 86.81 333 GLU A CA 1
ATOM 2694 C C . GLU A 1 333 ? 13.260 9.462 -20.992 1.00 86.81 333 GLU A C 1
ATOM 2696 O O . GLU A 1 333 ? 12.979 9.931 -19.885 1.00 86.81 333 GLU A O 1
ATOM 2701 N N . GLU A 1 334 ? 12.353 9.314 -21.960 1.00 89.50 334 GLU A N 1
ATOM 2702 C CA . GLU A 1 334 ? 10.978 9.830 -21.901 1.00 89.50 334 GLU A CA 1
ATOM 2703 C C . GLU A 1 334 ? 10.132 9.125 -20.830 1.00 89.50 334 GLU A C 1
ATOM 2705 O O . GLU A 1 334 ? 9.328 9.751 -20.129 1.00 89.50 334 GLU A O 1
ATOM 2710 N N . ALA A 1 335 ? 10.378 7.829 -20.606 1.00 89.00 335 ALA A N 1
ATOM 2711 C CA . ALA A 1 335 ? 9.667 7.041 -19.602 1.00 89.00 335 ALA A CA 1
ATOM 2712 C C . ALA A 1 335 ? 9.793 7.613 -18.175 1.00 89.00 335 ALA A C 1
ATOM 2714 O O . ALA A 1 335 ? 8.895 7.411 -17.355 1.00 89.00 335 ALA A O 1
ATOM 2715 N N . SER A 1 336 ? 10.868 8.354 -17.872 1.00 85.00 336 SER A N 1
ATOM 2716 C CA . SER A 1 336 ? 11.119 8.911 -16.534 1.00 85.00 336 SER A CA 1
ATOM 2717 C C . SER A 1 336 ? 10.071 9.933 -16.077 1.00 85.00 336 SER A C 1
ATOM 2719 O O . SER A 1 336 ? 9.738 10.001 -14.889 1.00 85.00 336 SER A O 1
ATOM 2721 N N . THR A 1 337 ? 9.526 10.714 -17.013 1.00 89.12 337 THR A N 1
ATOM 2722 C CA . THR A 1 337 ? 8.560 11.786 -16.725 1.00 89.12 337 THR A CA 1
ATOM 2723 C C . THR A 1 337 ? 7.154 11.483 -17.237 1.00 89.12 337 THR A C 1
ATOM 2725 O O . THR A 1 337 ? 6.208 12.191 -16.875 1.00 89.12 337 THR A O 1
ATOM 2728 N N . SER A 1 338 ? 7.002 10.398 -17.999 1.00 91.62 338 SER A N 1
ATOM 2729 C CA . SER A 1 338 ? 5.755 10.016 -18.647 1.00 91.62 338 SER A CA 1
ATOM 2730 C C . SER A 1 338 ? 4.613 9.759 -17.650 1.00 91.62 338 SER A C 1
ATOM 2732 O O . SER A 1 338 ? 4.699 8.856 -16.805 1.00 91.62 338 SER A O 1
ATOM 2734 N N . PRO A 1 339 ? 3.487 10.491 -17.753 1.00 90.81 339 PRO A N 1
ATOM 2735 C CA . PRO A 1 339 ? 2.304 10.203 -16.951 1.00 90.81 339 PRO A CA 1
ATOM 2736 C C . PRO A 1 339 ? 1.654 8.869 -17.344 1.00 90.81 339 PRO A C 1
ATOM 2738 O O . PRO A 1 339 ? 1.024 8.245 -16.493 1.00 90.81 339 PRO A O 1
ATOM 2741 N N . PHE A 1 340 ? 1.820 8.419 -18.593 1.00 91.94 340 PHE A N 1
ATOM 2742 C CA . PHE A 1 340 ? 1.274 7.152 -19.080 1.00 91.94 340 PHE A CA 1
ATOM 2743 C C . PHE A 1 340 ? 1.983 5.977 -18.414 1.00 91.94 340 PHE A C 1
ATOM 2745 O O . PHE A 1 340 ? 1.333 5.185 -17.731 1.00 91.94 340 PHE A O 1
ATOM 2752 N N . VAL A 1 341 ? 3.320 5.947 -18.502 1.00 93.31 341 VAL A N 1
ATOM 2753 C CA . VAL A 1 341 ? 4.143 4.930 -17.830 1.00 93.31 341 VAL A CA 1
ATOM 2754 C C . VAL A 1 341 ? 3.825 4.902 -16.340 1.00 93.31 341 VAL A C 1
ATOM 2756 O O . VAL A 1 341 ? 3.560 3.839 -15.787 1.00 93.31 341 VAL A O 1
ATOM 2759 N N . TYR A 1 342 ? 3.761 6.070 -15.696 1.00 93.44 342 TYR A N 1
ATOM 2760 C CA . TYR A 1 342 ? 3.442 6.156 -14.275 1.00 93.44 342 TYR A CA 1
ATOM 2761 C C . TYR A 1 342 ? 2.096 5.504 -13.926 1.00 93.44 342 TYR A C 1
ATOM 2763 O O . TYR A 1 342 ? 2.047 4.656 -13.039 1.00 93.44 342 TYR A O 1
ATOM 2771 N N . GLN A 1 343 ? 1.000 5.868 -14.605 1.00 93.62 343 GLN A N 1
ATOM 2772 C CA . GLN A 1 343 ? -0.325 5.338 -14.259 1.00 93.62 343 GLN A CA 1
ATOM 2773 C C . GLN A 1 343 ? -0.431 3.829 -14.525 1.00 93.62 343 GLN A C 1
ATOM 2775 O O . GLN A 1 343 ? -0.988 3.109 -13.696 1.00 93.62 343 GLN A O 1
ATOM 2780 N N . GLU A 1 344 ? 0.132 3.329 -15.629 1.00 94.75 344 GLU A N 1
ATOM 2781 C CA . GLU A 1 344 ? 0.099 1.893 -15.935 1.00 94.75 344 GLU A CA 1
ATOM 2782 C C . GLU A 1 344 ? 0.951 1.073 -14.962 1.00 94.75 344 GLU A C 1
ATOM 2784 O O . GLU A 1 344 ? 0.512 0.007 -14.532 1.00 94.75 344 GLU A O 1
ATOM 2789 N N . VAL A 1 345 ? 2.132 1.569 -14.566 1.00 94.25 345 VAL A N 1
ATOM 2790 C CA . VAL A 1 345 ? 2.992 0.899 -13.574 1.00 94.25 345 VAL A CA 1
ATOM 2791 C C . VAL A 1 345 ? 2.302 0.838 -12.217 1.00 94.25 345 VAL A C 1
ATOM 2793 O O . VAL A 1 345 ? 2.257 -0.229 -11.609 1.00 94.25 345 VAL A O 1
ATOM 2796 N N . MET A 1 346 ? 1.705 1.948 -11.770 1.00 93.38 346 MET A N 1
ATOM 2797 C CA . MET A 1 346 ? 0.940 1.992 -10.520 1.00 93.38 346 MET A CA 1
ATOM 2798 C C . MET A 1 346 ? -0.221 0.995 -10.538 1.00 93.38 346 MET A C 1
ATOM 2800 O O . MET A 1 346 ? -0.441 0.269 -9.570 1.00 93.38 346 MET A O 1
ATOM 2804 N N . PHE A 1 347 ? -0.958 0.927 -11.647 1.00 93.69 347 PHE A N 1
ATOM 2805 C CA . PHE A 1 347 ? -2.073 -0.004 -11.778 1.00 93.69 347 PHE A CA 1
ATOM 2806 C C . PHE A 1 347 ? -1.608 -1.467 -11.853 1.00 93.69 347 PHE A C 1
ATOM 2808 O O . PHE A 1 347 ? -2.219 -2.341 -11.240 1.00 93.69 347 PHE A O 1
ATOM 2815 N N . ALA A 1 348 ? -0.508 -1.749 -12.557 1.00 93.44 348 ALA A N 1
ATOM 2816 C CA . ALA A 1 348 ? 0.083 -3.082 -12.638 1.00 93.44 348 ALA A CA 1
ATOM 2817 C C . ALA A 1 348 ? 0.579 -3.588 -11.272 1.00 93.44 348 ALA A C 1
ATOM 2819 O O . ALA A 1 348 ? 0.332 -4.749 -10.935 1.00 93.44 348 ALA A O 1
ATOM 2820 N N . ASP A 1 349 ? 1.227 -2.725 -10.483 1.00 91.19 349 ASP A N 1
ATOM 2821 C CA . ASP A 1 349 ? 1.668 -3.040 -9.119 1.00 91.19 349 ASP A CA 1
ATOM 2822 C C . ASP A 1 349 ? 0.474 -3.289 -8.189 1.00 91.19 349 ASP A C 1
ATOM 2824 O O . ASP A 1 349 ? 0.427 -4.302 -7.491 1.00 91.19 349 ASP A O 1
ATOM 2828 N N . TRP A 1 350 ? -0.565 -2.450 -8.270 1.00 89.81 350 TRP A N 1
ATOM 2829 C CA . TRP A 1 350 ? -1.807 -2.641 -7.512 1.00 89.81 350 TRP A CA 1
ATOM 2830 C C . TRP A 1 350 ? -2.519 -3.968 -7.831 1.00 89.81 350 TRP A C 1
ATOM 2832 O O . TRP A 1 350 ? -3.114 -4.595 -6.950 1.00 89.81 350 TRP A O 1
ATOM 2842 N N . LEU A 1 351 ? -2.436 -4.434 -9.082 1.00 90.38 351 LEU A N 1
ATOM 2843 C CA . LEU A 1 351 ? -2.919 -5.753 -9.501 1.00 90.38 351 LEU A CA 1
ATOM 2844 C C . LEU A 1 351 ? -2.000 -6.914 -9.071 1.00 90.38 351 LEU A C 1
ATOM 2846 O O . LEU A 1 351 ? -2.355 -8.074 -9.290 1.00 90.38 351 LEU A O 1
ATOM 2850 N N . GLY A 1 352 ? -0.822 -6.636 -8.505 1.00 88.31 352 GLY A N 1
ATOM 2851 C CA . GLY A 1 352 ? 0.174 -7.640 -8.127 1.00 88.31 352 GLY A CA 1
ATOM 2852 C C . GLY A 1 352 ? 0.823 -8.332 -9.327 1.00 88.31 352 GLY A C 1
ATOM 2853 O O . GLY A 1 352 ? 1.173 -9.513 -9.253 1.00 88.31 352 GLY A O 1
ATOM 2854 N N . LYS A 1 353 ? 0.931 -7.644 -10.471 1.00 89.94 353 LYS A N 1
ATOM 2855 C CA . LYS A 1 353 ? 1.544 -8.214 -11.677 1.00 89.94 353 LYS A CA 1
ATOM 2856 C C . LYS A 1 353 ? 3.051 -8.345 -11.513 1.00 89.94 353 LYS A C 1
ATOM 2858 O O . LYS A 1 353 ? 3.710 -7.504 -10.913 1.00 89.94 353 LYS A O 1
ATOM 2863 N N . LYS A 1 354 ? 3.623 -9.387 -12.123 1.00 87.56 354 LYS A N 1
ATOM 2864 C CA . LYS A 1 354 ? 5.077 -9.506 -12.238 1.00 87.56 354 LYS A CA 1
ATOM 2865 C C . LYS A 1 354 ? 5.579 -8.474 -13.245 1.00 87.56 354 LYS A C 1
ATOM 2867 O O . LYS A 1 354 ? 5.355 -8.622 -14.449 1.00 87.56 354 LYS A O 1
ATOM 2872 N N . ILE A 1 355 ? 6.260 -7.460 -12.732 1.00 89.62 355 ILE A N 1
ATOM 2873 C CA . ILE A 1 355 ? 6.868 -6.392 -13.518 1.00 89.62 355 ILE A CA 1
ATOM 2874 C C . ILE A 1 355 ? 8.286 -6.805 -13.934 1.00 89.62 355 ILE A C 1
ATOM 2876 O O . ILE A 1 355 ? 9.030 -7.423 -13.174 1.00 89.62 355 ILE A O 1
ATOM 2880 N N . THR A 1 356 ? 8.659 -6.509 -15.173 1.00 88.06 356 THR A N 1
ATOM 2881 C CA . THR A 1 356 ? 9.999 -6.707 -15.734 1.00 88.06 356 THR A CA 1
ATOM 2882 C C . THR A 1 356 ? 10.419 -5.435 -16.442 1.00 88.06 356 THR A C 1
ATOM 2884 O O . THR A 1 356 ? 9.647 -4.878 -17.215 1.00 88.06 356 THR A O 1
ATOM 2887 N N . VAL A 1 357 ? 11.635 -4.971 -16.181 1.00 86.62 357 VAL A N 1
ATOM 2888 C CA . VAL A 1 357 ? 12.147 -3.720 -16.739 1.00 86.62 357 VAL A CA 1
ATOM 2889 C C . VAL A 1 357 ? 13.091 -4.029 -17.896 1.00 86.62 357 VAL A C 1
ATOM 2891 O O . VAL A 1 357 ? 14.063 -4.758 -17.719 1.00 86.62 357 VAL A O 1
ATOM 2894 N N . ALA A 1 358 ? 12.806 -3.471 -19.070 1.00 84.50 358 ALA A N 1
ATOM 2895 C CA . ALA A 1 358 ? 13.710 -3.413 -20.210 1.00 84.50 358 ALA A CA 1
ATOM 2896 C C . ALA A 1 358 ? 14.400 -2.042 -20.202 1.00 84.50 358 ALA A C 1
ATOM 2898 O O . ALA A 1 358 ? 13.817 -1.039 -20.618 1.00 84.50 358 ALA A O 1
ATOM 2899 N N . LEU A 1 359 ? 15.616 -1.992 -19.656 1.00 78.06 359 LEU A N 1
ATOM 2900 C CA . LEU A 1 359 ? 16.394 -0.762 -19.520 1.00 78.06 359 LEU A CA 1
ATOM 2901 C C . LEU A 1 359 ? 17.166 -0.470 -20.811 1.00 78.06 359 LEU A C 1
ATOM 2903 O O . LEU A 1 359 ? 18.057 -1.232 -21.168 1.00 78.06 3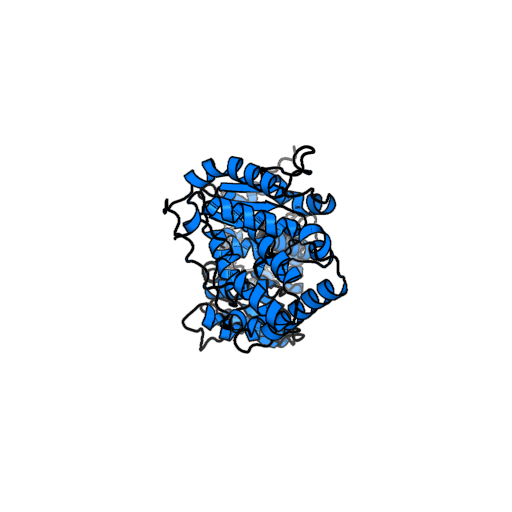59 LEU A O 1
ATOM 2907 N N . PHE A 1 360 ? 16.838 0.637 -21.479 1.00 76.88 360 PHE A N 1
ATOM 2908 C CA . PHE A 1 360 ? 17.563 1.126 -22.660 1.00 76.88 360 PHE A CA 1
ATOM 2909 C C . PHE A 1 360 ? 18.471 2.315 -22.334 1.00 76.88 360 PHE A C 1
ATOM 2911 O O . PHE A 1 360 ? 19.494 2.503 -22.981 1.00 76.88 360 PHE A O 1
ATOM 2918 N N . LYS A 1 361 ? 18.111 3.113 -21.321 1.00 72.06 361 LYS A N 1
ATOM 2919 C CA . LYS A 1 361 ? 18.948 4.189 -20.778 1.00 72.06 361 LYS A CA 1
ATOM 2920 C C . LYS A 1 361 ? 18.876 4.166 -19.259 1.00 72.06 361 LYS A C 1
ATOM 2922 O O . LYS A 1 361 ? 17.785 4.056 -18.701 1.00 72.06 361 LYS A O 1
ATOM 2927 N N . ASN A 1 362 ? 20.014 4.313 -18.583 1.00 73.00 362 ASN A N 1
ATOM 2928 C CA . ASN A 1 362 ? 20.022 4.435 -17.131 1.00 73.00 362 ASN A CA 1
ATOM 2929 C C . ASN A 1 362 ? 19.426 5.785 -16.696 1.00 73.00 362 ASN A C 1
ATOM 2931 O O . ASN A 1 362 ? 20.086 6.822 -16.721 1.00 73.00 362 ASN A O 1
ATOM 2935 N N . ILE A 1 363 ? 18.160 5.745 -16.289 1.00 78.38 363 ILE A N 1
ATOM 2936 C CA . ILE A 1 363 ? 17.389 6.893 -15.800 1.00 78.38 363 ILE A CA 1
ATOM 2937 C C . ILE A 1 363 ? 17.086 6.793 -14.303 1.00 78.38 363 ILE A C 1
ATOM 2939 O O . ILE A 1 363 ? 16.217 7.495 -13.794 1.00 78.38 363 ILE A O 1
ATOM 2943 N N . TRP A 1 364 ? 17.785 5.921 -13.567 1.00 79.94 364 TRP A N 1
ATOM 2944 C CA . TRP A 1 364 ? 17.456 5.647 -12.169 1.00 79.94 364 TRP A CA 1
ATOM 2945 C C . TRP A 1 364 ? 17.405 6.922 -11.327 1.00 79.94 364 TRP A C 1
ATOM 2947 O O . TRP A 1 364 ? 16.438 7.156 -10.613 1.00 79.94 364 TRP A O 1
ATOM 2957 N N . ASN A 1 365 ? 18.389 7.806 -11.472 1.00 79.06 365 ASN A N 1
ATOM 2958 C CA . ASN A 1 365 ? 18.454 9.037 -10.686 1.00 79.06 365 ASN A CA 1
ATOM 2959 C C . ASN A 1 365 ? 17.336 10.037 -11.016 1.00 79.06 365 ASN A C 1
ATOM 2961 O O . ASN A 1 365 ? 16.929 10.784 -10.126 1.00 79.06 365 ASN A O 1
ATOM 2965 N N . THR A 1 366 ? 16.811 10.024 -12.245 1.00 82.81 366 THR A N 1
ATOM 2966 C CA . THR A 1 366 ? 15.722 10.913 -12.682 1.00 82.81 366 THR A CA 1
ATOM 2967 C C . THR A 1 366 ? 14.335 10.333 -12.409 1.00 82.81 366 THR A C 1
ATOM 2969 O O . THR A 1 366 ? 13.355 11.077 -12.406 1.00 82.81 366 THR A O 1
ATOM 2972 N N . LEU A 1 367 ? 14.233 9.027 -12.130 1.00 84.31 367 LEU A N 1
ATOM 2973 C CA . LEU A 1 367 ? 12.973 8.393 -11.755 1.00 84.31 367 LEU A CA 1
ATOM 2974 C C . LEU A 1 367 ? 12.409 8.971 -10.456 1.00 84.31 367 LEU A C 1
ATOM 2976 O O . LEU A 1 367 ? 13.120 9.240 -9.481 1.00 84.31 367 LEU A O 1
ATOM 2980 N N . ARG A 1 368 ? 11.079 9.070 -10.425 1.00 87.81 368 ARG A N 1
ATOM 2981 C CA . ARG A 1 368 ? 10.327 9.396 -9.212 1.00 87.81 368 ARG A CA 1
ATOM 2982 C C . ARG A 1 368 ? 10.564 8.348 -8.122 1.00 87.81 368 ARG A C 1
ATOM 2984 O O . ARG A 1 368 ? 10.672 7.157 -8.418 1.00 87.81 368 ARG A O 1
ATOM 2991 N N . SER A 1 369 ? 10.570 8.782 -6.862 1.00 89.00 369 SER A N 1
ATOM 2992 C CA . SER A 1 369 ? 10.743 7.913 -5.689 1.00 89.00 369 SER A CA 1
ATOM 2993 C C . SER A 1 369 ? 9.754 6.746 -5.662 1.00 89.00 369 SER A C 1
ATOM 2995 O O . SER A 1 369 ? 10.130 5.626 -5.325 1.00 89.00 369 SER A O 1
ATOM 2997 N N . SER A 1 370 ? 8.508 6.969 -6.084 1.00 91.38 370 SER A N 1
ATOM 2998 C CA . SER A 1 370 ? 7.503 5.904 -6.197 1.00 91.38 370 SER A CA 1
ATOM 2999 C C . SER A 1 370 ? 7.831 4.830 -7.228 1.00 91.38 370 SER A C 1
ATOM 3001 O O . SER A 1 370 ? 7.710 3.644 -6.928 1.00 91.38 370 SER A O 1
ATOM 3003 N N . LEU A 1 371 ? 8.304 5.218 -8.415 1.00 90.44 371 LEU A N 1
ATOM 3004 C CA . LEU A 1 371 ? 8.740 4.263 -9.431 1.00 90.44 371 LEU A CA 1
ATOM 3005 C C . LEU A 1 371 ? 9.975 3.494 -8.953 1.00 90.44 371 LEU A C 1
ATOM 3007 O O . LEU A 1 371 ? 10.006 2.276 -9.086 1.00 90.44 371 LEU A O 1
ATOM 3011 N N . LYS A 1 372 ? 10.943 4.160 -8.309 1.00 87.56 372 LYS A N 1
ATOM 3012 C CA . LYS A 1 372 ? 12.095 3.485 -7.682 1.00 87.56 372 LYS A CA 1
ATOM 3013 C C . LYS A 1 372 ? 11.653 2.438 -6.653 1.00 87.56 372 LYS A C 1
ATOM 3015 O O . LYS A 1 372 ? 12.160 1.319 -6.645 1.00 87.56 372 LYS A O 1
ATOM 3020 N N . ALA A 1 373 ? 10.686 2.782 -5.801 1.00 88.94 373 ALA A N 1
ATOM 3021 C CA . ALA A 1 373 ? 10.197 1.891 -4.753 1.00 88.94 373 ALA A CA 1
ATOM 3022 C C . ALA A 1 373 ? 9.492 0.637 -5.303 1.00 88.94 373 ALA A C 1
ATOM 3024 O O . ALA A 1 373 ? 9.693 -0.449 -4.752 1.00 88.94 373 ALA A O 1
ATOM 3025 N N . ILE A 1 374 ? 8.706 0.787 -6.378 1.00 88.69 374 ILE A N 1
ATOM 3026 C CA . ILE A 1 374 ? 7.963 -0.303 -7.034 1.00 88.69 374 ILE A CA 1
ATOM 3027 C C . ILE A 1 374 ? 8.884 -1.181 -7.884 1.00 88.69 374 ILE A C 1
ATOM 3029 O O . ILE A 1 374 ? 8.852 -2.404 -7.771 1.00 88.69 374 ILE A O 1
ATOM 3033 N N . LEU A 1 375 ? 9.725 -0.571 -8.726 1.00 85.06 375 LEU A N 1
ATOM 3034 C CA . LEU A 1 375 ? 10.620 -1.310 -9.624 1.00 85.06 375 LEU A CA 1
ATOM 3035 C C . LEU A 1 375 ? 11.730 -2.049 -8.862 1.00 85.06 375 LEU A C 1
ATOM 3037 O O . LEU A 1 375 ? 12.301 -3.006 -9.385 1.00 85.06 375 LEU A O 1
ATOM 3041 N N . GLY A 1 376 ? 11.963 -1.675 -7.602 1.00 73.56 376 GLY A N 1
ATOM 3042 C CA . GLY A 1 376 ? 12.858 -2.382 -6.699 1.00 73.56 376 GLY A CA 1
ATOM 3043 C C . GLY A 1 376 ? 14.331 -2.114 -6.989 1.00 73.56 376 GLY A C 1
ATOM 3044 O O . GLY A 1 376 ? 14.671 -1.298 -7.837 1.00 73.56 376 GLY A O 1
ATOM 3045 N N . ILE A 1 377 ? 15.185 -2.788 -6.211 1.00 55.78 377 ILE A N 1
ATOM 3046 C CA . ILE A 1 377 ? 16.636 -2.583 -6.097 1.00 55.78 377 ILE A CA 1
ATOM 3047 C C . ILE A 1 377 ? 17.265 -2.205 -7.436 1.00 55.78 377 ILE A C 1
ATOM 3049 O O . ILE A 1 377 ? 17.239 -3.000 -8.377 1.00 55.78 377 ILE A O 1
ATOM 3053 N N . ASP A 1 378 ? 17.825 -0.993 -7.422 1.00 55.22 378 ASP A N 1
ATOM 3054 C CA . ASP A 1 378 ? 18.705 -0.359 -8.393 1.00 55.22 378 ASP A CA 1
ATOM 3055 C C . ASP A 1 378 ? 18.937 -1.251 -9.610 1.00 55.22 378 ASP A C 1
ATOM 3057 O O . ASP A 1 378 ? 19.725 -2.206 -9.552 1.00 55.22 378 ASP A O 1
ATOM 3061 N N . VAL A 1 379 ? 18.193 -0.986 -10.691 1.00 52.78 379 VAL A N 1
ATOM 3062 C CA . VAL A 1 379 ? 18.296 -1.731 -11.958 1.00 52.78 379 VAL A CA 1
ATOM 3063 C C . VAL A 1 379 ? 19.771 -1.896 -12.347 1.00 52.78 379 VAL A C 1
ATOM 3065 O O . VAL A 1 379 ? 20.146 -2.948 -12.849 1.00 52.78 379 VAL A O 1
ATOM 3068 N N . TYR A 1 380 ? 20.612 -0.929 -11.967 1.00 54.84 380 TYR A N 1
ATOM 3069 C CA . TYR A 1 380 ? 22.070 -0.985 -11.930 1.00 54.84 380 TYR A CA 1
ATOM 3070 C C . TYR A 1 380 ? 22.671 -2.235 -11.263 1.00 54.84 380 TYR A C 1
ATOM 3072 O O . TYR A 1 380 ? 23.377 -2.996 -11.909 1.00 54.84 380 TYR A O 1
ATOM 3080 N N . THR A 1 381 ? 22.419 -2.486 -9.977 1.00 57.38 381 THR A N 1
ATOM 3081 C CA . THR A 1 381 ? 22.993 -3.641 -9.260 1.00 57.38 381 THR A CA 1
ATOM 3082 C C . THR A 1 381 ? 22.466 -4.970 -9.798 1.00 57.38 381 THR A C 1
ATOM 3084 O O . THR A 1 381 ? 23.149 -5.993 -9.743 1.00 57.38 381 THR A O 1
ATOM 3087 N N . THR A 1 382 ? 21.248 -4.983 -10.339 1.00 59.00 382 THR A N 1
ATOM 3088 C CA . THR A 1 382 ? 20.684 -6.165 -11.000 1.00 59.00 382 THR A CA 1
ATOM 3089 C C . THR A 1 382 ? 21.328 -6.392 -12.365 1.00 59.00 382 THR A C 1
ATOM 3091 O O . THR A 1 382 ? 21.715 -7.522 -12.656 1.00 59.00 382 THR A O 1
ATOM 3094 N N . PHE A 1 383 ? 21.533 -5.332 -13.147 1.00 62.81 383 PHE A N 1
ATOM 3095 C CA . PHE A 1 383 ? 22.255 -5.369 -14.413 1.00 62.81 383 PHE A CA 1
ATOM 3096 C C . PHE A 1 383 ? 23.721 -5.764 -14.210 1.00 62.81 383 PHE A C 1
ATOM 3098 O O . PHE A 1 383 ? 24.167 -6.716 -14.834 1.00 62.81 383 PHE A O 1
ATOM 3105 N N . ASN A 1 384 ? 24.436 -5.156 -13.260 1.00 62.38 384 ASN A N 1
ATOM 3106 C CA . ASN A 1 384 ? 25.808 -5.529 -12.908 1.00 62.38 384 ASN A CA 1
ATOM 3107 C C . ASN A 1 384 ? 25.922 -6.998 -12.498 1.00 62.38 384 ASN A C 1
ATOM 3109 O O . ASN A 1 384 ? 26.836 -7.683 -12.942 1.00 62.38 384 ASN A O 1
ATOM 3113 N N . ARG A 1 385 ? 25.002 -7.511 -11.667 1.00 64.75 385 ARG A N 1
ATOM 3114 C CA . ARG A 1 385 ? 24.995 -8.937 -11.291 1.00 64.75 385 ARG A CA 1
ATOM 3115 C C . ARG A 1 385 ? 24.718 -9.841 -12.488 1.00 64.75 385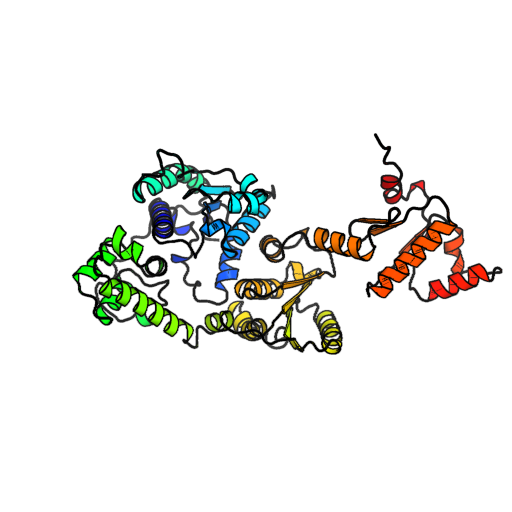 ARG A C 1
ATOM 3117 O O . ARG A 1 385 ? 25.343 -10.890 -12.606 1.00 64.75 385 ARG A O 1
ATOM 3124 N N . MET A 1 386 ? 23.802 -9.441 -13.370 1.00 71.06 386 MET A N 1
ATOM 3125 C CA . MET A 1 386 ? 23.526 -10.163 -14.609 1.00 71.06 386 MET A CA 1
ATOM 3126 C C . MET A 1 386 ? 24.760 -10.160 -15.519 1.00 71.06 386 MET A C 1
ATOM 3128 O O . MET A 1 386 ? 25.198 -11.230 -15.921 1.00 71.06 386 MET A O 1
ATOM 3132 N N . MET A 1 387 ? 25.374 -9.007 -15.783 1.00 68.62 387 MET A N 1
ATOM 3133 C CA . MET A 1 387 ? 26.586 -8.898 -16.599 1.00 68.62 387 MET A CA 1
ATOM 3134 C C . MET A 1 387 ? 27.746 -9.691 -15.996 1.00 68.62 387 MET A C 1
ATOM 3136 O O . MET A 1 387 ? 28.391 -10.452 -16.709 1.00 68.62 387 MET A O 1
ATOM 3140 N N . ALA A 1 388 ? 27.940 -9.627 -14.677 1.00 67.31 388 ALA A N 1
ATOM 3141 C CA . ALA A 1 388 ? 28.915 -10.457 -13.974 1.00 67.31 388 ALA A CA 1
ATOM 3142 C C . ALA A 1 388 ? 28.638 -11.967 -14.133 1.00 67.31 388 ALA A C 1
ATOM 3144 O O . ALA A 1 388 ? 29.579 -12.745 -14.271 1.00 67.31 388 ALA A O 1
ATOM 3145 N N . SER A 1 389 ? 27.365 -12.390 -14.163 1.00 69.94 389 SER A N 1
ATOM 3146 C CA . SER A 1 389 ? 26.992 -13.790 -14.430 1.00 69.94 389 SER A CA 1
ATOM 3147 C C . SER A 1 389 ? 27.176 -14.209 -15.892 1.00 69.94 389 SER A C 1
ATOM 3149 O O . SER A 1 389 ? 27.576 -15.337 -16.150 1.00 69.94 389 SER A O 1
ATOM 3151 N N . VAL A 1 390 ? 26.935 -13.303 -16.845 1.00 73.25 390 VAL A N 1
ATOM 3152 C CA . VAL A 1 390 ? 27.124 -13.544 -18.285 1.00 73.25 390 VAL A CA 1
ATOM 3153 C C . VAL A 1 390 ? 28.610 -13.681 -18.601 1.00 73.25 390 VAL A C 1
ATOM 3155 O O . VAL A 1 390 ? 29.019 -14.570 -19.339 1.00 73.25 390 VAL A O 1
ATOM 3158 N N . VAL A 1 391 ? 29.429 -12.819 -18.003 1.00 72.25 391 VAL A N 1
ATOM 3159 C CA . VAL A 1 391 ? 30.880 -12.745 -18.208 1.00 72.25 391 VAL A CA 1
ATOM 3160 C C . VAL A 1 391 ? 31.655 -13.785 -17.369 1.00 72.25 391 VAL A C 1
ATOM 3162 O O . VAL A 1 391 ? 32.868 -13.940 -17.535 1.00 72.25 391 VAL A O 1
ATOM 3165 N N . ASP A 1 392 ? 30.937 -14.581 -16.573 1.00 64.88 392 ASP A N 1
ATOM 3166 C CA . ASP A 1 392 ? 31.382 -15.794 -15.878 1.00 64.88 392 ASP A CA 1
ATOM 3167 C C . ASP A 1 392 ? 32.637 -15.604 -15.015 1.00 64.88 392 ASP A C 1
ATOM 3169 O O . ASP A 1 392 ? 33.665 -16.191 -15.308 1.00 64.88 392 ASP A O 1
ATOM 3173 N N . ASN A 1 393 ? 32.586 -14.735 -13.994 1.00 58.47 393 ASN A N 1
ATOM 3174 C CA . ASN A 1 393 ? 33.570 -14.576 -12.896 1.00 58.47 393 ASN A CA 1
ATOM 3175 C C . ASN A 1 393 ? 35.063 -14.856 -13.228 1.00 58.47 393 ASN A C 1
ATOM 3177 O O . ASN A 1 393 ? 35.817 -15.414 -12.423 1.00 58.47 393 ASN A O 1
ATOM 3181 N N . ARG A 1 394 ? 35.503 -14.477 -14.431 1.00 67.94 394 ARG A N 1
ATOM 3182 C CA . ARG A 1 394 ? 36.863 -14.691 -14.925 1.00 67.94 394 ARG A CA 1
ATOM 3183 C C . ARG A 1 394 ? 37.802 -13.773 -14.152 1.00 67.94 394 ARG A C 1
ATOM 3185 O O . ARG A 1 394 ? 37.539 -12.582 -14.041 1.00 67.94 394 ARG A O 1
ATOM 3192 N N . GLN A 1 395 ? 38.936 -14.299 -13.690 1.00 64.50 395 GLN A N 1
ATOM 3193 C CA . GLN A 1 395 ? 39.905 -13.537 -12.880 1.00 64.50 395 GLN A CA 1
ATOM 3194 C C . GLN A 1 395 ? 40.436 -12.265 -13.567 1.00 64.50 395 GLN A C 1
ATOM 3196 O O . GLN A 1 395 ? 40.864 -11.346 -12.881 1.00 64.50 395 GLN A O 1
ATOM 3201 N N . ASN A 1 396 ? 40.363 -12.208 -14.899 1.00 76.56 396 ASN A N 1
ATOM 3202 C CA . ASN A 1 396 ? 40.928 -11.152 -15.742 1.00 76.56 396 ASN A CA 1
ATOM 3203 C C . ASN A 1 396 ? 39.875 -10.188 -16.316 1.00 76.56 396 ASN A C 1
ATOM 3205 O O . ASN A 1 396 ? 40.155 -9.448 -17.266 1.00 76.56 396 ASN A O 1
ATOM 3209 N N . VAL A 1 397 ? 38.641 -10.251 -15.801 1.00 74.88 397 VAL A N 1
ATOM 3210 C CA . VAL A 1 397 ? 37.514 -9.462 -16.297 1.00 74.88 397 VAL A CA 1
ATOM 3211 C C . VAL A 1 397 ? 36.773 -8.824 -15.134 1.00 74.88 397 VAL A C 1
ATOM 3213 O O . VAL A 1 397 ? 36.307 -9.513 -14.231 1.00 74.88 397 VAL A O 1
ATOM 3216 N N . ILE A 1 398 ? 36.631 -7.503 -15.170 1.00 70.62 398 ILE A N 1
ATOM 3217 C CA . ILE A 1 398 ? 35.841 -6.746 -14.198 1.00 70.62 398 ILE A CA 1
ATOM 3218 C C . ILE A 1 398 ? 34.713 -6.057 -14.957 1.00 70.62 398 ILE A C 1
ATOM 3220 O O . ILE A 1 398 ? 34.961 -5.328 -15.912 1.00 70.62 398 ILE A O 1
ATOM 3224 N N . CYS A 1 399 ? 33.474 -6.297 -14.534 1.00 68.81 399 CYS A N 1
ATOM 3225 C CA . CYS A 1 399 ? 32.313 -5.563 -15.031 1.00 68.81 399 CYS A CA 1
ATOM 3226 C C . CYS A 1 399 ? 31.987 -4.436 -14.053 1.00 68.81 399 CYS A C 1
ATOM 3228 O O . CYS A 1 399 ? 31.824 -4.689 -12.856 1.00 68.81 399 CYS A O 1
ATOM 3230 N N . TYR A 1 400 ? 31.867 -3.214 -14.558 1.00 61.38 400 TYR A N 1
ATOM 3231 C CA . TYR A 1 400 ? 31.466 -2.058 -13.770 1.00 61.38 400 TYR A CA 1
ATOM 3232 C C . TYR A 1 400 ? 30.519 -1.183 -14.589 1.00 61.38 400 TYR A C 1
ATOM 3234 O O . TYR A 1 400 ? 30.939 -0.589 -15.575 1.00 61.38 400 TYR A O 1
ATOM 3242 N N . LEU A 1 401 ? 29.250 -1.083 -14.171 1.00 59.69 401 LEU A N 1
ATOM 3243 C CA . LEU A 1 401 ? 28.217 -0.349 -14.916 1.00 59.69 401 LEU A CA 1
ATOM 3244 C C . LEU A 1 401 ? 28.090 -0.887 -16.354 1.00 59.69 401 LEU A C 1
ATOM 3246 O O . LEU A 1 401 ? 27.817 -2.071 -16.556 1.00 59.69 401 LEU A O 1
ATOM 3250 N N . ASP A 1 402 ? 28.290 -0.006 -17.326 1.00 58.94 402 ASP A N 1
ATOM 3251 C CA . ASP A 1 402 ? 28.180 -0.268 -18.754 1.00 58.94 402 ASP A CA 1
ATOM 3252 C C . ASP A 1 402 ? 29.534 -0.717 -19.348 1.00 58.94 402 ASP A C 1
ATOM 3254 O O . ASP A 1 402 ? 29.611 -1.064 -20.527 1.00 58.94 402 ASP A O 1
ATOM 3258 N N . ASP A 1 403 ? 30.593 -0.765 -18.524 1.00 68.50 403 ASP A N 1
ATOM 3259 C CA . ASP A 1 403 ? 31.962 -1.067 -18.931 1.00 68.50 403 ASP A CA 1
ATOM 3260 C C . ASP A 1 403 ? 32.380 -2.503 -18.569 1.00 68.50 403 ASP A C 1
ATOM 3262 O O . ASP A 1 403 ? 32.179 -2.996 -17.452 1.00 68.50 403 ASP A O 1
ATOM 3266 N N . ILE A 1 404 ? 33.041 -3.171 -19.520 1.00 74.75 404 ILE A N 1
ATOM 3267 C CA . ILE A 1 404 ? 33.724 -4.453 -19.311 1.00 74.75 404 ILE A CA 1
ATOM 3268 C C . ILE A 1 404 ? 35.229 -4.211 -19.430 1.00 74.75 404 ILE A C 1
ATOM 3270 O O . ILE A 1 404 ? 35.762 -4.021 -20.523 1.00 74.75 404 ILE A O 1
ATOM 3274 N N . CYS A 1 405 ? 35.928 -4.244 -18.300 1.00 74.44 405 CYS A N 1
ATOM 3275 C CA . CYS A 1 405 ? 37.373 -4.087 -18.238 1.00 74.44 405 CYS A CA 1
ATOM 3276 C C . CYS A 1 405 ? 38.070 -5.444 -18.376 1.00 74.44 405 CYS A C 1
ATOM 3278 O O . CYS A 1 405 ? 37.790 -6.376 -17.622 1.00 74.44 405 CYS A O 1
ATOM 3280 N N . LEU A 1 406 ? 39.023 -5.531 -19.307 1.00 79.88 406 LEU A N 1
ATOM 3281 C CA . LEU A 1 406 ? 39.848 -6.716 -19.551 1.00 79.88 406 LEU A CA 1
ATOM 3282 C C . LEU A 1 406 ? 41.311 -6.403 -19.268 1.00 79.88 406 LEU A C 1
ATOM 3284 O O . LEU A 1 406 ? 41.850 -5.443 -19.812 1.00 79.88 406 LEU A O 1
ATOM 3288 N N . PHE A 1 407 ? 41.980 -7.241 -18.481 1.00 78.12 407 PHE A N 1
ATOM 3289 C CA . PHE A 1 407 ? 43.393 -7.054 -18.147 1.00 78.12 407 PHE A CA 1
ATOM 3290 C C . PHE A 1 407 ? 44.151 -8.376 -18.227 1.00 78.12 407 PHE A C 1
ATOM 3292 O O . PHE A 1 407 ? 43.692 -9.404 -17.749 1.00 78.12 407 PHE A O 1
ATOM 3299 N N . HIS A 1 408 ? 45.299 -8.355 -18.898 1.00 79.44 408 HIS A N 1
ATOM 3300 C CA . HIS A 1 408 ? 46.152 -9.521 -19.122 1.00 79.44 408 HIS A CA 1
ATOM 3301 C C . HIS A 1 408 ? 47.610 -9.052 -19.154 1.00 79.44 408 HIS A C 1
ATOM 3303 O O . HIS A 1 408 ? 47.881 -7.952 -19.632 1.00 79.44 408 HIS A O 1
ATOM 3309 N N . GLU A 1 409 ? 48.542 -9.879 -18.680 1.00 78.50 409 GLU A N 1
ATOM 3310 C CA . GLU A 1 409 ? 49.974 -9.534 -18.642 1.00 78.50 409 GLU A CA 1
ATOM 3311 C C . GLU A 1 409 ? 50.616 -9.512 -20.040 1.00 78.50 409 GLU A C 1
ATOM 3313 O O . GLU A 1 409 ? 51.529 -8.730 -20.296 1.00 78.50 409 GLU A O 1
ATOM 3318 N N . ASN A 1 410 ? 50.104 -10.332 -20.968 1.00 82.00 410 ASN A N 1
ATOM 3319 C CA . ASN A 1 410 ? 50.629 -10.477 -22.325 1.00 82.00 410 ASN A CA 1
ATOM 3320 C C . ASN A 1 410 ? 49.590 -10.087 -23.384 1.00 82.00 410 ASN A C 1
ATOM 3322 O O . ASN A 1 410 ? 48.410 -10.428 -23.282 1.00 82.00 410 ASN A O 1
ATOM 3326 N N . TRP A 1 411 ? 50.049 -9.459 -24.471 1.00 71.62 411 TRP A N 1
ATOM 3327 C CA . TRP A 1 411 ? 49.190 -9.030 -25.584 1.00 71.62 411 TRP A CA 1
ATOM 3328 C C . TRP A 1 411 ? 48.448 -10.186 -26.271 1.00 71.62 411 TRP A C 1
ATOM 3330 O O . TRP A 1 411 ? 47.284 -10.053 -26.651 1.00 71.62 411 TRP A O 1
ATOM 3340 N N . GLU A 1 412 ? 49.098 -11.340 -26.424 1.00 79.50 412 GLU A N 1
ATOM 3341 C CA . GLU A 1 412 ? 48.475 -12.511 -27.051 1.00 79.50 412 GLU A CA 1
ATOM 3342 C C . GLU A 1 412 ? 47.303 -13.054 -26.227 1.00 79.50 412 GLU A C 1
ATOM 3344 O O . GLU A 1 412 ? 46.274 -13.432 -26.795 1.00 79.50 412 GLU A O 1
ATOM 3349 N N . ASP A 1 413 ? 47.433 -13.043 -24.901 1.00 78.38 413 ASP A N 1
ATOM 3350 C CA . ASP A 1 413 ? 46.379 -13.477 -23.987 1.00 78.38 413 ASP A CA 1
ATOM 3351 C C . ASP A 1 413 ? 45.276 -12.423 -23.876 1.00 78.38 413 ASP A C 1
ATOM 3353 O O . ASP A 1 413 ? 44.099 -12.777 -23.862 1.00 78.38 413 ASP A O 1
ATOM 3357 N N . HIS A 1 414 ? 45.625 -11.135 -23.954 1.00 76.81 414 HIS A N 1
ATOM 3358 C CA . HIS A 1 414 ? 44.647 -10.053 -24.062 1.00 76.81 414 HIS A CA 1
ATOM 3359 C C . HIS A 1 414 ? 43.746 -10.214 -25.299 1.00 76.81 414 HIS A C 1
ATOM 3361 O O . HIS A 1 414 ? 42.521 -10.141 -25.202 1.00 76.81 414 HIS A O 1
ATOM 3367 N N . LEU A 1 415 ? 44.330 -10.521 -26.465 1.00 76.62 415 LEU A N 1
ATOM 3368 C CA . LEU A 1 415 ? 43.571 -10.779 -27.694 1.00 76.62 415 LEU A CA 1
ATOM 3369 C C . LEU A 1 415 ? 42.700 -12.042 -27.616 1.00 76.62 415 LEU A C 1
ATOM 3371 O O . LEU A 1 415 ? 41.678 -12.111 -28.301 1.00 76.62 415 LEU A O 1
ATOM 3375 N N . LYS A 1 416 ? 43.091 -13.061 -26.842 1.00 79.81 416 LYS A N 1
ATOM 3376 C CA . LYS A 1 416 ? 42.218 -14.216 -26.565 1.00 79.81 416 LYS A CA 1
ATOM 3377 C C . LYS A 1 416 ? 41.050 -13.797 -25.674 1.00 79.81 416 LYS A C 1
ATOM 3379 O O . LYS A 1 416 ? 39.911 -14.022 -26.066 1.00 79.81 416 LYS A O 1
ATOM 3384 N N . GLY A 1 417 ? 41.324 -13.082 -24.583 1.00 80.44 417 GLY A N 1
ATOM 3385 C CA . GLY A 1 417 ? 40.303 -12.570 -23.668 1.00 80.44 417 GLY A CA 1
ATOM 3386 C C . GLY A 1 417 ? 39.247 -11.708 -24.365 1.00 80.44 417 GLY A C 1
ATOM 3387 O O . GLY A 1 417 ? 38.056 -11.923 -24.158 1.00 80.44 417 GLY A O 1
ATOM 3388 N N . ILE A 1 418 ? 39.653 -10.802 -25.265 1.00 80.50 418 ILE A N 1
ATOM 3389 C CA . ILE A 1 418 ? 38.708 -10.013 -26.076 1.00 80.50 418 ILE A CA 1
ATOM 3390 C C . ILE A 1 418 ? 37.814 -10.927 -26.923 1.00 80.50 418 ILE A C 1
ATOM 3392 O O . ILE A 1 418 ? 36.596 -10.764 -26.918 1.00 80.50 418 ILE A O 1
ATOM 3396 N N . ARG A 1 419 ? 38.389 -11.894 -27.655 1.00 80.19 419 ARG A N 1
ATOM 3397 C CA . ARG A 1 419 ? 37.598 -12.806 -28.502 1.00 80.19 419 ARG A CA 1
ATOM 3398 C C . ARG A 1 419 ? 36.598 -13.615 -27.684 1.00 80.19 419 ARG A C 1
ATOM 3400 O O . ARG A 1 419 ? 35.460 -13.768 -28.118 1.00 80.19 419 ARG A O 1
ATOM 3407 N N . ASP A 1 420 ? 37.020 -14.105 -26.526 1.00 81.31 420 ASP A N 1
ATOM 3408 C CA . ASP A 1 420 ? 36.179 -14.914 -25.650 1.00 81.31 420 ASP A CA 1
ATOM 3409 C C . ASP A 1 420 ? 35.000 -14.097 -25.110 1.00 81.31 420 ASP A C 1
ATOM 3411 O O . ASP A 1 420 ? 33.866 -14.571 -25.137 1.00 81.31 420 ASP A O 1
ATOM 3415 N N . ILE A 1 421 ? 35.228 -12.842 -24.711 1.00 80.94 421 ILE A N 1
ATOM 3416 C CA . ILE A 1 421 ? 34.156 -11.942 -24.265 1.00 80.94 421 ILE A CA 1
ATOM 3417 C C . ILE A 1 421 ? 33.201 -11.578 -25.391 1.00 80.94 421 ILE A C 1
ATOM 3419 O O . ILE A 1 421 ? 31.991 -11.664 -25.203 1.00 80.94 421 ILE A O 1
ATOM 3423 N N . LEU A 1 422 ? 33.713 -11.226 -26.572 1.00 77.94 422 LEU A N 1
ATOM 3424 C CA . LEU A 1 422 ? 32.862 -10.942 -27.729 1.00 77.94 422 LEU A CA 1
ATOM 3425 C C . LEU A 1 422 ? 31.984 -12.147 -28.085 1.00 77.94 422 LEU A C 1
ATOM 3427 O O . LEU A 1 422 ? 30.806 -11.980 -28.398 1.00 77.94 422 LEU A O 1
ATOM 3431 N N . LYS A 1 423 ? 32.534 -13.361 -27.979 1.00 79.31 423 LYS A N 1
ATOM 3432 C CA . LYS A 1 423 ? 31.791 -14.601 -28.196 1.00 79.31 423 LYS A CA 1
ATOM 3433 C C . LYS A 1 423 ? 30.709 -14.812 -27.137 1.00 79.31 423 LYS A C 1
ATOM 3435 O O . LYS A 1 423 ? 29.576 -15.096 -27.497 1.00 79.31 423 LYS A O 1
ATOM 3440 N N . VAL A 1 424 ? 31.028 -14.627 -25.857 1.00 78.12 424 VAL A N 1
ATOM 3441 C CA . VAL A 1 424 ? 30.069 -14.741 -24.743 1.00 78.12 424 VAL A CA 1
ATOM 3442 C C . VAL A 1 424 ? 28.925 -13.735 -24.880 1.00 78.12 424 VAL A C 1
ATOM 3444 O O . VAL A 1 424 ? 27.763 -14.096 -24.705 1.00 78.12 424 VAL A O 1
ATOM 3447 N N . ILE A 1 425 ? 29.237 -12.488 -25.232 1.00 76.12 425 ILE A N 1
ATOM 3448 C CA . ILE A 1 425 ? 28.249 -11.435 -25.502 1.00 76.12 425 ILE A CA 1
ATOM 3449 C C . ILE A 1 425 ? 27.328 -11.864 -26.651 1.00 76.12 425 ILE A C 1
ATOM 3451 O O . ILE A 1 425 ? 26.107 -11.788 -26.519 1.00 76.12 425 ILE A O 1
ATOM 3455 N N . GLN A 1 426 ? 27.903 -12.378 -27.743 1.00 69.69 426 GLN A N 1
ATOM 3456 C CA . GLN A 1 426 ? 27.154 -12.857 -28.903 1.00 69.69 426 GLN A CA 1
ATOM 3457 C C . GLN A 1 426 ? 26.270 -14.074 -28.574 1.00 69.69 426 GLN A C 1
ATOM 3459 O O . GLN A 1 426 ? 25.104 -14.103 -28.962 1.00 69.69 426 GLN A O 1
ATOM 3464 N N . GLU A 1 427 ? 26.796 -15.062 -27.845 1.00 74.56 427 GLU A N 1
ATOM 3465 C CA . GLU A 1 427 ? 26.072 -16.268 -27.415 1.00 74.56 427 GLU A CA 1
ATOM 3466 C C . GLU A 1 427 ? 24.891 -15.931 -26.490 1.00 74.56 427 GLU A C 1
ATOM 3468 O O . GLU A 1 427 ? 23.857 -16.594 -26.544 1.00 74.56 427 GLU A O 1
ATOM 3473 N N . ASN A 1 428 ? 25.012 -14.867 -25.690 1.00 67.81 428 ASN A N 1
ATOM 3474 C CA . ASN A 1 428 ? 23.957 -14.383 -24.797 1.00 67.81 428 ASN A CA 1
ATOM 3475 C C . ASN A 1 428 ? 23.064 -13.292 -25.422 1.00 67.81 428 ASN A C 1
ATOM 3477 O O . ASN A 1 428 ? 22.268 -12.677 -24.714 1.00 67.81 428 ASN A O 1
ATOM 3481 N N . ALA A 1 429 ? 23.161 -13.064 -26.738 1.00 68.50 429 ALA A N 1
ATOM 3482 C CA . ALA A 1 429 ? 22.363 -12.090 -27.491 1.00 68.50 429 ALA A CA 1
ATOM 3483 C C . ALA A 1 429 ? 22.461 -10.634 -26.983 1.00 68.50 429 ALA A C 1
ATOM 3485 O O . ALA A 1 429 ? 21.532 -9.843 -27.159 1.00 68.50 429 ALA A O 1
ATOM 3486 N N . PHE A 1 430 ? 23.591 -10.260 -26.378 1.00 62.66 430 PHE A N 1
ATOM 3487 C CA . PHE A 1 430 ? 23.902 -8.864 -26.079 1.00 62.66 430 PHE A CA 1
ATOM 3488 C C . PHE A 1 430 ? 24.446 -8.165 -27.328 1.00 62.66 430 PHE A C 1
ATOM 3490 O O . PHE A 1 430 ? 25.146 -8.764 -28.145 1.00 62.66 430 PHE A O 1
ATOM 3497 N N . THR A 1 431 ? 24.145 -6.873 -27.462 1.00 56.94 431 THR A N 1
ATOM 3498 C CA . THR A 1 431 ? 24.633 -6.049 -28.577 1.00 56.94 431 THR A CA 1
ATOM 3499 C C . THR A 1 431 ? 25.573 -4.989 -28.025 1.00 56.94 431 THR A C 1
ATOM 3501 O O . THR A 1 431 ? 25.210 -4.279 -27.092 1.00 56.94 431 THR A O 1
ATOM 3504 N N . ILE A 1 432 ? 26.778 -4.873 -28.585 1.00 61.47 432 ILE A N 1
ATOM 3505 C CA . ILE A 1 432 ? 27.738 -3.836 -28.187 1.00 61.47 432 ILE A CA 1
ATOM 3506 C C . ILE A 1 432 ? 27.454 -2.587 -29.016 1.00 61.47 432 ILE A C 1
ATOM 3508 O O . ILE A 1 432 ? 27.587 -2.614 -30.242 1.00 61.47 432 ILE A O 1
ATOM 3512 N N . GLN A 1 433 ? 27.097 -1.484 -28.358 1.00 52.84 433 GLN A N 1
ATOM 3513 C CA . GLN A 1 433 ? 27.050 -0.173 -29.000 1.00 52.84 433 GLN A CA 1
ATOM 3514 C C . GLN A 1 433 ? 28.475 0.386 -29.084 1.00 52.84 433 GLN A C 1
ATOM 3516 O O . GLN A 1 433 ? 28.924 1.143 -28.233 1.00 52.84 433 GLN A O 1
ATOM 3521 N N . ALA A 1 434 ? 29.222 -0.037 -30.102 1.00 58.81 434 ALA A N 1
ATOM 3522 C CA . ALA A 1 434 ? 30.570 0.459 -30.341 1.00 58.81 434 ALA A CA 1
ATOM 3523 C C . ALA A 1 434 ? 30.525 1.609 -31.357 1.00 58.81 434 ALA A C 1
ATOM 3525 O O . ALA A 1 434 ? 30.652 1.382 -32.557 1.00 58.81 434 ALA A O 1
ATOM 3526 N N . GLU A 1 435 ? 30.309 2.839 -30.885 1.00 57.28 435 GLU A N 1
ATOM 3527 C CA . GLU A 1 435 ? 30.409 4.035 -31.738 1.00 57.28 435 GLU A CA 1
ATOM 3528 C C . GLU A 1 435 ? 31.861 4.508 -31.876 1.00 57.28 435 GLU A C 1
ATOM 3530 O O . GLU A 1 435 ? 32.313 4.814 -32.978 1.00 57.28 435 GLU A O 1
ATOM 3535 N N . THR A 1 436 ? 32.623 4.522 -30.777 1.00 64.69 436 THR A N 1
ATOM 3536 C CA . THR A 1 436 ? 34.019 4.981 -30.747 1.00 64.69 436 THR A CA 1
ATOM 3537 C C . THR A 1 436 ? 34.913 3.941 -30.076 1.00 64.69 436 THR A C 1
ATOM 3539 O O . THR A 1 436 ? 34.583 3.426 -29.013 1.00 64.69 436 THR A O 1
ATOM 3542 N N . VAL A 1 437 ? 36.055 3.637 -30.693 1.00 67.12 437 VAL A N 1
ATOM 3543 C CA . VAL A 1 437 ? 37.0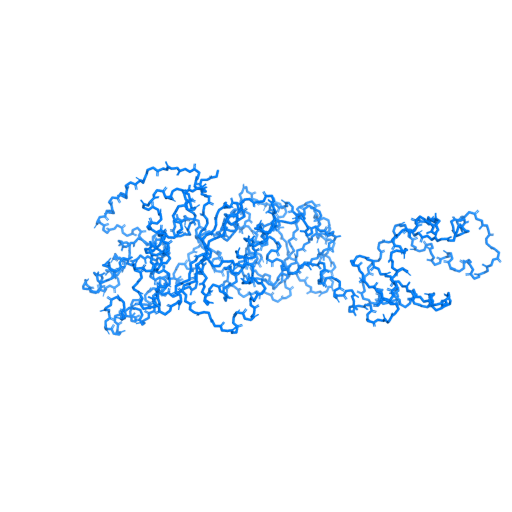98 2.766 -30.143 1.00 67.12 437 VAL A CA 1
ATOM 3544 C C . VAL A 1 437 ? 38.314 3.620 -29.824 1.00 67.12 437 VAL A C 1
ATOM 3546 O O . VAL A 1 437 ? 38.976 4.143 -30.725 1.00 67.12 437 VAL A O 1
ATOM 3549 N N . GLU A 1 438 ? 38.597 3.757 -28.535 1.00 70.44 438 GLU A N 1
ATOM 3550 C CA . GLU A 1 438 ? 39.738 4.507 -28.024 1.00 70.44 438 GLU A CA 1
ATOM 3551 C C . GLU A 1 438 ? 40.930 3.573 -27.811 1.00 70.44 438 GLU A C 1
ATOM 3553 O O . GLU A 1 438 ? 40.828 2.544 -27.148 1.00 70.44 438 GLU A O 1
ATOM 3558 N N . ILE A 1 439 ? 42.068 3.910 -28.410 1.00 70.31 439 ILE A N 1
ATOM 3559 C CA . ILE A 1 439 ? 43.275 3.076 -28.393 1.00 70.31 439 ILE A CA 1
ATOM 3560 C C . ILE A 1 439 ? 44.512 3.928 -28.138 1.00 70.31 439 ILE A C 1
ATOM 3562 O O . ILE A 1 439 ? 44.617 5.057 -28.607 1.00 70.31 439 ILE A O 1
ATOM 3566 N N . ASP A 1 440 ? 45.510 3.381 -27.457 1.00 66.25 440 ASP A N 1
ATOM 3567 C CA . ASP A 1 440 ? 46.795 4.062 -27.254 1.00 66.25 440 ASP A CA 1
ATOM 3568 C C . ASP A 1 440 ? 47.754 3.914 -28.455 1.00 66.25 440 ASP A C 1
ATOM 3570 O O . ASP A 1 440 ? 48.813 4.547 -28.526 1.00 66.25 440 ASP A O 1
ATOM 3574 N N . HIS A 1 441 ? 47.359 3.128 -29.463 1.00 69.94 441 HIS A N 1
ATOM 3575 C CA . HIS A 1 441 ? 48.177 2.812 -30.625 1.00 69.94 441 HIS A CA 1
ATOM 3576 C C . HIS A 1 441 ? 47.798 3.632 -31.873 1.00 69.94 441 HIS A C 1
ATOM 3578 O O . HIS A 1 441 ? 47.061 3.190 -32.758 1.00 69.94 441 HIS A O 1
ATOM 3584 N N . LYS A 1 442 ? 48.391 4.830 -31.990 1.00 67.56 442 LYS A N 1
ATOM 3585 C CA . LYS A 1 442 ? 48.197 5.790 -33.104 1.00 67.56 442 LYS A CA 1
ATOM 3586 C C . LYS A 1 442 ? 48.173 5.200 -34.529 1.00 67.56 442 LYS A C 1
ATOM 3588 O O . LYS A 1 442 ? 47.356 5.660 -35.325 1.00 67.56 442 LYS A O 1
ATOM 3593 N N . PRO A 1 443 ? 49.013 4.212 -34.907 1.00 69.44 443 PRO A N 1
ATOM 3594 C CA . PRO A 1 443 ? 49.011 3.664 -36.266 1.00 69.44 443 PRO A CA 1
ATOM 3595 C C . PRO A 1 443 ? 47.673 3.067 -36.718 1.00 69.44 443 PRO A C 1
ATOM 3597 O O . PRO A 1 443 ? 47.400 3.042 -37.919 1.00 69.44 443 PRO A O 1
ATOM 3600 N N . LEU A 1 444 ? 46.826 2.622 -35.787 1.00 65.12 444 LEU A N 1
ATOM 3601 C CA . LEU A 1 444 ? 45.541 2.003 -36.108 1.00 65.12 444 LEU A CA 1
ATOM 3602 C C . LEU A 1 444 ? 44.486 3.014 -36.604 1.00 65.12 444 LEU A C 1
ATOM 3604 O O . LEU A 1 444 ? 43.608 2.627 -37.371 1.00 65.12 444 LEU A O 1
ATOM 3608 N N . GLN A 1 445 ? 44.613 4.312 -36.286 1.00 66.62 445 GLN A N 1
ATOM 3609 C CA . GLN A 1 445 ? 43.758 5.363 -36.876 1.00 66.62 445 GLN A CA 1
ATOM 3610 C C . GLN A 1 445 ? 43.909 5.446 -38.399 1.00 66.62 445 GLN A C 1
ATOM 3612 O O . GLN A 1 445 ? 42.976 5.784 -39.121 1.00 66.62 445 GLN A O 1
ATOM 3617 N N . PHE A 1 446 ? 45.096 5.111 -38.903 1.00 66.00 446 PHE A N 1
ATOM 3618 C CA . PHE A 1 446 ? 45.427 5.211 -40.320 1.00 66.00 446 PHE A CA 1
ATOM 3619 C C . PHE A 1 446 ? 45.115 3.926 -41.097 1.00 66.00 446 PHE A C 1
ATOM 3621 O O . PHE A 1 446 ? 45.396 3.865 -42.297 1.00 66.00 446 PHE A O 1
ATOM 3628 N N . MET A 1 447 ? 44.520 2.906 -40.455 1.00 64.69 447 MET A N 1
ATOM 3629 C CA . MET A 1 447 ? 44.157 1.646 -41.119 1.00 64.69 447 MET A CA 1
ATOM 3630 C C . MET A 1 447 ? 43.214 1.853 -42.307 1.00 64.69 447 MET A C 1
ATOM 3632 O O . MET A 1 447 ? 43.329 1.142 -43.298 1.00 64.69 447 MET A O 1
ATOM 3636 N N . GLN A 1 448 ? 42.329 2.850 -42.246 1.00 61.09 448 GLN A N 1
ATOM 3637 C CA . GLN A 1 448 ? 41.373 3.142 -43.319 1.00 61.09 448 GLN A CA 1
ATOM 3638 C C . GLN A 1 448 ? 42.003 3.852 -44.535 1.00 61.09 448 GLN A C 1
ATOM 3640 O O . GLN A 1 448 ? 41.379 3.911 -45.589 1.00 61.09 448 GLN A O 1
ATOM 3645 N N . GLN A 1 449 ? 43.226 4.391 -44.417 1.00 61.41 449 GLN A N 1
ATOM 3646 C CA . GLN A 1 449 ? 43.798 5.322 -45.404 1.00 61.41 449 GLN A CA 1
ATOM 3647 C C . GLN A 1 449 ? 44.988 4.768 -46.209 1.00 61.41 449 GLN A C 1
ATOM 3649 O O . GLN A 1 449 ? 45.375 5.372 -47.209 1.00 61.41 449 GLN A O 1
ATOM 3654 N N . LYS A 1 450 ? 45.603 3.643 -45.811 1.00 58.47 450 LYS A N 1
ATOM 3655 C CA . LYS A 1 450 ? 46.813 3.101 -46.470 1.00 58.47 450 LYS A CA 1
ATOM 3656 C C . LYS A 1 450 ? 46.621 1.678 -46.994 1.00 58.47 450 LYS A C 1
ATOM 3658 O O . LYS A 1 450 ? 46.063 0.831 -46.308 1.00 58.47 450 LYS A O 1
ATOM 3663 N N . SER A 1 451 ? 47.188 1.381 -48.173 1.00 56.31 451 SER A N 1
ATOM 3664 C CA . SER A 1 451 ? 47.243 0.008 -48.695 1.00 56.31 451 SER A CA 1
ATOM 3665 C C . SER A 1 451 ? 48.085 -0.873 -47.765 1.00 56.31 451 SER A C 1
ATOM 3667 O O . SER A 1 451 ? 49.292 -0.651 -47.602 1.00 56.31 451 SER A O 1
ATOM 3669 N N . MET A 1 452 ? 47.459 -1.868 -47.147 1.00 61.97 452 MET A N 1
ATOM 3670 C CA . MET A 1 452 ? 48.117 -2.741 -46.179 1.00 61.97 452 MET A CA 1
ATOM 3671 C C . MET A 1 452 ? 48.942 -3.831 -46.866 1.00 61.97 452 MET A C 1
ATOM 3673 O O . MET A 1 452 ? 48.439 -4.549 -47.721 1.00 61.97 452 MET A O 1
ATOM 3677 N N . LYS A 1 453 ? 50.208 -3.991 -46.457 1.00 62.81 453 LYS A N 1
ATOM 3678 C CA . LYS A 1 453 ? 51.126 -5.018 -46.996 1.00 62.81 453 LYS A CA 1
ATOM 3679 C C . LYS A 1 453 ? 51.125 -6.340 -46.210 1.00 62.81 453 LYS A C 1
ATOM 3681 O O . LYS A 1 453 ? 51.683 -7.323 -46.682 1.00 62.81 453 LYS A O 1
ATOM 3686 N N . SER A 1 454 ? 50.523 -6.375 -45.017 1.00 71.62 454 SER A N 1
ATOM 3687 C CA . SER A 1 454 ? 50.458 -7.572 -44.164 1.00 71.62 454 SER A CA 1
ATOM 3688 C C . SER A 1 454 ? 49.082 -8.229 -44.250 1.00 71.62 454 SER A C 1
ATOM 3690 O O . SER A 1 454 ? 48.082 -7.629 -43.849 1.00 71.62 454 SER A O 1
ATOM 3692 N N . GLY A 1 455 ? 49.033 -9.481 -44.718 1.00 67.94 455 GLY A N 1
ATOM 3693 C CA . GLY A 1 455 ? 47.786 -10.246 -44.843 1.00 67.94 455 GLY A CA 1
ATOM 3694 C C . GLY A 1 455 ? 47.054 -10.446 -43.511 1.00 67.94 455 GLY A C 1
ATOM 3695 O O . GLY A 1 455 ? 45.828 -10.431 -43.473 1.00 67.94 455 GLY A O 1
ATOM 3696 N N . ARG A 1 456 ? 47.795 -10.534 -42.397 1.00 64.94 456 ARG A N 1
ATOM 3697 C CA . ARG A 1 456 ? 47.216 -10.685 -41.054 1.00 64.94 456 ARG A CA 1
ATOM 3698 C C . ARG A 1 456 ? 46.487 -9.412 -40.600 1.00 64.94 456 ARG A C 1
ATOM 3700 O O . ARG A 1 456 ? 45.416 -9.508 -40.018 1.00 64.94 456 ARG A O 1
ATOM 3707 N N . ILE A 1 457 ? 47.030 -8.230 -40.906 1.00 66.44 457 ILE A N 1
ATOM 3708 C CA . ILE A 1 457 ? 46.407 -6.933 -40.574 1.00 66.44 457 ILE A CA 1
ATOM 3709 C C . ILE A 1 457 ? 45.200 -6.666 -41.490 1.00 66.44 457 ILE A C 1
ATOM 3711 O O . ILE A 1 457 ? 44.170 -6.192 -41.023 1.00 66.44 457 ILE A O 1
ATOM 3715 N N . CYS A 1 458 ? 45.291 -7.050 -42.768 1.00 67.50 458 CYS A N 1
ATOM 3716 C CA . CYS A 1 458 ? 44.179 -6.961 -43.719 1.00 67.50 458 CYS A CA 1
ATOM 3717 C C . CYS A 1 458 ? 42.967 -7.803 -43.278 1.00 67.50 458 CYS A C 1
ATOM 3719 O O . CYS A 1 458 ? 41.833 -7.336 -43.323 1.00 67.50 458 CYS A O 1
ATOM 3721 N N . TRP A 1 459 ? 43.204 -9.018 -42.774 1.00 69.62 459 TRP A N 1
ATOM 3722 C CA . TRP A 1 459 ? 42.138 -9.873 -42.246 1.00 69.62 459 TRP A CA 1
ATOM 3723 C C . TRP A 1 459 ? 41.420 -9.240 -41.044 1.00 69.62 459 TRP A C 1
ATOM 3725 O O . TRP A 1 459 ? 40.193 -9.197 -41.011 1.00 69.62 459 TRP A O 1
ATOM 3735 N N . TRP A 1 460 ? 42.171 -8.666 -40.099 1.00 62.12 460 TRP A N 1
ATOM 3736 C CA . TRP A 1 460 ? 41.589 -7.917 -38.983 1.00 62.12 460 TRP A CA 1
ATOM 3737 C C . TRP A 1 460 ? 40.807 -6.685 -39.439 1.00 62.12 460 TRP A C 1
ATOM 3739 O O . TRP A 1 460 ? 39.736 -6.418 -38.907 1.00 62.12 460 TRP A O 1
ATOM 3749 N N . PHE A 1 461 ? 41.297 -5.962 -40.445 1.00 68.44 461 PHE A N 1
ATOM 3750 C CA . PHE A 1 461 ? 40.589 -4.816 -41.011 1.00 68.44 461 PHE A CA 1
ATOM 3751 C C . PHE A 1 461 ? 39.234 -5.204 -41.614 1.00 68.44 461 PHE A C 1
ATOM 3753 O O . PHE A 1 461 ? 38.244 -4.533 -41.346 1.00 68.44 461 PHE A O 1
ATOM 3760 N N . LEU A 1 462 ? 39.170 -6.303 -42.371 1.00 69.25 462 LEU A N 1
ATOM 3761 C CA . LEU A 1 462 ? 37.918 -6.807 -42.949 1.00 69.25 462 LEU A CA 1
ATOM 3762 C C . LEU A 1 462 ? 36.904 -7.215 -41.875 1.00 69.25 462 LEU A C 1
ATOM 3764 O O . LEU A 1 462 ? 35.712 -6.980 -42.036 1.00 69.25 462 LEU A O 1
ATOM 3768 N N . ILE A 1 463 ? 37.370 -7.782 -40.760 1.00 65.75 463 ILE A N 1
ATOM 3769 C CA . ILE A 1 463 ? 36.506 -8.077 -39.610 1.00 65.75 463 ILE A CA 1
ATOM 3770 C C . ILE A 1 463 ? 35.989 -6.784 -38.986 1.00 65.75 463 ILE A C 1
ATOM 3772 O O . ILE A 1 463 ? 34.796 -6.670 -38.723 1.00 65.75 463 ILE A O 1
ATOM 3776 N N . LEU A 1 464 ? 36.872 -5.805 -38.774 1.00 62.62 464 LEU A N 1
ATOM 3777 C CA . LEU A 1 464 ? 36.519 -4.526 -38.161 1.00 62.62 464 LEU A CA 1
ATOM 3778 C C . LEU A 1 464 ? 35.570 -3.692 -39.035 1.00 62.62 464 LEU A C 1
ATOM 3780 O O . LEU A 1 464 ? 34.759 -2.958 -38.485 1.00 62.62 464 LEU A O 1
ATOM 3784 N N . GLN A 1 465 ? 35.603 -3.843 -40.365 1.00 66.19 465 GLN A N 1
ATOM 3785 C CA . GLN A 1 465 ? 34.656 -3.189 -41.282 1.00 66.19 465 GLN A CA 1
ATOM 3786 C C . GLN A 1 465 ? 33.202 -3.634 -41.099 1.00 66.19 465 GLN A C 1
ATOM 3788 O O . GLN A 1 465 ? 32.293 -2.888 -41.460 1.00 66.19 465 GLN A O 1
ATOM 3793 N N . ASN A 1 466 ? 32.964 -4.818 -40.526 1.00 62.47 466 ASN A N 1
ATOM 3794 C CA . ASN A 1 466 ? 31.606 -5.268 -40.216 1.00 62.47 466 ASN A CA 1
ATOM 3795 C C . ASN A 1 466 ? 30.976 -4.469 -39.060 1.00 62.47 466 ASN A C 1
ATOM 3797 O O . ASN A 1 466 ? 29.775 -4.579 -38.822 1.00 62.47 466 ASN A O 1
ATOM 3801 N N . PHE A 1 467 ? 31.771 -3.656 -38.359 1.00 60.62 467 PHE A N 1
ATOM 3802 C CA . PHE A 1 467 ? 31.347 -2.808 -37.256 1.00 60.62 467 PHE A CA 1
ATOM 3803 C C . PHE A 1 467 ? 31.469 -1.327 -37.663 1.00 60.62 467 PHE A C 1
ATOM 3805 O O . PHE A 1 467 ? 32.452 -0.909 -38.276 1.00 60.62 467 PHE A O 1
ATOM 3812 N N . LYS A 1 468 ? 30.477 -0.496 -37.320 1.00 63.12 468 LYS A N 1
ATOM 3813 C CA . LYS A 1 468 ? 30.508 0.958 -37.573 1.00 63.12 468 LYS A CA 1
ATOM 3814 C C . LYS A 1 468 ? 31.353 1.675 -36.507 1.00 63.12 468 LYS A C 1
ATOM 3816 O O . LYS A 1 468 ? 30.801 2.348 -35.650 1.00 63.12 468 LYS A O 1
ATOM 3821 N N . LEU A 1 469 ? 32.675 1.498 -36.553 1.00 67.94 469 LEU A N 1
ATOM 3822 C CA . LEU A 1 469 ? 33.607 1.986 -35.525 1.00 67.94 469 LEU A CA 1
ATOM 3823 C C . LEU A 1 469 ? 34.304 3.293 -35.936 1.00 67.94 469 LEU A C 1
ATOM 3825 O O . LEU A 1 469 ? 34.907 3.364 -37.011 1.00 67.94 469 LEU A O 1
ATOM 3829 N N . GLU A 1 470 ? 34.328 4.286 -35.046 1.00 69.56 470 GLU A N 1
ATOM 3830 C CA . GLU A 1 470 ? 35.233 5.440 -35.124 1.00 69.56 470 GLU A CA 1
ATOM 3831 C C . GLU A 1 470 ? 36.492 5.186 -34.269 1.00 69.56 470 GLU A C 1
ATOM 3833 O O . GLU A 1 470 ? 36.406 5.092 -33.049 1.00 69.56 470 GLU A O 1
ATOM 3838 N N . ILE A 1 471 ? 37.681 5.061 -34.875 1.00 71.19 471 ILE A N 1
ATOM 3839 C CA . ILE A 1 471 ? 38.929 4.788 -34.131 1.00 71.19 471 ILE A CA 1
ATOM 3840 C C . ILE A 1 471 ? 39.600 6.105 -33.712 1.00 71.19 471 ILE A C 1
ATOM 3842 O O . ILE A 1 471 ? 40.102 6.854 -34.557 1.00 71.19 471 ILE A O 1
ATOM 3846 N N . LYS A 1 472 ? 39.691 6.363 -32.403 1.00 73.25 472 LYS A N 1
ATOM 3847 C CA . LYS A 1 472 ? 40.387 7.525 -31.826 1.00 73.25 472 LYS A CA 1
ATOM 3848 C C . LYS A 1 472 ? 41.627 7.076 -31.060 1.00 73.25 472 LYS A C 1
ATOM 3850 O O . LYS A 1 472 ? 41.559 6.227 -30.182 1.00 73.25 472 LYS A O 1
ATOM 3855 N N . ALA A 1 473 ? 42.783 7.644 -31.395 1.00 72.31 473 ALA A N 1
ATOM 3856 C CA . ALA A 1 473 ? 43.994 7.427 -30.625 1.00 72.31 473 ALA A CA 1
ATOM 3857 C C . ALA A 1 473 ? 44.047 8.405 -29.458 1.00 72.31 473 ALA A C 1
ATOM 3859 O O . ALA A 1 473 ? 43.945 9.616 -29.663 1.00 72.31 473 ALA A O 1
ATOM 3860 N N . ILE A 1 474 ? 44.269 7.886 -28.257 1.00 69.81 474 ILE A N 1
ATOM 3861 C CA . ILE A 1 474 ? 44.391 8.674 -27.032 1.00 69.81 474 ILE A CA 1
ATOM 3862 C C . ILE A 1 474 ? 45.790 8.463 -26.460 1.00 69.81 474 ILE A C 1
ATOM 3864 O O . ILE A 1 474 ? 46.324 7.359 -26.469 1.00 69.81 474 ILE A O 1
ATOM 3868 N N . SER A 1 475 ? 46.432 9.539 -26.002 1.00 63.28 475 SER A N 1
ATOM 3869 C CA . SER A 1 475 ? 47.714 9.417 -25.298 1.00 63.28 475 SER A CA 1
ATOM 3870 C C . SER A 1 475 ? 47.485 8.703 -23.966 1.00 63.28 475 SER A C 1
ATOM 3872 O O . SER A 1 475 ? 46.521 9.023 -23.273 1.00 63.28 475 SER A O 1
ATOM 3874 N N . GLY A 1 476 ? 48.378 7.799 -23.555 1.00 61.44 476 GLY A N 1
ATOM 3875 C CA . GLY A 1 476 ? 48.252 7.109 -22.261 1.00 61.44 476 GLY A CA 1
ATOM 3876 C C . GLY A 1 476 ? 48.087 8.074 -21.076 1.00 61.44 476 GLY A C 1
ATOM 3877 O O . GLY A 1 476 ? 47.322 7.806 -20.162 1.00 61.44 476 GLY A O 1
ATOM 3878 N N . THR A 1 477 ? 48.691 9.266 -21.152 1.00 62.00 477 THR A N 1
ATOM 3879 C CA . THR A 1 477 ? 48.567 10.345 -20.150 1.00 62.00 477 THR A CA 1
ATOM 3880 C C . THR A 1 477 ? 47.179 10.985 -20.053 1.00 62.00 477 THR A C 1
ATOM 3882 O O . THR A 1 477 ? 46.882 11.650 -19.067 1.00 62.00 477 THR A O 1
ATOM 3885 N N . THR A 1 478 ? 46.348 10.839 -21.083 1.00 60.66 478 THR A N 1
ATOM 3886 C CA . THR A 1 478 ? 44.978 11.372 -21.147 1.00 60.66 478 THR A CA 1
ATOM 3887 C C . THR A 1 478 ? 43.915 10.297 -20.909 1.00 60.66 478 THR A C 1
ATOM 3889 O O . THR A 1 478 ? 42.748 10.635 -20.750 1.00 60.66 478 THR A O 1
ATOM 3892 N N . ASN A 1 479 ? 44.306 9.018 -20.827 1.00 63.19 479 ASN A N 1
ATOM 3893 C CA . ASN A 1 479 ? 43.416 7.897 -20.512 1.00 63.19 479 ASN A CA 1
ATOM 3894 C C . ASN A 1 479 ? 43.255 7.729 -18.984 1.00 63.19 479 ASN A C 1
ATOM 3896 O O . ASN A 1 479 ? 43.645 6.724 -18.392 1.00 63.19 479 ASN A O 1
ATOM 3900 N N . ILE A 1 480 ? 42.722 8.772 -18.342 1.00 55.00 480 ILE A N 1
ATOM 3901 C CA . ILE A 1 480 ? 42.673 8.936 -16.877 1.00 55.00 480 ILE A CA 1
ATOM 3902 C C . ILE A 1 480 ? 41.827 7.837 -16.202 1.00 55.00 480 ILE A C 1
ATOM 3904 O O . ILE A 1 480 ? 42.125 7.432 -15.081 1.00 55.00 480 ILE A O 1
ATOM 3908 N N . VAL A 1 481 ? 40.798 7.324 -16.887 1.00 48.88 481 VAL A N 1
ATOM 3909 C CA . VAL A 1 481 ? 39.884 6.298 -16.350 1.00 48.88 481 VAL A CA 1
ATOM 3910 C C . VAL A 1 481 ? 40.563 4.926 -16.266 1.00 48.88 481 VAL A C 1
ATOM 3912 O O . VAL A 1 481 ? 40.466 4.267 -15.233 1.00 48.88 481 VAL A O 1
ATOM 3915 N N . ALA A 1 482 ? 41.328 4.522 -17.288 1.00 49.56 482 ALA A N 1
ATOM 3916 C CA . ALA A 1 482 ? 42.131 3.295 -17.230 1.00 49.56 482 ALA A CA 1
ATOM 3917 C C . ALA A 1 482 ? 43.249 3.383 -16.171 1.00 49.56 482 ALA A C 1
ATOM 3919 O O . ALA A 1 482 ? 43.593 2.385 -15.535 1.00 49.56 482 ALA A O 1
ATOM 3920 N N . ASP A 1 483 ? 43.779 4.589 -15.945 1.00 44.47 483 ASP A N 1
ATOM 3921 C CA . ASP A 1 483 ? 44.851 4.858 -14.981 1.00 44.47 483 ASP A CA 1
ATOM 3922 C C . ASP A 1 483 ? 44.367 4.837 -13.510 1.00 44.47 483 ASP A C 1
ATOM 3924 O O . ASP A 1 483 ? 45.165 4.632 -12.595 1.00 44.47 483 ASP A O 1
ATOM 3928 N N . MET A 1 484 ? 43.057 4.983 -13.248 1.00 42.00 484 MET A N 1
ATOM 3929 C CA . MET A 1 484 ? 42.493 4.783 -11.900 1.00 42.00 484 MET A CA 1
ATOM 3930 C C . MET A 1 484 ? 42.488 3.309 -11.468 1.00 42.00 484 MET A C 1
ATOM 3932 O O . MET A 1 484 ? 42.621 3.030 -10.278 1.00 42.00 484 MET A O 1
ATOM 3936 N N . LEU A 1 485 ? 42.355 2.367 -12.409 1.00 43.12 485 LEU A N 1
ATOM 3937 C CA . LEU A 1 485 ? 42.317 0.927 -12.118 1.00 43.12 485 LEU A CA 1
ATOM 3938 C C . LEU A 1 485 ? 43.718 0.298 -12.040 1.00 43.12 485 LEU A C 1
ATOM 3940 O O . LEU A 1 485 ? 43.916 -0.663 -11.302 1.00 43.12 485 LEU A O 1
ATOM 3944 N N . SER A 1 486 ? 44.708 0.852 -12.749 1.00 45.84 486 SER A N 1
ATOM 3945 C CA . SER A 1 486 ? 46.097 0.357 -12.758 1.00 45.84 486 SER A CA 1
ATOM 3946 C C . SER A 1 486 ? 46.901 0.724 -11.499 1.00 45.84 486 SER A C 1
ATOM 3948 O O . SER A 1 486 ? 47.961 0.147 -11.256 1.00 45.84 486 SER A O 1
ATOM 3950 N N . ARG A 1 487 ? 46.413 1.679 -10.693 1.00 40.69 487 ARG A N 1
ATOM 3951 C CA . ARG A 1 487 ? 47.122 2.253 -9.532 1.00 40.69 487 ARG A CA 1
ATOM 3952 C C . ARG A 1 487 ? 46.541 1.861 -8.174 1.00 40.69 487 ARG A C 1
ATOM 3954 O O . ARG A 1 487 ? 46.839 2.517 -7.176 1.00 40.69 487 ARG A O 1
ATOM 3961 N N . VAL A 1 488 ? 45.750 0.791 -8.098 1.00 37.62 488 VAL A N 1
ATOM 3962 C CA . VAL A 1 488 ? 45.430 0.172 -6.803 1.00 37.62 488 VAL A CA 1
ATOM 3963 C C . VAL A 1 488 ? 46.700 -0.507 -6.288 1.00 37.62 488 VAL A C 1
ATOM 3965 O O . VAL A 1 488 ? 46.980 -1.665 -6.586 1.00 37.62 488 VAL A O 1
ATOM 3968 N N . THR A 1 489 ? 47.512 0.224 -5.527 1.00 34.78 489 THR A N 1
ATOM 3969 C CA . THR A 1 489 ? 48.524 -0.398 -4.673 1.00 34.78 489 THR A CA 1
ATOM 3970 C C . THR A 1 489 ? 47.791 -1.213 -3.620 1.00 34.78 489 THR A C 1
ATOM 3972 O O . THR A 1 489 ? 47.094 -0.640 -2.785 1.00 34.78 489 THR A O 1
ATOM 3975 N N . LEU A 1 490 ? 47.935 -2.538 -3.680 1.00 36.59 490 LEU A N 1
ATOM 3976 C CA . LEU A 1 490 ? 47.578 -3.430 -2.581 1.00 36.59 490 LEU A CA 1
ATOM 3977 C C . LEU A 1 490 ? 48.314 -2.945 -1.324 1.00 36.59 490 LEU A C 1
ATOM 3979 O O . LEU A 1 490 ? 49.534 -3.083 -1.233 1.00 36.59 490 LEU A O 1
ATOM 3983 N N . SER A 1 491 ? 47.574 -2.327 -0.405 1.00 31.12 491 SER A N 1
ATOM 3984 C CA . SER A 1 491 ? 48.008 -2.042 0.964 1.00 31.12 491 SER A CA 1
ATOM 3985 C C . SER A 1 491 ? 47.421 -3.064 1.916 1.00 31.12 491 SER A C 1
ATOM 3987 O O . SER A 1 491 ? 46.177 -3.224 1.849 1.00 31.12 491 SER A O 1
#

InterPro domains:
  IPR000157 Toll/interleukin-1 receptor homology (TIR) domain [PS50104] (1-153)
  IPR001660 Sterile alpha motif domain [PF07647] (185-243)
  IPR001660 Sterile alpha motif domain [PS50105] (185-250)
  IPR013761 Sterile alpha motif/pointed domain superfamily [G3DSA:1.10.150.50] (170-249)
  IPR013761 Sterile alpha motif/pointed domain superfamily [SSF47769] (182-246)
  IPR035897 Toll/interleukin-1 receptor homology (TIR) domain superfamily [G3DSA:3.40.50.10140] (2-143)
  IPR035897 Toll/interleukin-1 receptor homology (TIR) domain superfamily [SSF52200] (4-124)
  IPR043128 Reverse transcriptase/Diguanylate cyclase domain [G3DSA:3.30.70.270] (378-449)
  IPR043502 DNA/RNA polymerase superfamily [SSF56672] (381-479)

Sequence (491 aa):
MKKTIFISYSPDTGFLERKFIVETVKQLKENDLGDDIWFDRDEKNSSTPCWFSTRIEAVEKCHAAVLFISNCYLTNSLSLTEMKILLDRHRNILNSLKLFPILFDKLNVSLIDKQKELLDQLTMSVDLTGTHNCSKSVAEKVSIVVGSLMDDLEKVALVLSKTKTVTPLSSEFNDEFRKKIIFHWSISDVQEWLFHIGITEYYRQCLAEAGIDGFLLLSLSSLDLNLYIGIDNKIMRRKILQQMLHTLELEQKREDKWHLRARSQKPKANVAYIIYDPADVRLAQNLKEDLKEKNLQVIHHNTTKLGHSKEEFIEINGPPIATASQVIIIMTEEASTSPFVYQEVMFADWLGKKITVALFKNIWNTLRSSLKAILGIDVYTTFNRMMASVVDNRQNVICYLDDICLFHENWEDHLKGIRDILKVIQENAFTIQAETVEIDHKPLQFMQQKSMKSGRICWWFLILQNFKLEIKAISGTTNIVADMLSRVTLS

Radius of gyration: 29.83 Å; chains: 1; bounding box: 85×44×80 Å

Secondary structure (DSSP, 8-state):
----EEEE--TT--HHHHHHHHHHHHHHIIIIITTTEE-GGG-GGGGSTTHHHHHHHHHHH-SEEEEEESHHHHH-HHHHHHHHHHHHHHHSTT---EEEEEE-SPPPHHHHHHTHHHHTT---SEE--STTTTTS-HHHHHHHHHHHHHHHHHTT-S-----PPPPPPP-S--SGGGTS-GGG--HHHHHHHHHHTT--HHHHHHHHHTT--HHHHTT--HHHHHHTT----HHHHHHHHHHHHHHHHHHHH-GGGHHHHHHHPPPPTTEEEEE--GGGHHHHHHHHHHHHHTT-EEEE--SS---SSHHHHHHHHHHHHHH-SEEEEEE-TGGGT-HHHHHHHHHHHHTT-EEEEEESS--GGGS-HHHHHHH-S-HHHHHHHHHHHHTTT-TTEEEETTEEEE--SSHHHHHHHHHHHHHHHHHTT-----SEEEES-GGGGGGGTS----HHHHHHHHHHTTS--EEEE--GGG-HHHHHHHT----

Organism: Biomphalaria glabrata (NCBI:txid6526)

pLDDT: mean 82.78, std 14.16, range [31.12, 97.56]